Protein AF-0000000083613624 (afdb_homodimer)

Secondary structure (DSSP, 8-state):
----TTTT--------EEEEEEEEEEEES-HHHHHHIIIIIS--EEEEE-TTS-EEEESSSSS-SEEEEE-SS-EEEEEEEEEESS--HHHHHHHHHHTT--EEEEEEEETTEEEEEEEE-TTS-EEEEES----------SSS---SEEEEEEEEES-HHHHHHHHHHTT-PEEEEEETTTEEEEESSSBS-SEEEEE-SS-EEEEEEEE-S-HHHHHHHHHHHHHTT--EEEEEEEBSTT--EEEEEE-TT--EEEEEE-PPBEETTTTEEPP-TT-SSSS----EES-SBSS-----S-TTHHHH-------/----------------EEEEEEEEEEEES-HHHHHHIIIIIS--EEEEE-TTS-EEEESSSSS-SEEEEE-SS-EEEEEEEEEESS--HHHHHHHHHHTT--EEEEEEEETTEEEEEEEE-TTS-EEEEES----------SSS---SEEEEEEEEES-HHHHHHHHHHTT-PEEEEEETTTEEEEESSSBS-SEEEEE-SS-EEEEEEEE-S-HHHHHHHHHHHHHTT--EEEEEEEBSTT--EEEEEE-TT--EEEEEE-PPBEETTTTEEPP-TT-SSSS----EES-SBSS-----S-TTHHHH-------

pLDDT: mean 90.74, std 16.62, range [24.62, 98.88]

Sequence (630 aa):
MNENQESVKEGSLNKMKVFKLGYAEFCTKDVKALTNYYTSTMGFTLTEEGENGKSYISSGVDHHNIVVAPSNVSHLNKVGWQVGGEMTLQEIGKQLKERGISSELKTDAEPGISELLELQDPGGTIVNLYKEIAMPTPGYREAGIVPNKLGHIAIGVKNAKETVDFYKQVLGFWETDKIGDLATFLTCNSDHHTLNILQSKRPVMHHIAFELRSFEHHKDSSDKLSKYGVPILWGPSRHTAGHNIASYHRDPDQHYIELFSDLDIYIPELDYMDPRPWHENLPQRPKVWESLSYWGTDFKHDLVEIVMQEEEVKIMNENQESVKEGSLNKMKVFKLGYAEFCTKDVKALTNYYTSTMGFTLTEEGENGKSYISSGVDHHNIVVAPSNVSHLNKVGWQVGGEMTLQEIGKQLKERGISSELKTDAEPGISELLELQDPGGTIVNLYKEIAMPTPGYREAGIVPNKLGHIAIGVKNAKETVDFYKQVLGFWETDKIGDLATFLTCNSDHHTLNILQSKRPVMHHIAFELRSFEHHKDSSDKLSKYGVPILWGPSRHTAGHNIASYHRDPDQHYIELFSDLDIYIPELDYMDPRPWHENLPQRPKVWESLSYWGTDFKHDLVEIVMQEEEVKI

Radius of gyration: 25.95 Å; Cα contacts (8 Å, |Δi|>4): 1520; chains: 2; bounding box: 78×74×71 Å

Nearest PDB structures (foldseek):
  5znh-assembly1_A  TM=8.556E-01  e=6.562E-24  Diaphorobacter sp. DS2
  3hpv-assembly1_D  TM=8.689E-01  e=2.063E-23  Pseudomonas alkylphenolica
  5zsz-assembly1_A  TM=8.622E-01  e=2.184E-23  Diaphorobacter sp. DS2
  3b59-assembly1_F  TM=8.682E-01  e=5.782E-23  Novosphingobium aromaticivorans DSM 12444
  6l3w-assembly1_A  TM=8.363E-01  e=3.613E-22  metagenome

InterPro domains:
  IPR004360 Glyoxalase/fosfomycin resistance/dioxygenase domain [PF00903] (149-259)
  IPR029068 Glyoxalase/Bleomycin resistance protein/Dihydroxybiphenyl dioxygenase [G3DSA:3.10.180.10] (16-137)
  IPR029068 Glyoxalase/Bleomycin resistance protein/Dihydroxybiphenyl dioxygenase [G3DSA:3.10.180.10] (144-296)
  IPR029068 Glyoxalase/Bleomycin resistance protein/Dihydroxybiphenyl dioxygenase [SSF54593] (14-259)
  IPR037523 Vicinal oxygen chelate (VOC), core domain [PS51819] (20-132)
  IPR037523 Vicinal oxygen chelate (VOC), core domain [PS51819] (149-262)
  IPR051332 Fosfomycin Resistance Enzymes [PTHR36113] (149-259)

Foldseek 3Di:
DPDDPPPPPPPVPFAKFWADFQAWEKEDQCQPQQVCCCCAAANWDFQDQDPQRKTATGLFWFRHHYIYHYDPDIATAATETEIDTDDDPVRLQVVCVVVVFDWDWDAPPDAQFGIWIWGAAPQGHIYTYGHGGHTPGPGTGDHHLSFPDFAAWEKEGQDQVRRVCCCCVSRNWDWFAAAPQAKTAIHRHFFSHRYIYGHFNHIHGLETETEHDDPVSVVVSQVSCVVVVWDKQDDQAFWDRQRWGWTWTAGPSGHIYIYTYDGWTADPVVQFTDDDPLDPDVRHHYYYHHDTGPVPGDRPDPSPVVRYDDPPPPD/DPDDPVDDPPPVPFAKFWADFQAWEKEDQCQPQQVCCCCAAANWAFQDQDPQRKTATGLFWFSHHYIYHYDPDIATAATETEIDTDDDPVRLQVVCVVVVFDWDWDAPPDAQFGIWIWGAAPQGHIYTYGHGGHTPGPGTGDHHLSFPDFAAWEKEGQDQVRRVCCCCVRRNWDWFAAAPQAKTAIHRHFFSHRYIYGYFNHIHGLETETEHDDPVSVVVSQVSCVVVVWDKQDDQAFWDRQRWRWTWTAGPSGHIYIYTYPGWTADPVVQFTDDDPLDPDVRHHYYYHHDTGPVPGDRPDPSPVVRYDDPPPPD

Solvent-accessible surface area (backbone atoms only — not comparable to full-atom values): 33138 Å² total; per-residue (Å²): 139,88,70,82,80,74,67,74,76,68,63,91,61,89,63,65,36,38,53,41,74,47,30,42,30,34,28,21,72,50,42,65,61,48,49,45,43,45,32,52,54,41,9,31,42,77,67,45,74,44,95,80,60,27,39,26,26,13,56,24,35,48,40,44,35,39,34,36,28,67,34,93,54,73,45,72,54,35,40,31,34,31,39,40,77,86,69,48,70,66,57,49,48,51,54,34,47,75,71,70,40,74,66,45,81,40,68,62,78,42,91,51,22,65,48,35,37,36,34,62,49,82,50,65,48,32,35,34,39,28,71,59,64,36,63,78,33,84,43,63,56,93,51,52,55,45,45,56,37,75,49,30,42,28,36,24,12,61,52,36,68,62,32,51,48,44,41,36,76,65,41,50,30,45,79,40,35,27,40,63,86,43,32,40,31,23,16,42,55,48,48,32,46,40,37,33,42,22,47,14,78,47,68,39,70,53,35,43,29,32,28,43,89,38,74,67,47,49,54,54,36,52,55,48,32,51,75,72,69,43,65,74,64,40,66,78,43,36,27,42,79,46,44,20,36,34,27,32,32,59,49,90,85,63,40,37,33,33,45,31,26,71,60,33,39,40,36,78,88,74,58,28,34,62,65,52,83,84,50,88,47,69,69,36,50,60,48,73,34,91,56,66,42,60,77,67,64,79,74,80,57,56,80,61,46,66,40,67,50,68,80,75,72,80,120,138,85,73,84,80,77,67,77,78,72,63,90,62,88,63,65,36,39,53,42,71,47,29,40,30,35,28,21,73,50,43,67,61,46,50,45,42,44,33,53,53,41,9,30,41,78,67,45,74,44,97,80,60,28,39,28,26,11,56,24,35,49,41,43,36,39,33,36,29,68,34,95,52,73,45,71,53,37,39,30,34,30,39,42,77,85,69,47,69,66,56,50,48,51,54,34,45,76,72,70,41,73,66,45,82,40,65,62,78,44,91,52,23,63,48,35,37,37,34,61,49,85,50,66,47,33,36,35,40,27,71,60,64,35,63,77,32,84,43,63,55,94,51,52,56,44,47,56,39,74,48,31,41,30,38,24,11,60,53,34,69,60,32,51,49,44,41,34,74,65,41,50,32,44,77,42,34,27,42,62,86,42,33,41,30,24,15,44,55,48,49,35,48,39,37,34,42,22,48,14,77,47,68,38,68,53,34,43,29,31,27,43,88,38,74,66,46,52,56,54,36,51,54,50,32,51,74,72,70,42,65,76,64,40,68,78,42,36,26,42,78,46,44,21,36,33,27,31,33,60,49,89,85,64,42,38,35,34,44,31,26,70,59,32,39,39,36,77,88,73,57,27,35,63,64,53,82,85,48,88,48,69,71,35,51,61,48,74,34,91,54,66,41,61,78,66,64,80,74,80,58,58,80,61,46,66,39,66,50,68,80,75,73,79,120

Organism: NCBI:txid2304605

Structure (mmCIF, N/CA/C/O backbone):
data_AF-0000000083613624-model_v1
#
loop_
_entity.id
_entity.type
_entity.pdbx_description
1 polymer 'VOC domain-containing protein'
#
loop_
_atom_site.group_PDB
_atom_site.id
_atom_site.type_symbol
_atom_site.label_atom_id
_atom_site.label_alt_id
_atom_site.label_comp_id
_atom_site.label_asym_id
_atom_site.label_entity_id
_atom_site.label_seq_id
_atom_site.pdbx_PDB_ins_code
_atom_site.Cartn_x
_atom_site.Cartn_y
_atom_site.Cartn_z
_atom_site.occupancy
_atom_site.B_iso_or_equiv
_atom_site.auth_seq_id
_atom_site.auth_comp_id
_atom_site.auth_asym_id
_atom_site.auth_atom_id
_atom_site.pdbx_PDB_model_num
ATOM 1 N N . MET A 1 1 ? -33.438 -13.906 39.438 1 25.06 1 MET A N 1
ATOM 2 C CA . MET A 1 1 ? -33.594 -12.719 38.625 1 25.06 1 MET A CA 1
ATOM 3 C C . MET A 1 1 ? -32.594 -12.68 37.469 1 25.06 1 MET A C 1
ATOM 5 O O . MET A 1 1 ? -31.391 -12.672 37.719 1 25.06 1 MET A O 1
ATOM 9 N N . ASN A 1 2 ? -32.875 -13.242 36.219 1 29.88 2 ASN A N 1
ATOM 10 C CA . ASN A 1 2 ? -32.438 -13.68 34.906 1 29.88 2 ASN A CA 1
ATOM 11 C C . ASN A 1 2 ? -31.969 -12.5 34.031 1 29.88 2 ASN A C 1
ATOM 13 O O . ASN A 1 2 ? -32.094 -12.547 32.812 1 29.88 2 ASN A O 1
ATOM 17 N N . GLU A 1 3 ? -31.844 -11.289 34.625 1 27.03 3 GLU A N 1
ATOM 18 C CA . GLU A 1 3 ? -31.922 -10.086 33.812 1 27.03 3 GLU A CA 1
ATOM 19 C C . GLU A 1 3 ? -30.828 -10.078 32.75 1 27.03 3 GLU A C 1
ATOM 21 O O . GLU A 1 3 ? -31.094 -9.805 31.578 1 27.03 3 GLU A O 1
ATOM 26 N N . ASN A 1 4 ? -29.547 -9.672 33.062 1 27.69 4 ASN A N 1
ATOM 27 C CA . ASN A 1 4 ? -28.75 -8.609 32.438 1 27.69 4 ASN A CA 1
ATOM 28 C C . ASN A 1 4 ? -27.891 -9.148 31.297 1 27.69 4 ASN A C 1
ATOM 30 O O . ASN A 1 4 ? -26.781 -8.648 31.062 1 27.69 4 ASN A O 1
ATOM 34 N N . GLN A 1 5 ? -28 -10.414 30.859 1 25.42 5 GLN A N 1
ATOM 35 C CA . GLN A 1 5 ? -27.016 -10.906 29.906 1 25.42 5 GLN A CA 1
ATOM 36 C C . GLN A 1 5 ? -27.203 -10.25 28.547 1 25.42 5 GLN A C 1
ATOM 38 O O . GLN A 1 5 ? -26.75 -10.781 27.516 1 25.42 5 GLN A O 1
ATOM 43 N N . GLU A 1 6 ? -28.203 -9.32 28.375 1 30.77 6 GLU A N 1
ATOM 44 C CA . GLU A 1 6 ? -28.516 -8.844 27.031 1 30.77 6 GLU A CA 1
ATOM 45 C C . GLU A 1 6 ? -27.344 -8.078 26.438 1 30.77 6 GLU A C 1
ATOM 47 O O . GLU A 1 6 ? -27.469 -7.488 25.359 1 30.77 6 GLU A O 1
ATOM 52 N N . SER A 1 7 ? -26.266 -7.754 27.078 1 26.61 7 SER A N 1
ATOM 53 C CA . SER A 1 7 ? -25.469 -6.621 26.625 1 26.61 7 SER A CA 1
ATOM 54 C C . SER A 1 7 ? -24.875 -6.883 25.234 1 26.61 7 SER A C 1
ATOM 56 O O . SER A 1 7 ? -24.828 -5.98 24.406 1 26.61 7 SER A O 1
ATOM 58 N N . VAL A 1 8 ? -23.953 -7.895 25.047 1 27.59 8 VAL A N 1
ATOM 59 C CA . VAL A 1 8 ? -22.797 -7.711 24.172 1 27.59 8 VAL A CA 1
ATOM 60 C C . VAL A 1 8 ? -23.203 -7.973 22.719 1 27.59 8 VAL A C 1
ATOM 62 O O . VAL A 1 8 ? -22.359 -8.328 21.891 1 27.59 8 VAL A O 1
ATOM 65 N N . LYS A 1 9 ? -24.344 -8.406 22.469 1 29.88 9 LYS A N 1
ATOM 66 C CA . LYS A 1 9 ? -24.344 -8.648 21.031 1 29.88 9 LYS A CA 1
ATOM 67 C C . LYS A 1 9 ? -24.109 -7.355 20.25 1 29.88 9 LYS A C 1
ATOM 69 O O . LYS A 1 9 ? -25.062 -6.66 19.906 1 29.88 9 LYS A O 1
ATOM 74 N N . GLU A 1 10 ? -23.234 -6.402 20.641 1 32.56 10 GLU A N 1
ATOM 75 C CA . GLU A 1 10 ? -23.047 -5.195 19.844 1 32.56 10 GLU A CA 1
ATOM 76 C C . GLU A 1 10 ? -22.984 -5.52 18.359 1 32.56 10 GLU A C 1
ATOM 78 O O . GLU A 1 10 ? -22.188 -6.352 17.922 1 32.56 10 GLU A O 1
ATOM 83 N N . GLY A 1 11 ? -23.969 -5.469 17.625 1 34.94 11 GLY A N 1
ATOM 84 C CA . GLY A 1 11 ? -24.141 -5.562 16.188 1 34.94 11 GLY A CA 1
ATOM 85 C C . GLY A 1 11 ? -22.938 -5.062 15.406 1 34.94 11 GLY A C 1
ATOM 86 O O . GLY A 1 11 ? -22.125 -4.309 15.93 1 34.94 11 GLY A O 1
ATOM 87 N N . SER A 1 12 ? -22.328 -5.789 14.547 1 40.59 12 SER A N 1
ATOM 88 C CA . SER A 1 12 ? -21.375 -5.289 13.57 1 40.59 12 SER A CA 1
ATOM 89 C C . SER A 1 12 ? -21.672 -3.842 13.188 1 40.59 12 SER A C 1
ATOM 91 O O . SER A 1 12 ? -22.531 -3.584 12.344 1 40.59 12 SER A O 1
ATOM 93 N N . LEU A 1 13 ? -22.031 -2.922 14.094 1 45.53 13 LEU A N 1
ATOM 94 C CA . LEU A 1 13 ? -22.281 -1.5 13.883 1 45.53 13 LEU A CA 1
ATOM 95 C C . LEU A 1 13 ? -21.328 -0.928 12.836 1 45.53 13 LEU A C 1
ATOM 97 O O . LEU A 1 13 ? -20.125 -1.154 12.898 1 45.53 13 LEU A O 1
ATOM 101 N N . ASN A 1 14 ? -21.875 -0.6 11.758 1 62.5 14 ASN A N 1
ATOM 102 C CA . ASN A 1 14 ? -21.219 0.198 10.727 1 62.5 14 ASN A CA 1
ATOM 103 C C . ASN A 1 14 ? -20.297 1.254 11.344 1 62.5 14 ASN A C 1
ATOM 105 O O . ASN A 1 14 ? -20.766 2.137 12.062 1 62.5 14 ASN A O 1
ATOM 109 N N . LYS A 1 15 ? -19.141 0.966 11.68 1 72.62 15 LYS A N 1
ATOM 110 C CA . LYS A 1 15 ? -18.172 1.866 12.289 1 72.62 15 LYS A CA 1
ATOM 111 C C . LYS A 1 15 ? -17.531 2.775 11.242 1 72.62 15 LYS A C 1
ATOM 113 O O . LYS A 1 15 ? -17.281 2.354 10.117 1 72.62 15 LYS A O 1
ATOM 118 N N . MET A 1 16 ? -17.562 4.078 11.641 1 79.88 16 MET A N 1
ATOM 119 C CA . MET A 1 16 ? -16.812 5.035 10.82 1 79.88 16 MET A CA 1
ATOM 120 C C . MET A 1 16 ? -15.344 4.656 10.727 1 79.88 16 MET A C 1
ATOM 122 O O . MET A 1 16 ? -14.758 4.195 11.711 1 79.88 16 MET A O 1
ATOM 126 N N . LYS A 1 17 ? -14.789 4.738 9.516 1 87.88 17 LYS A N 1
ATOM 127 C CA . LYS A 1 17 ? -13.359 4.496 9.367 1 87.88 17 LYS A CA 1
ATOM 128 C C . LYS A 1 17 ? -12.703 5.57 8.508 1 87.88 17 LYS A C 1
ATOM 130 O O . LYS A 1 17 ? -13.094 5.773 7.352 1 87.88 17 LYS A O 1
ATOM 135 N N . VAL A 1 18 ? -11.805 6.32 9.125 1 96.75 18 VAL A N 1
ATOM 136 C CA . VAL A 1 18 ? -10.945 7.262 8.406 1 96.75 18 VAL A CA 1
ATOM 137 C C . VAL A 1 18 ? -9.914 6.496 7.582 1 96.75 18 VAL A C 1
ATOM 139 O O . VAL A 1 18 ? -9.383 5.477 8.031 1 96.75 18 VAL A O 1
ATOM 142 N N . PHE A 1 19 ? -9.672 7.039 6.32 1 97.12 19 PHE A N 1
ATOM 143 C CA . PHE A 1 19 ? -8.75 6.242 5.523 1 97.12 19 PHE A CA 1
ATOM 144 C C . PHE A 1 19 ? -7.727 7.129 4.824 1 97.12 19 PHE A C 1
ATOM 146 O O . PHE A 1 19 ? -6.848 6.637 4.113 1 97.12 19 PHE A O 1
ATOM 153 N N . LYS A 1 20 ? -7.801 8.477 5.039 1 98.12 20 LYS A N 1
ATOM 154 C CA . LYS A 1 20 ? -6.879 9.344 4.301 1 98.12 20 LYS A CA 1
ATOM 155 C C . LYS A 1 20 ? -6.695 10.68 5.008 1 98.12 20 LYS A C 1
ATOM 157 O O . LYS A 1 20 ? -7.672 11.312 5.418 1 98.12 20 LYS A O 1
ATOM 162 N N . LEU A 1 21 ? -5.453 11.055 5.215 1 98.62 21 LEU A N 1
ATOM 163 C CA . LEU A 1 21 ? -5.148 12.445 5.547 1 98.62 21 LEU A CA 1
ATOM 164 C C . LEU A 1 21 ? -5.379 13.352 4.344 1 98.62 21 LEU A C 1
ATOM 166 O O . LEU A 1 21 ? -4.621 13.312 3.371 1 98.62 21 LEU A O 1
ATOM 170 N N . GLY A 1 22 ? -6.359 14.188 4.418 1 98.56 22 GLY A N 1
ATOM 171 C CA . GLY A 1 22 ? -6.758 14.977 3.262 1 98.56 22 GLY A CA 1
ATOM 172 C C . GLY A 1 22 ? -6.027 16.312 3.166 1 98.56 22 GLY A C 1
ATOM 173 O O . GLY A 1 22 ? -5.527 16.672 2.098 1 98.56 22 GLY A O 1
ATOM 174 N N . TYR A 1 23 ? -6.043 17.016 4.305 1 98.75 23 TYR A N 1
ATOM 175 C CA . TYR A 1 23 ? -5.402 18.312 4.25 1 98.75 23 TYR A CA 1
ATOM 176 C C . TYR A 1 23 ? -5.023 18.797 5.645 1 98.75 23 TYR A C 1
ATOM 178 O O . TYR A 1 23 ? -5.477 18.234 6.645 1 98.75 23 TYR A O 1
ATOM 186 N N . ALA A 1 24 ? -4.156 19.781 5.672 1 98.69 24 ALA A N 1
ATOM 187 C CA . ALA A 1 24 ? -3.773 20.516 6.875 1 98.69 24 ALA A CA 1
ATOM 188 C C . ALA A 1 24 ? -3.826 22.016 6.637 1 98.69 24 ALA A C 1
ATOM 190 O O . ALA A 1 24 ? -3.434 22.5 5.574 1 98.69 24 ALA A O 1
ATOM 191 N N . GLU A 1 25 ? -4.293 22.703 7.629 1 98.06 25 GLU A N 1
ATOM 192 C CA . GLU A 1 25 ? -4.32 24.156 7.562 1 98.06 25 GLU A CA 1
ATOM 193 C C . GLU A 1 25 ? -3.305 24.781 8.516 1 98.06 25 GLU A C 1
ATOM 195 O O . GLU A 1 25 ? -3.348 24.531 9.727 1 98.06 25 GLU A O 1
ATOM 200 N N . PHE A 1 26 ? -2.51 25.594 7.934 1 97.62 26 PHE A N 1
ATOM 201 C CA . PHE A 1 26 ? -1.521 26.344 8.703 1 97.62 26 PHE A CA 1
ATOM 202 C C . PHE A 1 26 ? -1.869 27.828 8.742 1 97.62 26 PHE A C 1
ATOM 204 O O . PHE A 1 26 ? -2.168 28.422 7.711 1 97.62 26 PHE A O 1
ATOM 211 N N . CYS A 1 27 ? -1.758 28.344 9.93 1 96.5 27 CYS A N 1
ATOM 212 C CA . CYS A 1 27 ? -1.869 29.781 10.125 1 96.5 27 CYS A CA 1
ATOM 213 C C . CYS A 1 27 ? -0.493 30.438 10.148 1 96.5 27 CYS A C 1
ATOM 215 O O . CYS A 1 27 ? 0.456 29.875 10.703 1 96.5 27 CYS A O 1
ATOM 217 N N . THR A 1 28 ? -0.429 31.609 9.602 1 97.44 28 THR A N 1
ATOM 218 C CA . THR A 1 28 ? 0.863 32.281 9.484 1 97.44 28 THR A CA 1
ATOM 219 C C . THR A 1 28 ? 0.686 33.781 9.414 1 97.44 28 THR A C 1
ATOM 221 O O . THR A 1 28 ? -0.376 34.281 9.016 1 97.44 28 THR A O 1
ATOM 224 N N . LYS A 1 29 ? 1.741 34.469 9.781 1 96.5 29 LYS A N 1
ATOM 225 C CA . LYS A 1 29 ? 1.763 35.938 9.648 1 96.5 29 LYS A CA 1
ATOM 226 C C . LYS A 1 29 ? 2.055 36.344 8.211 1 96.5 29 LYS A C 1
ATOM 228 O O . LYS A 1 29 ? 1.761 37.469 7.816 1 96.5 29 LYS A O 1
ATOM 233 N N . ASP A 1 30 ? 2.668 35.5 7.477 1 97.5 30 ASP A N 1
ATOM 234 C CA . ASP A 1 30 ? 3.074 35.812 6.113 1 97.5 30 ASP A CA 1
ATOM 235 C C . ASP A 1 30 ? 2.547 34.75 5.129 1 97.5 30 ASP A C 1
ATOM 237 O O . ASP A 1 30 ? 3.295 33.906 4.676 1 97.5 30 ASP A O 1
ATOM 241 N N . VAL A 1 31 ? 1.326 34.938 4.715 1 98.12 31 VAL A N 1
ATOM 242 C CA . VAL A 1 31 ? 0.631 34 3.842 1 98.12 31 VAL A CA 1
ATOM 243 C C . VAL A 1 31 ? 1.379 33.875 2.516 1 98.12 31 VAL A C 1
ATOM 245 O O . VAL A 1 31 ? 1.524 32.781 1.978 1 98.12 31 VAL A O 1
ATOM 248 N N . LYS A 1 32 ? 1.842 34.938 1.993 1 97.62 32 LYS A N 1
ATOM 249 C CA . LYS A 1 32 ? 2.523 34.938 0.703 1 97.62 32 LYS A CA 1
ATOM 250 C C . LYS A 1 32 ? 3.787 34.094 0.739 1 97.62 32 LYS A C 1
ATOM 252 O O . LYS A 1 32 ? 4.023 33.281 -0.161 1 97.62 32 LYS A O 1
ATOM 257 N N . ALA A 1 33 ? 4.602 34.281 1.773 1 97.75 33 ALA A N 1
ATOM 258 C CA . ALA A 1 33 ? 5.863 33.531 1.884 1 97.75 33 ALA A CA 1
ATOM 259 C C . ALA A 1 33 ? 5.617 32.031 2 1 97.75 33 ALA A C 1
ATOM 261 O O . ALA A 1 33 ? 6.285 31.234 1.338 1 97.75 33 ALA A O 1
ATOM 262 N N . LEU A 1 34 ? 4.707 31.656 2.807 1 98.38 34 LEU A N 1
ATOM 263 C CA . LEU A 1 34 ? 4.434 30.234 3.01 1 98.38 34 LEU A CA 1
ATOM 264 C C . LEU A 1 34 ? 3.789 29.625 1.771 1 98.38 34 LEU A C 1
ATOM 266 O O . LEU A 1 34 ? 4.109 28.5 1.391 1 98.38 34 LEU A O 1
ATOM 270 N N . THR A 1 35 ? 2.943 30.391 1.129 1 98.56 35 THR A N 1
ATOM 271 C CA . THR A 1 35 ? 2.352 29.922 -0.123 1 98.56 35 THR A CA 1
ATOM 272 C C . THR A 1 35 ? 3.428 29.719 -1.184 1 98.56 35 THR A C 1
ATOM 274 O O . THR A 1 35 ? 3.422 28.703 -1.888 1 98.56 35 THR A O 1
ATOM 277 N N . ASN A 1 36 ? 4.309 30.641 -1.264 1 98 36 ASN A N 1
ATOM 278 C CA . ASN A 1 36 ? 5.402 30.531 -2.225 1 98 36 ASN A CA 1
ATOM 279 C C . ASN A 1 36 ? 6.258 29.297 -1.957 1 98 36 ASN A C 1
ATOM 281 O O . ASN A 1 36 ? 6.68 28.625 -2.893 1 98 36 ASN A O 1
ATOM 285 N N . TYR A 1 37 ? 6.535 29.062 -0.743 1 98.25 37 TYR A N 1
ATOM 286 C CA . TYR A 1 37 ? 7.305 27.875 -0.387 1 98.25 37 TYR A CA 1
ATOM 287 C C . TYR A 1 37 ? 6.629 26.609 -0.894 1 98.25 37 TYR A C 1
ATOM 289 O O . TYR A 1 37 ? 7.262 25.781 -1.547 1 98.25 37 TYR A O 1
ATOM 297 N N . TYR A 1 38 ? 5.336 26.453 -0.677 1 98.62 38 TYR A N 1
ATOM 298 C CA . TYR A 1 38 ? 4.633 25.234 -1.049 1 98.62 38 TYR A CA 1
ATOM 299 C C . TYR A 1 38 ? 4.453 25.141 -2.561 1 98.62 38 TYR A C 1
ATOM 301 O O . TYR A 1 38 ? 4.422 24.047 -3.125 1 98.62 38 TYR A O 1
ATOM 309 N N . THR A 1 39 ? 4.398 26.266 -3.234 1 98.06 39 THR A N 1
ATOM 310 C CA . THR A 1 39 ? 4.176 26.234 -4.676 1 98.06 39 THR A CA 1
ATOM 311 C C . THR A 1 39 ? 5.504 26.141 -5.422 1 98.06 39 THR A C 1
ATOM 313 O O . THR A 1 39 ? 5.652 25.328 -6.344 1 98.06 39 THR A O 1
ATOM 316 N N . SER A 1 40 ? 6.523 26.859 -4.992 1 97.12 40 SER A N 1
ATOM 317 C CA . SER A 1 40 ? 7.77 26.938 -5.742 1 97.12 40 SER A CA 1
ATOM 318 C C . SER A 1 40 ? 8.766 25.875 -5.277 1 97.12 40 SER A C 1
ATOM 320 O O . SER A 1 40 ? 9.328 25.141 -6.094 1 97.12 40 SER A O 1
ATOM 322 N N . THR A 1 41 ? 8.961 25.844 -3.994 1 97.88 41 THR A N 1
ATOM 323 C CA . THR A 1 41 ? 9.938 24.891 -3.479 1 97.88 41 THR A CA 1
ATOM 324 C C . THR A 1 41 ? 9.375 23.469 -3.504 1 97.88 41 THR A C 1
ATOM 326 O O . THR A 1 41 ? 9.977 22.562 -4.09 1 97.88 41 THR A O 1
ATOM 329 N N . MET A 1 42 ? 8.195 23.312 -2.963 1 98.38 42 MET A N 1
ATOM 330 C CA . MET A 1 42 ? 7.617 21.969 -2.869 1 98.38 42 MET A CA 1
ATOM 331 C C . MET A 1 42 ? 6.988 21.547 -4.195 1 98.38 42 MET A C 1
ATOM 333 O O . MET A 1 42 ? 6.852 20.359 -4.477 1 98.38 42 MET A O 1
ATOM 337 N N . GLY A 1 43 ? 6.578 22.531 -4.957 1 98.19 43 GLY A N 1
ATOM 338 C CA . GLY A 1 43 ? 6.086 22.25 -6.297 1 98.19 43 GLY A CA 1
ATOM 339 C C . GLY A 1 43 ? 4.617 21.875 -6.324 1 98.19 43 GLY A C 1
ATOM 340 O O . GLY A 1 43 ? 4.191 21.078 -7.172 1 98.19 43 GLY A O 1
ATOM 341 N N . PHE A 1 44 ? 3.777 22.359 -5.414 1 98.44 44 PHE A N 1
ATOM 342 C CA . PHE A 1 44 ? 2.332 22.172 -5.434 1 98.44 44 PHE A CA 1
ATOM 343 C C . PHE A 1 44 ? 1.648 23.281 -6.23 1 98.44 44 PHE A C 1
ATOM 345 O O . PHE A 1 44 ? 2.305 24.219 -6.688 1 98.44 44 PHE A O 1
ATOM 352 N N . THR A 1 45 ? 0.349 23.141 -6.461 1 98.44 45 THR A N 1
ATOM 353 C CA . THR A 1 45 ? -0.397 24.094 -7.277 1 98.44 45 THR A CA 1
ATOM 354 C C . THR A 1 45 ? -1.356 24.906 -6.414 1 98.44 45 THR A C 1
ATOM 356 O O . THR A 1 45 ? -2.143 24.344 -5.648 1 98.44 45 THR A O 1
ATOM 359 N N . LEU A 1 46 ? -1.277 26.188 -6.496 1 98.19 46 LEU A N 1
ATOM 360 C CA . LEU A 1 46 ? -2.293 27.062 -5.914 1 98.19 46 LEU A CA 1
ATOM 361 C C . LEU A 1 46 ? -3.611 26.938 -6.668 1 98.19 46 LEU A C 1
ATOM 363 O O . LEU A 1 46 ? -3.719 27.391 -7.812 1 98.19 46 LEU A O 1
ATOM 367 N N . THR A 1 47 ? -4.609 26.391 -6.051 1 97.75 47 THR A N 1
ATOM 368 C CA . THR A 1 47 ? -5.871 26.125 -6.734 1 97.75 47 THR A CA 1
ATOM 369 C C . THR A 1 47 ? -6.848 27.281 -6.543 1 97.75 47 THR A C 1
ATOM 371 O O . THR A 1 47 ? -7.699 27.531 -7.398 1 97.75 47 THR A O 1
ATOM 374 N N . GLU A 1 48 ? -6.695 27.938 -5.391 1 96.5 48 GLU A N 1
ATOM 375 C CA . GLU A 1 48 ? -7.656 28.984 -5.062 1 96.5 48 GLU A CA 1
ATOM 376 C C . GLU A 1 48 ? -7.09 29.953 -4.031 1 96.5 48 GLU A C 1
ATOM 378 O O . GLU A 1 48 ? -6.414 29.547 -3.088 1 96.5 48 GLU A O 1
ATOM 383 N N . GLU A 1 49 ? -7.324 31.219 -4.242 1 95.12 49 GLU A N 1
ATOM 384 C CA . GLU A 1 49 ? -7.133 32.25 -3.225 1 95.12 49 GLU A CA 1
ATOM 385 C C . GLU A 1 49 ? -8.469 32.719 -2.654 1 95.12 49 GLU A C 1
ATOM 387 O O . GLU A 1 49 ? -9.281 33.281 -3.373 1 95.12 49 GLU A O 1
ATOM 392 N N . GLY A 1 50 ? -8.57 32.438 -1.438 1 89.5 50 GLY A N 1
ATOM 393 C CA . GLY A 1 50 ? -9.852 32.75 -0.834 1 89.5 50 GLY A CA 1
ATOM 394 C C . GLY A 1 50 ? -10 34.219 -0.491 1 89.5 50 GLY A C 1
ATOM 395 O O . GLY A 1 50 ? -9 34.906 -0.319 1 89.5 50 GLY A O 1
ATOM 396 N N . GLU A 1 51 ? -11.258 34.625 -0.385 1 84.06 51 GLU A N 1
ATOM 397 C CA . GLU A 1 51 ? -11.57 36 -0.005 1 84.06 51 GLU A CA 1
ATOM 398 C C . GLU A 1 51 ? -11.141 36.281 1.431 1 84.06 51 GLU A C 1
ATOM 400 O O . GLU A 1 51 ? -10.914 37.438 1.8 1 84.06 51 GLU A O 1
ATOM 405 N N . ASN A 1 52 ? -10.867 35.312 2.166 1 85 52 ASN A N 1
ATOM 406 C CA . ASN A 1 52 ? -10.477 35.406 3.568 1 85 52 ASN A CA 1
ATOM 407 C C . ASN A 1 52 ? -8.961 35.5 3.723 1 85 52 ASN A C 1
ATOM 409 O O . ASN A 1 52 ? -8.445 35.469 4.84 1 85 52 ASN A O 1
ATOM 413 N N . GLY A 1 53 ? -8.305 35.594 2.6 1 93.56 53 GLY A N 1
ATOM 414 C CA . GLY A 1 53 ? -6.852 35.688 2.598 1 93.56 53 GLY A CA 1
ATOM 415 C C . GLY A 1 53 ? -6.168 34.344 2.641 1 93.56 53 GLY A C 1
ATOM 416 O O . GLY A 1 53 ? -4.941 34.25 2.742 1 93.56 53 GLY A O 1
ATOM 417 N N . LYS A 1 54 ? -6.945 33.281 2.559 1 97.38 54 LYS A N 1
ATOM 418 C CA . LYS A 1 54 ? -6.371 31.938 2.609 1 97.38 54 LYS A CA 1
ATOM 419 C C . LYS A 1 54 ? -5.883 31.5 1.232 1 97.38 54 LYS A C 1
ATOM 421 O O . LYS A 1 54 ? -6.426 31.922 0.21 1 97.38 54 LYS A O 1
ATOM 426 N N . SER A 1 55 ? -4.859 30.734 1.201 1 98.44 55 SER A N 1
ATOM 427 C CA . SER A 1 55 ? -4.398 30.016 0.015 1 98.44 55 SER A CA 1
ATOM 428 C C . SER A 1 55 ? -4.715 28.531 0.109 1 98.44 55 SER A C 1
ATOM 430 O O . SER A 1 55 ? -4.465 27.906 1.139 1 98.44 55 SER A O 1
ATOM 432 N N . TYR A 1 56 ? -5.324 28 -0.917 1 98.56 56 TYR A N 1
ATOM 433 C CA . TYR A 1 56 ? -5.602 26.578 -1.032 1 98.56 56 TYR A CA 1
ATOM 434 C C . TYR A 1 56 ? -4.688 25.922 -2.062 1 98.56 56 TYR A C 1
ATOM 436 O O . TYR A 1 56 ? -4.695 26.297 -3.236 1 98.56 56 TYR A O 1
ATOM 444 N N . ILE A 1 57 ? -3.926 24.938 -1.596 1 98.75 57 ILE A N 1
ATOM 445 C CA . ILE A 1 57 ? -2.824 24.406 -2.389 1 98.75 57 ILE A CA 1
ATOM 446 C C . ILE A 1 57 ? -2.996 22.906 -2.568 1 98.75 57 ILE A C 1
ATOM 448 O O . ILE A 1 57 ? -3.242 22.172 -1.601 1 98.75 57 ILE A O 1
ATOM 452 N N . SER A 1 58 ? -2.84 22.406 -3.82 1 98.62 58 SER A N 1
ATOM 453 C CA . SER A 1 58 ? -3.076 21 -4.176 1 98.62 58 SER A CA 1
ATOM 454 C C . SER A 1 58 ? -1.781 20.312 -4.586 1 98.62 58 SER A C 1
ATOM 456 O O . SER A 1 58 ? -0.956 20.891 -5.289 1 98.62 58 SER A O 1
ATOM 458 N N . SER A 1 59 ? -1.699 19.078 -4.141 1 96.62 59 SER A N 1
ATOM 459 C CA . SER A 1 59 ? -0.565 18.281 -4.586 1 96.62 59 SER A CA 1
ATOM 460 C C . SER A 1 59 ? -0.793 17.734 -5.988 1 96.62 59 SER A C 1
ATOM 462 O O . SER A 1 59 ? 0.142 17.25 -6.637 1 96.62 59 SER A O 1
ATOM 464 N N . GLY A 1 60 ? -2.068 17.766 -6.516 1 96.19 60 GLY A N 1
ATOM 465 C CA . GLY A 1 60 ? -2.209 17.297 -7.883 1 96.19 60 GLY A CA 1
ATOM 466 C C . GLY A 1 60 ? -3.639 16.953 -8.25 1 96.19 60 GLY A C 1
ATOM 467 O O . GLY A 1 60 ? -4.043 17.109 -9.406 1 96.19 60 GLY A O 1
ATOM 468 N N . VAL A 1 61 ? -4.496 16.438 -7.301 1 97.62 61 VAL A N 1
ATOM 469 C CA . VAL A 1 61 ? -5.812 15.922 -7.656 1 97.62 61 VAL A CA 1
ATOM 470 C C . VAL A 1 61 ? -6.887 16.656 -6.863 1 97.62 61 VAL A C 1
ATOM 472 O O . VAL A 1 61 ? -7.789 17.266 -7.445 1 97.62 61 VAL A O 1
ATOM 475 N N . ASP A 1 62 ? -6.832 16.641 -5.555 1 98.19 62 ASP A N 1
ATOM 476 C CA . ASP A 1 62 ? -7.816 17.234 -4.66 1 98.19 62 ASP A CA 1
ATOM 477 C C . ASP A 1 62 ? -7.82 18.766 -4.785 1 98.19 62 ASP A C 1
ATOM 479 O O . ASP A 1 62 ? -6.816 19.359 -5.176 1 98.19 62 ASP A O 1
ATOM 483 N N . HIS A 1 63 ? -8.906 19.344 -4.398 1 98.5 63 HIS A N 1
ATOM 484 C CA . HIS A 1 63 ? -8.953 20.797 -4.363 1 98.5 63 HIS A CA 1
ATOM 485 C C . HIS A 1 63 ? -7.812 21.359 -3.525 1 98.5 63 HIS A C 1
ATOM 487 O O . HIS A 1 63 ? -7.16 22.328 -3.926 1 98.5 63 HIS A O 1
ATOM 493 N N . HIS A 1 64 ? -7.578 20.781 -2.398 1 98.69 64 HIS A N 1
ATOM 494 C CA . HIS A 1 64 ? -6.43 21.234 -1.612 1 98.69 64 HIS A CA 1
ATOM 495 C C . HIS A 1 64 ? -5.945 20.125 -0.677 1 98.69 64 HIS A C 1
ATOM 497 O O . HIS A 1 64 ? -6.723 19.25 -0.293 1 98.69 64 HIS A O 1
ATOM 503 N N . ASN A 1 65 ? -4.684 20.219 -0.36 1 98.81 65 ASN A N 1
ATOM 504 C CA . ASN A 1 65 ? -4.039 19.375 0.64 1 98.81 65 ASN A CA 1
ATOM 505 C C . ASN A 1 65 ? -3.336 20.203 1.709 1 98.81 65 ASN A C 1
ATOM 507 O O . ASN A 1 65 ? -3.018 19.688 2.785 1 98.81 65 ASN A O 1
ATOM 511 N N . ILE A 1 66 ? -3.037 21.453 1.33 1 98.81 66 ILE A N 1
ATOM 512 C CA . ILE A 1 66 ? -2.51 22.453 2.258 1 98.81 66 ILE A CA 1
ATOM 513 C C . ILE A 1 66 ? -3.35 23.719 2.182 1 98.81 66 ILE A C 1
ATOM 515 O O . ILE A 1 66 ? -3.68 24.188 1.09 1 98.81 66 ILE A O 1
ATOM 519 N N . VAL A 1 67 ? -3.691 24.203 3.318 1 98.62 67 VAL A N 1
ATOM 520 C CA . VAL A 1 67 ? -4.332 25.516 3.416 1 98.62 67 VAL A CA 1
ATOM 521 C C . VAL A 1 67 ? -3.455 26.469 4.234 1 98.62 67 VAL A C 1
ATOM 523 O O . VAL A 1 67 ? -2.959 26.094 5.301 1 98.62 67 VAL A O 1
ATOM 526 N N . VAL A 1 68 ? -3.234 27.625 3.703 1 98.56 68 VAL A N 1
ATOM 527 C CA . VAL A 1 68 ? -2.49 28.656 4.406 1 98.56 68 VAL A CA 1
ATOM 528 C C . VAL A 1 68 ? -3.424 29.812 4.77 1 98.56 68 VAL A C 1
ATOM 530 O O . VAL A 1 68 ? -4.039 30.422 3.893 1 98.56 68 VAL A O 1
ATOM 533 N N . ALA A 1 69 ? -3.516 30.094 6.027 1 97.88 69 ALA A N 1
ATOM 534 C CA . ALA A 1 69 ? -4.453 31.094 6.52 1 97.88 69 ALA A CA 1
ATOM 535 C C . ALA A 1 69 ? -3.725 32.188 7.289 1 97.88 69 ALA A C 1
ATOM 537 O O . ALA A 1 69 ? -2.762 31.922 8.016 1 97.88 69 ALA A O 1
ATOM 538 N N . PRO A 1 70 ? -4.266 33.406 7.203 1 97.56 70 PRO A N 1
ATOM 539 C CA . PRO A 1 70 ? -3.631 34.5 7.934 1 97.56 70 PRO A CA 1
ATOM 540 C C . PRO A 1 70 ? -3.906 34.469 9.438 1 97.56 70 PRO A C 1
ATOM 542 O O . PRO A 1 70 ? -5.027 34.156 9.852 1 97.56 70 PRO A O 1
ATOM 545 N N . SER A 1 71 ? -2.824 34.688 10.156 1 96 71 SER A N 1
ATOM 546 C CA . SER A 1 71 ? -2.885 34.812 11.609 1 96 71 SER A CA 1
ATOM 547 C C . SER A 1 71 ? -1.672 35.562 12.148 1 96 71 SER A C 1
ATOM 549 O O . SER A 1 71 ? -0.66 35.688 11.461 1 96 71 SER A O 1
ATOM 551 N N . ASN A 1 72 ? -1.809 36.031 13.406 1 94.69 72 ASN A N 1
ATOM 552 C CA . ASN A 1 72 ? -0.68 36.688 14.047 1 94.69 72 ASN A CA 1
ATOM 553 C C . ASN A 1 72 ? 0.302 35.688 14.641 1 94.69 72 ASN A C 1
ATOM 555 O O . ASN A 1 72 ? 1.417 36.031 15.016 1 94.69 72 ASN A O 1
ATOM 559 N N . VAL A 1 73 ? -0.114 34.438 14.664 1 92.19 73 VAL A N 1
ATOM 560 C CA . VAL A 1 73 ? 0.737 33.406 15.234 1 92.19 73 VAL A CA 1
ATOM 561 C C . VAL A 1 73 ? 0.813 32.219 14.266 1 92.19 73 VAL A C 1
ATOM 563 O O . VAL A 1 73 ? -0.196 31.828 13.68 1 92.19 73 VAL A O 1
ATOM 566 N N . SER A 1 74 ? 2.037 31.719 14.117 1 92.62 74 SER A N 1
ATOM 567 C CA . SER A 1 74 ? 2.223 30.531 13.297 1 92.62 74 SER A CA 1
ATOM 568 C C . SER A 1 74 ? 1.846 29.266 14.055 1 92.62 74 SER A C 1
ATOM 570 O O . SER A 1 74 ? 2.404 28.984 15.117 1 92.62 74 SER A O 1
ATOM 572 N N . HIS A 1 75 ? 0.888 28.5 13.5 1 93.06 75 HIS A N 1
ATOM 573 C CA . HIS A 1 75 ? 0.518 27.234 14.125 1 93.06 75 HIS A CA 1
ATOM 574 C C . HIS A 1 75 ? -0.314 26.375 13.18 1 93.06 75 HIS A C 1
ATOM 576 O O . HIS A 1 75 ? -0.759 26.844 12.133 1 93.06 75 HIS A O 1
ATOM 582 N N . LEU A 1 76 ? -0.466 25.125 13.5 1 95.88 76 LEU A N 1
ATOM 583 C CA . LEU A 1 76 ? -1.418 24.234 12.852 1 95.88 76 LEU A CA 1
ATOM 584 C C . LEU A 1 76 ? -2.834 24.484 13.359 1 95.88 76 LEU A C 1
ATOM 586 O O . LEU A 1 76 ? -3.088 24.391 14.562 1 95.88 76 LEU A O 1
ATOM 590 N N . ASN A 1 77 ? -3.719 24.75 12.5 1 95.06 77 ASN A N 1
ATOM 591 C CA . ASN A 1 77 ? -5.082 25.078 12.906 1 95.06 77 ASN A CA 1
ATOM 592 C C . ASN A 1 77 ? -5.98 23.844 12.875 1 95.06 77 ASN A C 1
ATOM 594 O O . ASN A 1 77 ? -6.633 23.516 13.875 1 95.06 77 ASN A O 1
ATOM 598 N N . LYS A 1 78 ? -5.992 23.172 11.773 1 97.5 78 LYS A N 1
ATOM 599 C CA . LYS A 1 78 ? -6.887 22.016 11.664 1 97.5 78 LYS A CA 1
ATOM 600 C C . LYS A 1 78 ? -6.336 20.984 10.688 1 97.5 78 LYS A C 1
ATOM 602 O O . LYS A 1 78 ? -5.457 21.281 9.883 1 97.5 78 LYS A O 1
ATOM 607 N N . VAL A 1 79 ? -6.82 19.781 10.828 1 98.56 79 VAL A N 1
ATOM 608 C CA . VAL A 1 79 ? -6.492 18.656 9.961 1 98.56 79 VAL A CA 1
ATOM 609 C C . VAL A 1 79 ? -7.777 18.047 9.398 1 98.56 79 VAL A C 1
ATOM 611 O O . VAL A 1 79 ? -8.766 17.906 10.117 1 98.56 79 VAL A O 1
ATOM 614 N N . GLY A 1 80 ? -7.762 17.781 8.141 1 98.75 80 GLY A N 1
ATOM 615 C CA . GLY A 1 80 ? -8.875 17.109 7.496 1 98.75 80 GLY A CA 1
ATOM 616 C C . GLY A 1 80 ? -8.609 15.633 7.238 1 98.75 80 GLY A C 1
ATOM 617 O O . GLY A 1 80 ? -7.59 15.273 6.645 1 98.75 80 GLY A O 1
ATOM 618 N N . TRP A 1 81 ? -9.555 14.812 7.703 1 98.69 81 TRP A N 1
ATOM 619 C CA . TRP A 1 81 ? -9.516 13.367 7.469 1 98.69 81 TRP A CA 1
ATOM 620 C C . TRP A 1 81 ? -10.695 12.93 6.613 1 98.69 81 TRP A C 1
ATOM 622 O O . TRP A 1 81 ? -11.836 13.305 6.879 1 98.69 81 TRP A O 1
ATOM 632 N N . GLN A 1 82 ? -10.375 12.148 5.617 1 98.44 82 GLN A N 1
ATOM 633 C CA . GLN A 1 82 ? -11.453 11.609 4.785 1 98.44 82 GLN A CA 1
ATOM 634 C C . GLN A 1 82 ? -12 10.312 5.367 1 98.44 82 GLN A C 1
ATOM 636 O O . GLN A 1 82 ? -11.234 9.461 5.824 1 98.44 82 GLN A O 1
ATOM 641 N N . VAL A 1 83 ? -13.32 10.211 5.359 1 97 83 VAL A N 1
ATOM 642 C CA . VAL A 1 83 ? -13.969 9.055 5.961 1 97 83 VAL A CA 1
ATOM 643 C C . VAL A 1 83 ? -14.656 8.227 4.875 1 97 83 VAL A C 1
ATOM 645 O O . VAL A 1 83 ? -15.211 8.781 3.92 1 97 83 VAL A O 1
ATOM 648 N N . GLY A 1 84 ? -14.508 6.926 5.07 1 91.88 84 GLY A N 1
ATOM 649 C CA . GLY A 1 84 ? -15.18 5.992 4.184 1 91.88 84 GLY A CA 1
ATOM 650 C C . GLY A 1 84 ? -16.375 5.309 4.832 1 91.88 84 GLY A C 1
ATOM 651 O O . GLY A 1 84 ? -16.766 5.656 5.945 1 91.88 84 GLY A O 1
ATOM 652 N N . GLY A 1 85 ? -16.906 4.363 4.023 1 86.25 85 GLY A N 1
ATOM 653 C CA . GLY A 1 85 ? -18 3.57 4.559 1 86.25 85 GLY A CA 1
ATOM 654 C C . GLY A 1 85 ? -19.375 4.102 4.172 1 86.25 85 GLY A C 1
ATOM 655 O O . GLY A 1 85 ? -19.469 5.035 3.371 1 86.25 85 GLY A O 1
ATOM 656 N N . GLU A 1 86 ? -20.344 3.512 4.805 1 88.38 86 GLU A N 1
ATOM 657 C CA . GLU A 1 86 ? -21.703 3.77 4.367 1 88.38 86 GLU A CA 1
ATOM 658 C C . GLU A 1 86 ? -22.391 4.801 5.266 1 88.38 86 GLU A C 1
ATOM 660 O O . GLU A 1 86 ? -23.406 5.379 4.891 1 88.38 86 GLU A O 1
ATOM 665 N N . MET A 1 87 ? -21.812 5.129 6.34 1 92.5 87 MET A N 1
ATOM 666 C CA . MET A 1 87 ? -22.422 6.066 7.266 1 92.5 87 MET A CA 1
ATOM 667 C C . MET A 1 87 ? -22.359 7.492 6.727 1 92.5 87 MET A C 1
ATOM 669 O O . MET A 1 87 ? -21.344 7.898 6.156 1 92.5 87 MET A O 1
ATOM 673 N N . THR A 1 88 ? -23.438 8.148 6.984 1 94.94 88 THR A N 1
ATOM 674 C CA . THR A 1 88 ? -23.438 9.578 6.691 1 94.94 88 THR A CA 1
ATOM 675 C C . THR A 1 88 ? -22.719 10.352 7.789 1 94.94 88 THR A C 1
ATOM 677 O O . THR A 1 88 ? -22.5 9.828 8.891 1 94.94 88 THR A O 1
ATOM 680 N N . LEU A 1 89 ? -22.391 11.555 7.453 1 97.25 89 LEU A N 1
ATOM 681 C CA . LEU A 1 89 ? -21.75 12.391 8.469 1 97.25 89 LEU A CA 1
ATOM 682 C C . LEU A 1 89 ? -22.703 12.664 9.625 1 97.25 89 LEU A C 1
ATOM 684 O O . LEU A 1 89 ? -22.266 12.773 10.781 1 97.25 89 LEU A O 1
ATOM 688 N N . GLN A 1 90 ? -23.922 12.711 9.352 1 96.81 90 GLN A N 1
ATOM 689 C CA . GLN A 1 90 ? -24.922 12.875 10.398 1 96.81 90 GLN A CA 1
ATOM 690 C C . GLN A 1 90 ? -24.922 11.688 11.359 1 96.81 90 GLN A C 1
ATOM 692 O O . GLN A 1 90 ? -25 11.867 12.578 1 96.81 90 GLN A O 1
ATOM 697 N N . GLU A 1 91 ? -24.891 10.539 10.766 1 96.19 91 GLU A N 1
ATOM 698 C CA . GLU A 1 91 ? -24.844 9.328 11.578 1 96.19 91 GLU A CA 1
ATOM 699 C C . GLU A 1 91 ? -23.578 9.273 12.422 1 96.19 91 GLU A C 1
ATOM 701 O O . GLU A 1 91 ? -23.609 8.859 13.578 1 96.19 91 GLU A O 1
ATOM 706 N N . ILE A 1 92 ? -22.516 9.68 11.812 1 96.44 92 ILE A N 1
ATOM 707 C CA . ILE A 1 92 ? -21.25 9.734 12.539 1 96.44 92 ILE A CA 1
ATOM 708 C C . ILE A 1 92 ? -21.359 10.719 13.695 1 96.44 92 ILE A C 1
ATOM 710 O O . ILE A 1 92 ? -20.922 10.43 14.812 1 96.44 92 ILE A O 1
ATOM 714 N N . GLY A 1 93 ? -21.922 11.859 13.461 1 97.12 93 GLY A N 1
ATOM 715 C CA . GLY A 1 93 ? -22.141 12.836 14.516 1 97.12 93 GLY A CA 1
ATOM 716 C C . GLY A 1 93 ? -22.953 12.289 15.68 1 97.12 93 GLY A C 1
ATOM 717 O O . GLY A 1 93 ? -22.641 12.57 16.844 1 97.12 93 GLY A O 1
ATOM 718 N N . LYS A 1 94 ? -23.953 11.516 15.352 1 96.31 94 LYS A N 1
ATOM 719 C CA . LYS A 1 94 ? -24.781 10.906 16.391 1 96.31 94 LYS A CA 1
ATOM 720 C C . LYS A 1 94 ? -23.969 9.93 17.234 1 96.31 94 LYS A C 1
ATOM 722 O O . LYS A 1 94 ? -24.094 9.898 18.469 1 96.31 94 LYS A O 1
ATOM 727 N N . GLN A 1 95 ? -23.172 9.188 16.562 1 94.38 95 GLN A N 1
ATOM 728 C CA . GLN A 1 95 ? -22.328 8.242 17.281 1 94.38 95 GLN A CA 1
ATOM 729 C C . GLN A 1 95 ? -21.344 8.969 18.188 1 94.38 95 GLN A C 1
ATOM 731 O O . GLN A 1 95 ? -21.094 8.523 19.312 1 94.38 95 GLN A O 1
ATOM 736 N N . LEU A 1 96 ? -20.797 10.023 17.719 1 96.31 96 LEU A N 1
ATOM 737 C CA . LEU A 1 96 ? -19.875 10.82 18.531 1 96.31 96 LEU A CA 1
ATOM 738 C C . LEU A 1 96 ? -20.578 11.383 19.75 1 96.31 96 LEU A C 1
ATOM 740 O O . LEU A 1 96 ? -20.047 11.344 20.859 1 96.31 96 LEU A O 1
ATOM 744 N N . LYS A 1 97 ? -21.75 11.844 19.562 1 96.62 97 LYS A N 1
ATOM 745 C CA . LYS A 1 97 ? -22.531 12.391 20.672 1 96.62 97 LYS A CA 1
ATOM 746 C C . LYS A 1 97 ? -22.797 11.328 21.734 1 96.62 97 LYS A C 1
ATOM 748 O O . LYS A 1 97 ? -22.734 11.617 22.922 1 96.62 97 LYS A O 1
ATOM 753 N N . GLU A 1 98 ? -23.094 10.148 21.297 1 95.19 98 GLU A N 1
ATOM 754 C CA . GLU A 1 98 ? -23.344 9.039 22.219 1 95.19 98 GLU A CA 1
ATOM 755 C C . GLU A 1 98 ? -22.094 8.719 23.047 1 95.19 98 GLU A C 1
ATOM 757 O O . GLU A 1 98 ? -22.219 8.211 24.172 1 95.19 98 GLU A O 1
ATOM 762 N N . ARG A 1 99 ? -21 9.039 22.484 1 93.75 99 ARG A N 1
ATOM 763 C CA . ARG A 1 99 ? -19.75 8.797 23.188 1 93.75 99 ARG A CA 1
ATOM 764 C C . ARG A 1 99 ? -19.328 10.023 24 1 93.75 99 ARG A C 1
ATOM 766 O O . ARG A 1 99 ? -18.234 10.047 24.562 1 93.75 99 ARG A O 1
ATOM 773 N N . GLY A 1 100 ? -20.125 11.086 23.906 1 95.75 100 GLY A N 1
ATOM 774 C CA . GLY A 1 100 ? -19.844 12.289 24.672 1 95.75 100 GLY A CA 1
ATOM 775 C C . GLY A 1 100 ? -18.891 13.234 23.953 1 95.75 100 GLY A C 1
ATOM 776 O O . GLY A 1 100 ? -18.281 14.102 24.578 1 95.75 100 GLY A O 1
ATOM 777 N N . ILE A 1 101 ? -18.688 13.023 22.688 1 96.56 101 ILE A N 1
ATOM 778 C CA . ILE A 1 101 ? -17.797 13.867 21.922 1 96.56 101 ILE A CA 1
ATOM 779 C C . ILE A 1 101 ? -18.594 14.891 21.125 1 96.56 101 ILE A C 1
ATOM 781 O O . ILE A 1 101 ? -19.453 14.523 20.312 1 96.56 101 ILE A O 1
ATOM 785 N N . SER A 1 102 ? -18.344 16.172 21.406 1 97.56 102 SER A N 1
ATOM 786 C CA . SER A 1 102 ? -19.031 17.25 20.703 1 97.56 102 SER A CA 1
ATOM 787 C C . SER A 1 102 ? -18.516 17.391 19.266 1 97.56 102 SER A C 1
ATOM 789 O O . SER A 1 102 ? -17.312 17.297 19.016 1 97.56 102 SER A O 1
ATOM 791 N N . SER A 1 103 ? -19.422 17.578 18.297 1 98.19 103 SER A N 1
ATOM 792 C CA . SER A 1 103 ? -19.125 17.828 16.891 1 98.19 103 SER A CA 1
ATOM 793 C C . SER A 1 103 ? -20.188 18.703 16.25 1 98.19 103 SER A C 1
ATOM 795 O O . SER A 1 103 ? -21.297 18.828 16.781 1 98.19 103 SER A O 1
ATOM 797 N N . GLU A 1 104 ? -19.828 19.344 15.164 1 98.44 104 GLU A N 1
ATOM 798 C CA . GLU A 1 104 ? -20.75 20.219 14.43 1 98.44 104 GLU A CA 1
ATOM 799 C C . GLU A 1 104 ? -20.719 19.906 12.938 1 98.44 104 GLU A C 1
ATOM 801 O O . GLU A 1 104 ? -19.656 19.922 12.312 1 98.44 104 GLU A O 1
ATOM 806 N N . LEU A 1 105 ? -21.891 19.656 12.445 1 98.31 105 LEU A N 1
ATOM 807 C CA . LEU A 1 105 ? -22.016 19.5 11 1 98.31 105 LEU A CA 1
ATOM 808 C C . LEU A 1 105 ? -22.016 20.859 10.297 1 98.31 105 LEU A C 1
ATOM 810 O O . LEU A 1 105 ? -22.812 21.734 10.648 1 98.31 105 LEU A O 1
ATOM 814 N N . LYS A 1 106 ? -21.141 21.047 9.367 1 98.19 106 LYS A N 1
ATOM 815 C CA . LYS A 1 106 ? -21.031 22.312 8.641 1 98.19 106 LYS A CA 1
ATOM 816 C C . LYS A 1 106 ? -21.203 22.094 7.141 1 98.19 106 LYS A C 1
ATOM 818 O O . LYS A 1 106 ? -20.75 21.078 6.598 1 98.19 106 LYS A O 1
ATOM 823 N N . THR A 1 107 ? -21.828 23.078 6.52 1 97.44 107 THR A N 1
ATOM 824 C CA . THR A 1 107 ? -22.031 23.031 5.078 1 97.44 107 THR A CA 1
ATOM 825 C C . THR A 1 107 ? -21.25 24.156 4.395 1 97.44 107 THR A C 1
ATOM 827 O O . THR A 1 107 ? -21.266 25.297 4.852 1 97.44 107 THR A O 1
ATOM 830 N N . ASP A 1 108 ? -20.5 23.828 3.402 1 95.25 108 ASP A N 1
ATOM 831 C CA . ASP A 1 108 ? -19.734 24.734 2.549 1 95.25 108 ASP A CA 1
ATOM 832 C C . ASP A 1 108 ? -18.781 25.594 3.375 1 95.25 108 ASP A C 1
ATOM 834 O O . ASP A 1 108 ? -18.641 26.781 3.117 1 95.25 108 ASP A O 1
ATOM 838 N N . ALA A 1 109 ? -18.266 24.953 4.426 1 93.44 109 ALA A N 1
ATOM 839 C CA . ALA A 1 109 ? -17.344 25.656 5.309 1 93.44 109 ALA A CA 1
ATOM 840 C C . ALA A 1 109 ? -15.914 25.641 4.754 1 93.44 109 ALA A C 1
ATOM 842 O O . ALA A 1 109 ? -15.062 26.422 5.184 1 93.44 109 ALA A O 1
ATOM 843 N N . GLU A 1 110 ? -15.641 24.719 3.887 1 93.88 110 GLU A N 1
ATOM 844 C CA . GLU A 1 110 ? -14.367 24.594 3.184 1 93.88 110 GLU A CA 1
ATOM 845 C C . GLU A 1 110 ? -14.578 24.484 1.676 1 93.88 110 GLU A C 1
ATOM 847 O O . GLU A 1 110 ? -15.414 23.703 1.212 1 93.88 110 GLU A O 1
ATOM 852 N N . PRO A 1 111 ? -13.805 25.328 0.939 1 95.88 111 PRO A N 1
ATOM 853 C CA . PRO A 1 111 ? -13.945 25.188 -0.512 1 95.88 111 PRO A CA 1
ATOM 854 C C . PRO A 1 111 ? -13.742 23.75 -0.984 1 95.88 111 PRO A C 1
ATOM 856 O O . PRO A 1 111 ? -12.812 23.078 -0.534 1 95.88 111 PRO A O 1
ATOM 859 N N . GLY A 1 112 ? -14.656 23.297 -1.851 1 97.25 112 GLY A N 1
ATOM 860 C CA . GLY A 1 112 ? -14.531 21.969 -2.428 1 97.25 112 GLY A CA 1
ATOM 861 C C . GLY A 1 112 ? -15.086 20.875 -1.531 1 97.25 112 GLY A C 1
ATOM 862 O O . GLY A 1 112 ? -15.117 19.703 -1.919 1 97.25 112 GLY A O 1
ATOM 863 N N . ILE A 1 113 ? -15.484 21.234 -0.331 1 97.88 113 ILE A N 1
ATOM 864 C CA . ILE A 1 113 ? -16.094 20.281 0.593 1 97.88 113 ILE A CA 1
ATOM 865 C C . ILE A 1 113 ? -17.484 20.75 0.977 1 97.88 113 ILE A C 1
ATOM 867 O O . ILE A 1 113 ? -17.641 21.703 1.744 1 97.88 113 ILE A O 1
ATOM 871 N N . SER A 1 114 ? -18.484 20.062 0.471 1 97.81 114 SER A N 1
ATOM 872 C CA . SER A 1 114 ? -19.859 20.516 0.613 1 97.81 114 SER A CA 1
ATOM 873 C C . SER A 1 114 ? -20.359 20.359 2.045 1 97.81 114 SER A C 1
ATOM 875 O O . SER A 1 114 ? -21.203 21.125 2.516 1 97.81 114 SER A O 1
ATOM 877 N N . GLU A 1 115 ? -19.891 19.281 2.65 1 98.06 115 GLU A N 1
ATOM 878 C CA . GLU A 1 115 ? -20.266 18.984 4.027 1 98.06 115 GLU A CA 1
ATOM 879 C C . GLU A 1 115 ? -19.094 18.391 4.805 1 98.06 115 GLU A C 1
ATOM 881 O O . GLU A 1 115 ? -18.359 17.562 4.273 1 98.06 115 GLU A O 1
ATOM 886 N N . LEU A 1 116 ? -18.922 18.812 6.055 1 98.56 116 LEU A N 1
ATOM 887 C CA . LEU A 1 116 ? -17.922 18.219 6.926 1 98.56 116 LEU A CA 1
ATOM 888 C C . LEU A 1 116 ? -18.375 18.234 8.383 1 98.56 116 LEU A C 1
ATOM 890 O O . LEU A 1 116 ? -19.281 19 8.742 1 98.56 116 LEU A O 1
ATOM 894 N N . LEU A 1 117 ? -17.969 17.328 9.117 1 98.56 117 LEU A N 1
ATOM 895 C CA . LEU A 1 117 ? -18.156 17.266 10.562 1 98.56 117 LEU A CA 1
ATOM 896 C C . LEU A 1 117 ? -16.922 17.766 11.305 1 98.56 117 LEU A C 1
ATOM 898 O O . LEU A 1 117 ? -15.844 17.188 11.164 1 98.56 117 LEU A O 1
ATOM 902 N N . GLU A 1 118 ? -17.078 18.828 12.031 1 98.75 118 GLU A N 1
ATOM 903 C CA . GLU A 1 118 ? -15.945 19.406 12.758 1 98.75 118 GLU A CA 1
ATOM 904 C C . GLU A 1 118 ? -15.984 19.016 14.227 1 98.75 118 GLU A C 1
ATOM 906 O O . GLU A 1 118 ? -17.047 19.062 14.859 1 98.75 118 GLU A O 1
ATOM 911 N N . LEU A 1 119 ? -14.906 18.625 14.758 1 98.38 119 LEU A N 1
ATOM 912 C CA . LEU A 1 119 ? -14.727 18.344 16.172 1 98.38 119 LEU A CA 1
ATOM 913 C C . LEU A 1 119 ? -13.32 18.703 16.625 1 98.38 119 LEU A C 1
ATOM 915 O O . LEU A 1 119 ? -12.539 19.266 15.859 1 98.38 119 LEU A O 1
ATOM 919 N N . GLN A 1 120 ? -13.07 18.5 17.859 1 97.62 120 GLN A N 1
ATOM 920 C CA . GLN A 1 120 ? -11.734 18.719 18.422 1 97.62 120 GLN A CA 1
ATOM 921 C C . GLN A 1 120 ? -11.219 17.453 19.094 1 97.62 120 GLN A C 1
ATOM 923 O O . GLN A 1 120 ? -11.945 16.797 19.859 1 97.62 120 GLN A O 1
ATOM 928 N N . ASP A 1 121 ? -10.023 17.062 18.766 1 96.75 121 ASP A N 1
ATOM 929 C CA . ASP A 1 121 ? -9.461 15.906 19.453 1 96.75 121 ASP A CA 1
ATOM 930 C C . ASP A 1 121 ? -8.992 16.281 20.859 1 96.75 121 ASP A C 1
ATOM 932 O O . ASP A 1 121 ? -8.953 17.453 21.219 1 96.75 121 ASP A O 1
ATOM 936 N N . PRO A 1 122 ? -8.664 15.344 21.719 1 96.19 122 PRO A N 1
ATOM 937 C CA . PRO A 1 122 ? -8.289 15.633 23.094 1 96.19 122 PRO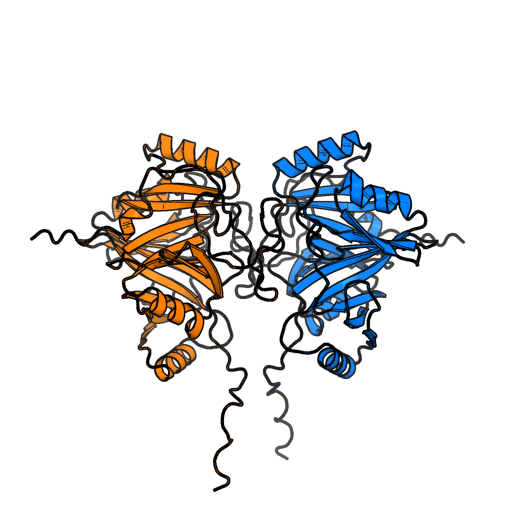 A CA 1
ATOM 938 C C . PRO A 1 122 ? -7.035 16.5 23.203 1 96.19 122 PRO A C 1
ATOM 940 O O . PRO A 1 122 ? -6.828 17.172 24.219 1 96.19 122 PRO A O 1
ATOM 943 N N . GLY A 1 123 ? -6.246 16.469 22.172 1 94.31 123 GLY A N 1
ATOM 944 C CA . GLY A 1 123 ? -5.031 17.266 22.172 1 94.31 123 GLY A CA 1
ATOM 945 C C . GLY A 1 123 ? -5.273 18.719 21.781 1 94.31 123 GLY A C 1
ATOM 946 O O . GLY A 1 123 ? -4.367 19.547 21.875 1 94.31 123 GLY A O 1
ATOM 947 N N . GLY A 1 124 ? -6.441 19.047 21.25 1 94.19 124 GLY A N 1
ATOM 948 C CA . GLY A 1 124 ? -6.789 20.422 20.953 1 94.19 124 GLY A CA 1
ATOM 949 C C . GLY A 1 124 ? -6.816 20.719 19.469 1 94.19 124 GLY A C 1
ATOM 950 O O . GLY A 1 124 ? -7.188 21.812 19.047 1 94.19 124 GLY A O 1
ATOM 951 N N . THR A 1 125 ? -6.441 19.828 18.656 1 95.38 125 THR A N 1
ATOM 952 C CA . THR A 1 125 ? -6.453 20.031 17.219 1 95.38 125 THR A CA 1
ATOM 953 C C . THR A 1 125 ? -7.875 19.969 16.672 1 95.38 125 THR A C 1
ATOM 955 O O . THR A 1 125 ? -8.656 19.094 17.047 1 95.38 125 THR A O 1
ATOM 958 N N . ILE A 1 126 ? -8.211 20.938 15.836 1 97.81 126 ILE A N 1
ATOM 959 C CA . ILE A 1 126 ? -9.492 20.875 15.133 1 97.81 126 ILE A CA 1
ATOM 960 C C . ILE A 1 126 ? -9.43 19.797 14.055 1 97.81 126 ILE A C 1
ATOM 962 O O . ILE A 1 126 ? -8.477 19.75 13.273 1 97.81 126 ILE A O 1
ATOM 966 N N . VAL A 1 127 ? -10.438 18.969 14.039 1 98.44 127 VAL A N 1
ATOM 967 C CA . VAL A 1 127 ? -10.516 17.844 13.117 1 98.44 127 VAL A CA 1
ATOM 968 C C . VAL A 1 127 ? -11.734 18 12.211 1 98.44 127 VAL A C 1
ATOM 970 O O . VAL A 1 127 ? -12.852 18.188 12.688 1 98.44 127 VAL A O 1
ATOM 973 N N . ASN A 1 128 ? -11.523 18.016 10.938 1 98.75 128 ASN A N 1
ATOM 974 C CA . ASN A 1 128 ? -12.586 17.922 9.945 1 98.75 128 ASN A CA 1
ATOM 975 C C . ASN A 1 128 ? -12.727 16.516 9.383 1 98.75 128 ASN A C 1
ATOM 977 O O . ASN A 1 128 ? -11.773 15.977 8.812 1 98.75 128 ASN A O 1
ATOM 981 N N . LEU A 1 129 ? -13.852 15.93 9.57 1 98.56 129 LEU A N 1
ATOM 982 C CA . LEU A 1 129 ? -14.195 14.688 8.891 1 98.56 129 LEU A CA 1
ATOM 983 C C . LEU A 1 129 ? -15.047 14.961 7.656 1 98.56 129 LEU A C 1
ATOM 985 O O . LEU A 1 129 ? -16.047 15.68 7.734 1 98.56 129 LEU A O 1
ATOM 989 N N . TYR A 1 130 ? -14.641 14.422 6.516 1 98.44 130 TYR A N 1
ATOM 990 C CA . TYR A 1 130 ? -15.391 14.664 5.289 1 98.44 130 TYR A CA 1
ATOM 991 C C . TYR A 1 130 ? -15.414 13.422 4.41 1 98.44 130 TYR A C 1
ATOM 993 O O . TYR A 1 130 ? -14.57 12.531 4.562 1 98.44 130 TYR A O 1
ATOM 1001 N N . LYS A 1 131 ? -16.344 13.352 3.5 1 97.06 131 LYS A N 1
ATOM 1002 C CA . LYS A 1 131 ? -16.484 12.18 2.639 1 97.06 131 LYS A CA 1
ATOM 1003 C C . LYS A 1 131 ? -15.875 12.438 1.262 1 97.06 131 LYS A C 1
ATOM 1005 O O . LYS A 1 131 ? -15.289 11.539 0.659 1 97.06 131 LYS A O 1
ATOM 1010 N N . GLU A 1 132 ? -16.094 13.672 0.812 1 96.69 132 GLU A N 1
ATOM 1011 C CA . GLU A 1 132 ? -15.648 14.008 -0.536 1 96.69 132 GLU A CA 1
ATOM 1012 C C . GLU A 1 132 ? -15.047 15.406 -0.586 1 96.69 132 GLU A C 1
ATOM 1014 O O . GLU A 1 132 ? -15.469 16.297 0.155 1 96.69 132 GLU A O 1
ATOM 1019 N N . ILE A 1 133 ? -14.141 15.562 -1.426 1 98.06 133 ILE A N 1
ATOM 1020 C CA . ILE A 1 133 ? -13.562 16.859 -1.767 1 98.06 133 ILE A CA 1
ATOM 1021 C C . ILE A 1 133 ? -13.531 17.016 -3.283 1 98.06 133 ILE A C 1
ATOM 1023 O O . ILE A 1 133 ? -13.297 16.062 -4.016 1 98.06 133 ILE A O 1
ATOM 1027 N N . ALA A 1 134 ? -13.797 18.266 -3.727 1 98.06 134 ALA A N 1
ATOM 1028 C CA . ALA A 1 134 ? -13.727 18.531 -5.16 1 98.06 134 ALA A CA 1
ATOM 1029 C C . ALA A 1 134 ? -12.352 18.188 -5.719 1 98.06 134 ALA A C 1
ATOM 1031 O O . ALA A 1 134 ? -11.336 18.391 -5.055 1 98.06 134 ALA A O 1
ATOM 1032 N N . MET A 1 135 ? -12.359 17.688 -6.965 1 97.75 135 MET A N 1
ATOM 1033 C CA . MET A 1 135 ? -11.125 17.297 -7.625 1 97.75 135 MET A CA 1
ATOM 1034 C C . MET A 1 135 ? -10.922 18.062 -8.93 1 97.75 135 MET A C 1
ATOM 1036 O O . MET A 1 135 ? -11.109 17.5 -10.016 1 97.75 135 MET A O 1
ATOM 1040 N N . PRO A 1 136 ? -10.422 19.297 -8.812 1 96.5 136 PRO A N 1
ATOM 1041 C CA . PRO A 1 136 ? -10.148 20.062 -10.039 1 96.5 136 PRO A CA 1
ATOM 1042 C C . PRO A 1 136 ? -8.977 19.484 -10.836 1 96.5 136 PRO A C 1
ATOM 1044 O O . PRO A 1 136 ? -8.781 19.844 -12 1 96.5 136 PRO A O 1
ATOM 1047 N N . THR A 1 137 ? -8.172 18.688 -10.242 1 95.19 137 THR A N 1
ATOM 1048 C CA . THR A 1 137 ? -7.098 17.938 -10.883 1 95.19 137 THR A CA 1
ATOM 1049 C C . THR A 1 137 ? -6.141 18.875 -11.617 1 95.19 137 THR A C 1
ATOM 1051 O O . THR A 1 137 ? -5.887 18.703 -12.805 1 95.19 137 THR A O 1
ATOM 1054 N N . PRO A 1 138 ? -5.508 19.734 -10.93 1 94.94 138 PRO A N 1
ATOM 1055 C CA . PRO A 1 138 ? -4.547 20.641 -11.578 1 94.94 138 PRO A CA 1
ATOM 1056 C C . PRO A 1 138 ? -3.342 19.891 -12.156 1 94.94 138 PRO A C 1
ATOM 1058 O O . PRO A 1 138 ? -2.596 20.453 -12.961 1 94.94 138 PRO A O 1
ATOM 1061 N N . GLY A 1 139 ? -3.148 18.656 -11.672 1 95.62 139 GLY A N 1
ATOM 1062 C CA . GLY A 1 139 ? -2.012 17.859 -12.133 1 95.62 139 GLY A CA 1
ATOM 1063 C C . GLY A 1 139 ? -0.748 18.125 -11.328 1 95.62 139 GLY A C 1
ATOM 1064 O O . GLY A 1 139 ? -0.719 19.016 -10.477 1 95.62 139 GLY A O 1
ATOM 1065 N N . TYR A 1 140 ? 0.272 17.344 -11.578 1 96.31 140 TYR A N 1
ATOM 1066 C CA . TYR A 1 140 ? 1.58 17.531 -10.961 1 96.31 140 TYR A CA 1
ATOM 1067 C C . TYR A 1 140 ? 2.385 18.578 -11.719 1 96.31 140 TYR A C 1
ATOM 1069 O O . TYR A 1 140 ? 2.365 18.625 -12.953 1 96.31 140 TYR A O 1
ATOM 1077 N N . ARG A 1 141 ? 3.062 19.375 -11.008 1 94.75 141 ARG A N 1
ATOM 1078 C CA . ARG A 1 141 ? 3.906 20.391 -11.625 1 94.75 141 ARG A CA 1
ATOM 1079 C C . ARG A 1 141 ? 5.219 19.797 -12.109 1 94.75 141 ARG A C 1
ATOM 1081 O O . ARG A 1 141 ? 5.531 18.641 -11.805 1 94.75 141 ARG A O 1
ATOM 1088 N N . GLU A 1 142 ? 5.969 20.609 -12.867 1 92.44 142 GLU A N 1
ATOM 1089 C CA . GLU A 1 142 ? 7.219 20.141 -13.453 1 92.44 142 GLU A CA 1
ATOM 1090 C C . GLU A 1 142 ? 8.422 20.766 -12.758 1 92.44 142 GLU A C 1
ATOM 1092 O O . GLU A 1 142 ? 9.57 20.422 -13.07 1 92.44 142 GLU A O 1
ATOM 1097 N N . ALA A 1 143 ? 8.141 21.656 -11.906 1 92.69 143 ALA A N 1
ATOM 1098 C CA . ALA A 1 143 ? 9.219 22.312 -11.164 1 92.69 143 ALA A CA 1
ATOM 1099 C C . ALA A 1 143 ? 8.984 22.219 -9.664 1 92.69 143 ALA A C 1
ATOM 1101 O O . ALA A 1 143 ? 7.844 22.156 -9.203 1 92.69 143 ALA A O 1
ATOM 1102 N N . GLY A 1 144 ? 10.125 22.25 -8.875 1 96.56 144 GLY A N 1
ATOM 1103 C CA . GLY A 1 144 ? 10.086 22.016 -7.445 1 96.56 144 GLY A CA 1
ATOM 1104 C C . GLY A 1 144 ? 10.367 20.562 -7.078 1 96.56 144 GLY A C 1
ATOM 1105 O O . GLY A 1 144 ? 10.797 19.781 -7.922 1 96.56 144 GLY A O 1
ATOM 1106 N N . ILE A 1 145 ? 10.148 20.266 -5.828 1 98 145 ILE A N 1
ATOM 1107 C CA . ILE A 1 145 ? 10.391 18.906 -5.344 1 98 145 ILE A CA 1
ATOM 1108 C C . ILE A 1 145 ? 9.328 17.969 -5.91 1 98 145 ILE A C 1
ATOM 1110 O O . ILE A 1 145 ? 9.633 16.844 -6.305 1 98 145 ILE A O 1
ATOM 1114 N N . VAL A 1 146 ? 8.031 18.406 -5.91 1 98.12 146 VAL A N 1
ATOM 1115 C CA . VAL A 1 146 ? 6.875 17.719 -6.484 1 98.12 146 VAL A CA 1
ATOM 1116 C C . VAL A 1 146 ? 6.73 16.328 -5.844 1 98.12 146 VAL A C 1
ATOM 1118 O O . VAL A 1 146 ? 6.84 15.312 -6.527 1 98.12 146 VAL A O 1
ATOM 1121 N N . PRO A 1 147 ? 6.449 16.297 -4.547 1 98.31 147 PRO A N 1
ATOM 1122 C CA . PRO A 1 147 ? 6.199 15.016 -3.889 1 98.31 147 PRO A CA 1
ATOM 1123 C C . PRO A 1 147 ? 4.941 14.328 -4.406 1 98.31 147 PRO A C 1
ATOM 1125 O O . PRO A 1 147 ? 4.125 14.945 -5.094 1 98.31 147 PRO A O 1
ATOM 1128 N N . ASN A 1 148 ? 4.793 13.047 -4.117 1 97.5 148 ASN A N 1
ATOM 1129 C CA . ASN A 1 148 ? 3.613 12.289 -4.512 1 97.5 148 ASN A CA 1
ATOM 1130 C C . ASN A 1 148 ? 2.361 12.773 -3.785 1 97.5 148 ASN A C 1
ATOM 1132 O O . ASN A 1 148 ? 1.293 12.883 -4.387 1 97.5 148 ASN A O 1
ATOM 1136 N N . LYS A 1 149 ? 2.5 12.969 -2.48 1 97.56 149 LYS A N 1
ATOM 1137 C CA . LYS A 1 149 ? 1.321 13.25 -1.667 1 97.56 149 LYS A CA 1
ATOM 1138 C C . LYS A 1 149 ? 1.715 13.727 -0.271 1 97.56 149 LYS A C 1
ATOM 1140 O O . LYS A 1 149 ? 2.871 13.586 0.134 1 97.56 149 LYS A O 1
ATOM 1145 N N . LEU A 1 150 ? 0.727 14.328 0.374 1 98.5 150 LEU A N 1
ATOM 1146 C CA . LEU A 1 150 ? 0.773 14.5 1.822 1 98.5 150 LEU A CA 1
ATOM 1147 C C . LEU A 1 150 ? 0.69 13.148 2.529 1 98.5 150 LEU A C 1
ATOM 1149 O O . LEU A 1 150 ? -0.306 12.438 2.398 1 98.5 150 LEU A O 1
ATOM 1153 N N . GLY A 1 151 ? 1.713 12.82 3.316 1 98.56 151 GLY A N 1
ATOM 1154 C CA . GLY A 1 151 ? 1.819 11.477 3.871 1 98.56 151 GLY A CA 1
ATOM 1155 C C . GLY A 1 151 ? 1.329 11.383 5.305 1 98.56 151 GLY A C 1
ATOM 1156 O O . GLY A 1 151 ? 0.507 10.523 5.629 1 98.56 151 GLY A O 1
ATOM 1157 N N . HIS A 1 152 ? 1.965 12.195 6.137 1 98.81 152 HIS A N 1
ATOM 1158 C CA . HIS A 1 152 ? 1.553 12.125 7.535 1 98.81 152 HIS A CA 1
ATOM 1159 C C . HIS A 1 152 ? 1.855 13.422 8.266 1 98.81 152 HIS A C 1
ATOM 1161 O O . HIS A 1 152 ? 2.527 14.305 7.723 1 98.81 152 HIS A O 1
ATOM 1167 N N . ILE A 1 153 ? 1.287 13.5 9.453 1 98.5 153 ILE A N 1
ATOM 1168 C CA . ILE A 1 153 ? 1.504 14.648 10.328 1 98.5 153 ILE A CA 1
ATOM 1169 C C . ILE A 1 153 ? 1.823 14.172 11.742 1 98.5 153 ILE A C 1
ATOM 1171 O O . ILE A 1 153 ? 1.337 13.125 12.172 1 98.5 153 ILE A O 1
ATOM 1175 N N . ALA A 1 154 ? 2.674 14.898 12.406 1 97.44 154 ALA A N 1
ATOM 1176 C CA . ALA A 1 154 ? 3.061 14.609 13.781 1 97.44 154 ALA A CA 1
ATOM 1177 C C . ALA A 1 154 ? 2.715 15.781 14.703 1 97.44 154 ALA A C 1
ATOM 1179 O O . ALA A 1 154 ? 3.111 16.922 14.445 1 97.44 154 ALA A O 1
ATOM 1180 N N . ILE A 1 155 ? 2.049 15.445 15.758 1 96.62 155 ILE A N 1
ATOM 1181 C CA . ILE A 1 155 ? 1.55 16.5 16.641 1 96.62 155 ILE A CA 1
ATOM 1182 C C . ILE A 1 155 ? 1.943 16.172 18.078 1 96.62 155 ILE A C 1
ATOM 1184 O O . ILE A 1 155 ? 1.787 15.047 18.547 1 96.62 155 ILE A O 1
ATOM 1188 N N . GLY A 1 156 ? 2.422 17.203 18.766 1 95 156 GLY A N 1
ATOM 1189 C CA . GLY A 1 156 ? 2.662 17.109 20.188 1 95 156 GLY A CA 1
ATOM 1190 C C . GLY A 1 156 ? 1.473 17.547 21.031 1 95 156 GLY A C 1
ATOM 1191 O O . GLY A 1 156 ? 0.845 18.578 20.734 1 95 156 GLY A O 1
ATOM 1192 N N . VAL A 1 157 ? 1.199 16.797 22.031 1 96.06 157 VAL A N 1
ATOM 1193 C CA . VAL A 1 157 ? 0.051 17.109 22.875 1 96.06 157 VAL A CA 1
ATOM 1194 C C . VAL A 1 157 ? 0.411 16.859 24.344 1 96.06 157 VAL A C 1
ATOM 1196 O O . VAL A 1 157 ? 1.346 16.109 24.641 1 96.06 157 VAL A O 1
ATOM 1199 N N . LYS A 1 158 ? -0.323 17.422 25.219 1 94.5 158 LYS A N 1
ATOM 1200 C CA . LYS A 1 158 ? -0.056 17.297 26.641 1 94.5 158 LYS A CA 1
ATOM 1201 C C . LYS A 1 158 ? -0.39 15.906 27.156 1 94.5 158 LYS A C 1
ATOM 1203 O O . LYS A 1 158 ? 0.347 15.344 27.969 1 94.5 158 LYS A O 1
ATOM 1208 N N . ASN A 1 159 ? -1.479 15.344 26.75 1 96.06 159 ASN A N 1
ATOM 1209 C CA . ASN A 1 159 ? -1.892 14 27.125 1 96.06 159 ASN A CA 1
ATOM 1210 C C . ASN A 1 159 ? -1.92 13.062 25.922 1 96.06 159 ASN A C 1
ATOM 1212 O O . ASN A 1 159 ? -2.975 12.844 25.328 1 9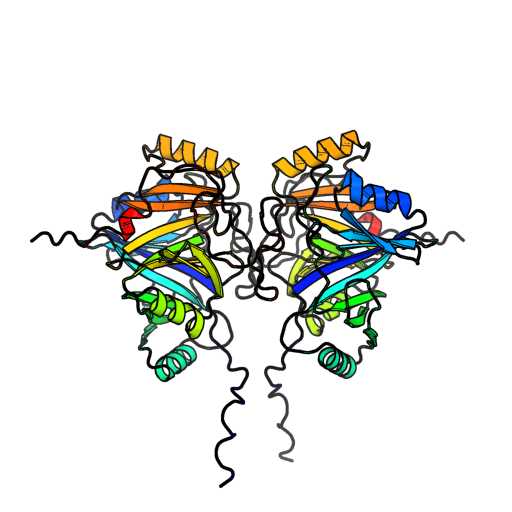6.06 159 ASN A O 1
ATOM 1216 N N . ALA A 1 160 ? -0.813 12.445 25.656 1 97.19 160 ALA A N 1
ATOM 1217 C CA . ALA A 1 160 ? -0.658 11.609 24.469 1 97.19 160 ALA A CA 1
ATOM 1218 C C . ALA A 1 160 ? -1.54 10.367 24.547 1 97.19 160 ALA A C 1
ATOM 1220 O O . ALA A 1 160 ? -2.172 9.977 23.562 1 97.19 160 ALA A O 1
ATOM 1221 N N . LYS A 1 161 ? -1.599 9.758 25.703 1 97.5 161 LYS A N 1
ATOM 1222 C CA . LYS A 1 161 ? -2.369 8.531 25.859 1 97.5 161 LYS A CA 1
ATOM 1223 C C . LYS A 1 161 ? -3.836 8.75 25.5 1 97.5 161 LYS A C 1
ATOM 1225 O O . LYS A 1 161 ? -4.418 7.973 24.734 1 97.5 161 LYS A O 1
ATOM 1230 N N . GLU A 1 162 ? -4.398 9.797 26.016 1 97.69 162 GLU A N 1
ATOM 1231 C CA . GLU A 1 162 ? -5.801 10.109 25.75 1 97.69 162 GLU A CA 1
ATOM 1232 C C . GLU A 1 162 ? -6.035 10.375 24.266 1 97.69 162 GLU A C 1
ATOM 1234 O O . GLU A 1 162 ? -7.043 9.938 23.703 1 97.69 162 GLU A O 1
ATOM 1239 N N . THR A 1 163 ? -5.168 11.086 23.672 1 98.12 163 THR A N 1
ATOM 1240 C CA . THR A 1 163 ? -5.301 11.422 22.266 1 98.12 163 THR A CA 1
ATOM 1241 C C . THR A 1 163 ? -5.168 10.172 21.391 1 98.12 163 THR A C 1
ATOM 1243 O O . THR A 1 163 ? -5.949 9.977 20.469 1 98.12 163 THR A O 1
ATOM 1246 N N . VAL A 1 164 ? -4.215 9.336 21.719 1 98.5 164 VAL A N 1
ATOM 1247 C CA . VAL A 1 164 ? -4.027 8.086 21 1 98.5 164 VAL A CA 1
ATOM 1248 C C . VAL A 1 164 ? -5.285 7.227 21.109 1 98.5 164 VAL A C 1
ATOM 1250 O O . VAL A 1 164 ? -5.766 6.684 20.109 1 98.5 164 VAL A O 1
ATOM 1253 N N . ASP A 1 165 ? -5.824 7.133 22.281 1 98.12 165 ASP A N 1
ATOM 1254 C CA . ASP A 1 165 ? -7.035 6.352 22.5 1 98.12 165 ASP A CA 1
ATOM 1255 C C . ASP A 1 165 ? -8.195 6.891 21.672 1 98.12 165 ASP A C 1
ATOM 1257 O O . ASP A 1 165 ? -8.992 6.121 21.141 1 98.12 165 ASP A O 1
ATOM 1261 N N . PHE A 1 166 ? -8.289 8.188 21.594 1 97.75 166 PHE A N 1
ATOM 1262 C CA . PHE A 1 166 ? -9.32 8.82 20.781 1 97.75 166 PHE A CA 1
ATOM 1263 C C . PHE A 1 166 ? -9.219 8.375 19.328 1 97.75 166 PHE A C 1
ATOM 1265 O O . PHE A 1 166 ? -10.211 7.93 18.734 1 97.75 166 PHE A O 1
ATOM 1272 N N . TYR A 1 167 ? -8.078 8.445 18.719 1 98.12 167 TYR A N 1
ATOM 1273 C CA . TYR A 1 167 ? -7.914 8.109 17.312 1 98.12 167 TYR A CA 1
ATOM 1274 C C . TYR A 1 167 ? -8.125 6.621 17.078 1 98.12 167 TYR A C 1
ATOM 1276 O O . TYR A 1 167 ? -8.664 6.219 16.047 1 98.12 167 TYR A O 1
ATOM 1284 N N . LYS A 1 168 ? -7.73 5.773 18 1 97.44 168 LYS A N 1
ATOM 1285 C CA . LYS A 1 168 ? -7.914 4.332 17.844 1 97.44 168 LYS A CA 1
ATOM 1286 C C . LYS A 1 168 ? -9.383 3.947 18.016 1 97.44 168 LYS A C 1
ATOM 1288 O O . LYS A 1 168 ? -9.969 3.312 17.141 1 97.44 168 LYS A O 1
ATOM 1293 N N . GLN A 1 169 ? -10.016 4.434 19.062 1 95.81 169 GLN A N 1
ATOM 1294 C CA . GLN A 1 169 ? -11.336 3.945 19.453 1 95.81 169 GLN A CA 1
ATOM 1295 C C . GLN A 1 169 ? -12.445 4.684 18.719 1 95.81 169 GLN A C 1
ATOM 1297 O O . GLN A 1 169 ? -13.508 4.117 18.469 1 95.81 169 GLN A O 1
ATOM 1302 N N . VAL A 1 170 ? -12.148 5.926 18.391 1 95.19 170 VAL A N 1
ATOM 1303 C CA . VAL A 1 170 ? -13.211 6.738 17.812 1 95.19 170 VAL A CA 1
ATOM 1304 C C . VAL A 1 170 ? -13.07 6.793 16.297 1 95.19 170 VAL A C 1
ATOM 1306 O O . VAL A 1 170 ? -14.047 6.641 15.562 1 95.19 170 VAL A O 1
ATOM 1309 N N . LEU A 1 171 ? -11.82 6.977 15.844 1 96.06 171 LEU A N 1
ATOM 1310 C CA . LEU A 1 171 ? -11.648 7.211 14.414 1 96.06 171 LEU A CA 1
ATOM 1311 C C . LEU A 1 171 ? -11.133 5.953 13.719 1 96.06 171 LEU A C 1
ATOM 1313 O O . LEU A 1 171 ? -11.008 5.93 12.492 1 96.06 171 LEU A O 1
ATOM 1317 N N . GLY A 1 172 ? -10.766 4.902 14.445 1 95.44 172 GLY A N 1
ATOM 1318 C CA . GLY A 1 172 ? -10.508 3.592 13.875 1 95.44 172 GLY A CA 1
ATOM 1319 C C . GLY A 1 172 ? -9.062 3.406 13.445 1 95.44 172 GLY A C 1
ATOM 1320 O O . GLY A 1 172 ? -8.766 2.551 12.609 1 95.44 172 GLY A O 1
ATOM 1321 N N . PHE A 1 173 ? -8.172 4.164 14.016 1 97.94 173 PHE A N 1
ATOM 1322 C CA . PHE A 1 173 ? -6.758 4.035 13.672 1 97.94 173 PHE A CA 1
ATOM 1323 C C . PHE A 1 173 ? -6.156 2.789 14.305 1 97.94 173 PHE A C 1
ATOM 1325 O O . PHE A 1 173 ? -6.594 2.354 15.367 1 97.94 173 PHE A O 1
ATOM 1332 N N . TRP A 1 174 ? -5.133 2.229 13.609 1 97.88 174 TRP A N 1
ATOM 1333 C CA . TRP A 1 174 ? -4.277 1.2 14.18 1 97.88 174 TRP A CA 1
ATOM 1334 C C . TRP A 1 174 ? -3 1.812 14.75 1 97.88 174 TRP A C 1
ATOM 1336 O O . TRP A 1 174 ? -2.469 2.779 14.203 1 97.88 174 TRP A O 1
ATOM 1346 N N . GLU A 1 175 ? -2.57 1.287 15.844 1 98.38 175 GLU A N 1
ATOM 1347 C CA . GLU A 1 175 ? -1.245 1.609 16.359 1 98.38 175 GLU A CA 1
ATOM 1348 C C . GLU A 1 175 ? -0.18 0.694 15.773 1 98.38 175 GLU A C 1
ATOM 1350 O O . GLU A 1 175 ? -0.297 -0.531 15.836 1 98.38 175 GLU A O 1
ATOM 1355 N N . THR A 1 176 ? 0.883 1.271 15.211 1 98.5 176 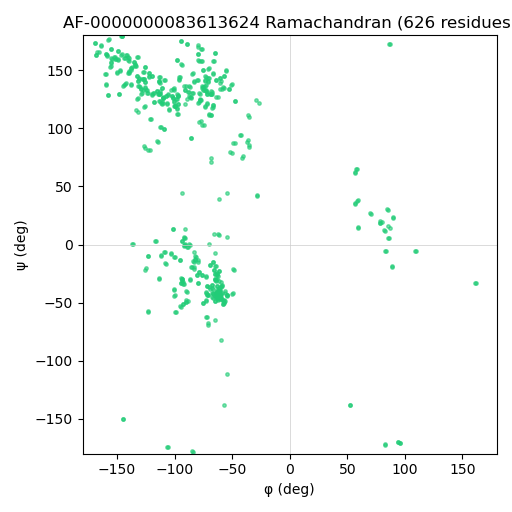THR A N 1
ATOM 1356 C CA . THR A 1 176 ? 1.824 0.455 14.453 1 98.5 176 THR A CA 1
ATOM 1357 C C . THR A 1 176 ? 3.178 0.398 15.156 1 98.5 176 THR A C 1
ATOM 1359 O O . THR A 1 176 ? 3.934 -0.562 14.984 1 98.5 176 THR A O 1
ATOM 1362 N N . ASP A 1 177 ? 3.555 1.493 15.938 1 98.5 177 ASP A N 1
ATOM 1363 C CA . ASP A 1 177 ? 4.816 1.517 16.672 1 98.5 177 ASP A CA 1
ATOM 1364 C C . ASP A 1 177 ? 4.812 2.609 17.734 1 98.5 177 ASP A C 1
ATOM 1366 O O . ASP A 1 177 ? 3.902 3.441 17.781 1 98.5 177 ASP A O 1
ATOM 1370 N N . LYS A 1 178 ? 5.828 2.52 18.516 1 97.56 178 LYS A N 1
ATOM 1371 C CA . LYS A 1 178 ? 6.18 3.596 19.438 1 97.56 178 LYS A CA 1
ATOM 1372 C C . LYS A 1 178 ? 7.684 3.848 19.438 1 97.56 178 LYS A C 1
ATOM 1374 O O . LYS A 1 178 ? 8.469 2.965 19.078 1 97.56 178 LYS A O 1
ATOM 1379 N N . ILE A 1 179 ? 7.992 5.031 19.75 1 95.31 179 ILE A N 1
ATOM 1380 C CA . ILE A 1 179 ? 9.359 5.348 20.125 1 95.31 179 ILE A CA 1
ATOM 1381 C C . ILE A 1 179 ? 9.406 5.742 21.609 1 95.31 179 ILE A C 1
ATOM 1383 O O . ILE A 1 179 ? 9.023 6.855 21.969 1 95.31 179 ILE A O 1
ATOM 1387 N N . GLY A 1 180 ? 9.836 4.758 22.422 1 93.38 180 GLY A N 1
ATOM 1388 C CA . GLY A 1 180 ? 9.766 4.988 23.859 1 93.38 180 GLY A CA 1
ATOM 1389 C C . GLY A 1 180 ? 8.383 5.422 24.328 1 93.38 180 GLY A C 1
ATOM 1390 O O . GLY A 1 180 ? 7.379 4.84 23.922 1 93.38 180 GLY A O 1
ATOM 1391 N N . ASP A 1 181 ? 8.414 6.344 25.188 1 89.62 181 ASP A N 1
ATOM 1392 C CA . ASP A 1 181 ? 7.172 6.969 25.625 1 89.62 181 ASP A CA 1
ATOM 1393 C C . ASP A 1 181 ? 6.957 8.32 24.953 1 89.62 181 ASP A C 1
ATOM 1395 O O . ASP A 1 181 ? 6.074 9.086 25.359 1 89.62 181 ASP A O 1
ATOM 1399 N N . LEU A 1 182 ? 7.723 8.531 23.953 1 89.44 182 LEU A N 1
ATOM 1400 C CA . LEU A 1 182 ? 7.766 9.844 23.312 1 89.44 182 LEU A CA 1
ATOM 1401 C C . LEU A 1 182 ? 6.715 9.953 22.219 1 89.44 182 LEU A C 1
ATOM 1403 O O . LEU A 1 182 ? 5.973 10.938 22.156 1 89.44 182 LEU A O 1
ATOM 1407 N N . ALA A 1 183 ? 6.676 8.961 21.375 1 95.81 183 ALA A N 1
ATOM 1408 C CA . ALA A 1 183 ? 5.84 9.086 20.172 1 95.81 183 ALA A CA 1
ATOM 1409 C C . ALA A 1 183 ? 5.094 7.781 19.906 1 95.81 183 ALA A C 1
ATOM 1411 O O . ALA A 1 183 ? 5.648 6.691 20.062 1 95.81 183 ALA A O 1
ATOM 1412 N N . THR A 1 184 ? 3.877 7.91 19.547 1 98.38 184 THR A N 1
ATOM 1413 C CA . THR A 1 184 ? 3.061 6.793 19.094 1 98.38 184 THR A CA 1
ATOM 1414 C C . THR A 1 184 ? 2.697 6.957 17.609 1 98.38 184 THR A C 1
ATOM 1416 O O . THR A 1 184 ? 2.25 8.023 17.203 1 98.38 184 THR A O 1
ATOM 1419 N N . PHE A 1 185 ? 2.918 5.941 16.844 1 98.75 185 PHE A N 1
ATOM 1420 C CA . PHE A 1 185 ? 2.627 5.93 15.414 1 98.75 185 PHE A CA 1
ATOM 1421 C C . PHE A 1 185 ? 1.276 5.281 15.141 1 98.75 185 PHE A C 1
ATOM 1423 O O . PHE A 1 185 ? 1.023 4.156 15.578 1 98.75 185 PHE A O 1
ATOM 1430 N N . LEU A 1 186 ? 0.432 5.992 14.391 1 98.75 186 LEU A N 1
ATOM 1431 C CA . LEU A 1 186 ? -0.92 5.547 14.07 1 98.75 186 LEU A CA 1
ATOM 1432 C C . LEU A 1 186 ? -1.16 5.582 12.562 1 98.75 186 LEU A C 1
ATOM 1434 O O . LEU A 1 186 ? -0.6 6.422 11.859 1 98.75 186 LEU A O 1
ATOM 1438 N N . THR A 1 187 ? -2.004 4.645 12.109 1 98.56 187 THR A N 1
ATOM 1439 C CA . THR A 1 187 ? -2.35 4.672 10.695 1 98.56 187 THR A CA 1
ATOM 1440 C C . THR A 1 187 ? -3.838 4.41 10.492 1 98.56 187 THR A C 1
ATOM 1442 O O . THR A 1 187 ? -4.469 3.725 11.305 1 98.56 187 THR A O 1
ATOM 1445 N N . CYS A 1 188 ? -4.355 5 9.398 1 97.75 188 CYS A N 1
ATOM 1446 C CA . CYS A 1 188 ? -5.734 4.762 8.992 1 97.75 188 CYS A CA 1
ATOM 1447 C C . CYS A 1 188 ? -5.797 4.059 7.641 1 97.75 188 CYS A C 1
ATOM 1449 O O . CYS A 1 188 ? -6.871 3.914 7.059 1 97.75 188 CYS A O 1
ATOM 1451 N N . ASN A 1 189 ? -4.676 3.701 7.035 1 96.12 189 ASN A N 1
ATOM 1452 C CA . ASN A 1 189 ? -4.59 2.984 5.766 1 96.12 189 ASN A CA 1
ATOM 1453 C C . ASN A 1 189 ? -3.412 2.014 5.75 1 96.12 189 ASN A C 1
ATOM 1455 O O . ASN A 1 189 ? -3.029 1.479 6.793 1 96.12 189 ASN A O 1
ATOM 1459 N N . SER A 1 190 ? -2.82 1.755 4.57 1 94.69 190 SER A N 1
ATOM 1460 C CA . SER A 1 190 ? -1.799 0.716 4.496 1 94.69 190 SER A CA 1
ATOM 1461 C C . SER A 1 190 ? -0.425 1.265 4.867 1 94.69 190 SER A C 1
ATOM 1463 O O . SER A 1 190 ? 0.502 0.499 5.137 1 94.69 190 SER A O 1
ATOM 1465 N N . ASP A 1 191 ? -0.289 2.633 4.797 1 97.88 191 ASP A N 1
ATOM 1466 C CA . ASP A 1 191 ? 0.981 3.205 5.234 1 97.88 191 ASP A CA 1
ATOM 1467 C C . ASP A 1 191 ? 1.259 2.881 6.699 1 97.88 191 ASP A C 1
ATOM 1469 O O . ASP A 1 191 ? 0.339 2.861 7.52 1 97.88 191 ASP A O 1
ATOM 1473 N N . HIS A 1 192 ? 2.459 2.65 7.008 1 98.62 192 HIS A N 1
ATOM 1474 C CA . HIS A 1 192 ? 2.824 2.391 8.398 1 98.62 192 HIS A CA 1
ATOM 1475 C C . HIS A 1 192 ? 2.246 3.453 9.328 1 98.62 192 HIS A C 1
ATOM 1477 O O . HIS A 1 192 ? 1.759 3.135 10.414 1 98.62 192 HIS A O 1
ATOM 1483 N N . HIS A 1 193 ? 2.312 4.711 8.906 1 98.81 193 HIS A N 1
ATOM 1484 C CA . HIS A 1 193 ? 1.692 5.75 9.719 1 98.81 193 HIS A CA 1
ATOM 1485 C C . HIS A 1 193 ? 1.202 6.91 8.859 1 98.81 193 HIS A C 1
ATOM 1487 O O . HIS A 1 193 ? 1.825 7.242 7.848 1 98.81 193 HIS A O 1
ATOM 1493 N N . THR A 1 194 ? 0.132 7.477 9.344 1 98.75 194 THR A N 1
ATOM 1494 C CA . THR A 1 194 ? -0.422 8.711 8.789 1 98.75 194 THR A CA 1
ATOM 1495 C C . THR A 1 194 ? -0.514 9.789 9.859 1 98.75 194 THR A C 1
ATOM 1497 O O . THR A 1 194 ? -0.752 10.961 9.547 1 98.75 194 THR A O 1
ATOM 1500 N N . LEU A 1 195 ? -0.29 9.391 11.133 1 98.75 195 LEU A N 1
ATOM 1501 C CA . LEU A 1 195 ? -0.344 10.289 12.281 1 98.75 195 LEU A CA 1
ATOM 1502 C C . LEU A 1 195 ? 0.633 9.844 13.367 1 98.75 195 LEU A C 1
ATOM 1504 O O . LEU A 1 195 ? 0.684 8.664 13.719 1 98.75 195 LEU A O 1
ATOM 1508 N N . ASN A 1 196 ? 1.408 10.758 13.797 1 98.38 196 ASN A N 1
ATOM 1509 C CA . ASN A 1 196 ? 2.217 10.555 15 1 98.38 196 ASN A CA 1
ATOM 1510 C C . ASN A 1 196 ? 1.769 11.469 16.141 1 98.38 196 ASN A C 1
ATOM 1512 O O . ASN A 1 196 ? 1.579 12.664 15.938 1 98.38 196 ASN A O 1
ATOM 1516 N N . ILE A 1 197 ? 1.602 10.898 17.297 1 98.12 197 ILE A N 1
ATOM 1517 C CA . ILE A 1 197 ? 1.284 11.672 18.5 1 98.12 197 ILE A CA 1
ATOM 1518 C C . ILE A 1 197 ? 2.473 11.648 19.453 1 98.12 197 ILE A C 1
ATOM 1520 O O . ILE A 1 197 ? 2.914 10.586 19.875 1 98.12 197 ILE A O 1
ATOM 1524 N N . LEU A 1 198 ? 2.934 12.797 19.766 1 96.12 198 LEU A N 1
ATOM 1525 C CA . LEU A 1 198 ? 4.059 12.93 20.672 1 96.12 198 LEU A CA 1
ATOM 1526 C C . LEU A 1 198 ? 3.604 13.5 22.016 1 96.12 198 LEU A C 1
ATOM 1528 O O . LEU A 1 198 ? 2.748 14.391 22.062 1 96.12 198 LEU A O 1
ATOM 1532 N N . GLN A 1 199 ? 4.184 12.984 23.062 1 94.5 199 GLN A N 1
ATOM 1533 C CA . GLN A 1 199 ? 4.012 13.625 24.375 1 94.5 199 GLN A CA 1
ATOM 1534 C C . GLN A 1 199 ? 4.789 14.938 24.453 1 94.5 199 GLN A C 1
ATOM 1536 O O . GLN A 1 199 ? 5.996 14.961 24.203 1 94.5 199 GLN A O 1
ATOM 1541 N N . SER A 1 200 ? 4.051 15.977 24.703 1 92.19 200 SER A N 1
ATOM 1542 C CA . SER A 1 200 ? 4.664 17.297 24.797 1 92.19 200 SER A CA 1
ATOM 1543 C C . SER A 1 200 ? 4.031 18.125 25.906 1 92.19 200 SER A C 1
ATOM 1545 O O . SER A 1 200 ? 2.943 17.812 26.375 1 92.19 200 SER A O 1
ATOM 1547 N N . LYS A 1 201 ? 4.754 19.172 26.281 1 88.62 201 LYS A N 1
ATOM 1548 C CA . LYS A 1 201 ? 4.266 20.047 27.344 1 88.62 201 LYS A CA 1
ATOM 1549 C C . LYS A 1 201 ? 3.168 20.969 26.828 1 88.62 201 LYS A C 1
ATOM 1551 O O . LYS A 1 201 ? 2.312 21.422 27.594 1 88.62 201 LYS A O 1
ATOM 1556 N N . ARG A 1 202 ? 3.18 21.25 25.547 1 85.56 202 ARG A N 1
ATOM 1557 C CA . ARG A 1 202 ? 2.174 22.062 24.891 1 85.56 202 ARG A CA 1
ATOM 1558 C C . ARG A 1 202 ? 1.823 21.5 23.516 1 85.56 202 ARG A C 1
ATOM 1560 O O . ARG A 1 202 ? 2.609 20.766 22.922 1 85.56 202 ARG A O 1
ATOM 1567 N N . PRO A 1 203 ? 0.659 21.906 23.078 1 88.06 203 PRO A N 1
ATOM 1568 C CA . PRO A 1 203 ? 0.344 21.484 21.719 1 88.06 203 PRO A CA 1
ATOM 1569 C C . PRO A 1 203 ? 1.309 22.078 20.688 1 88.06 203 PRO A C 1
ATOM 1571 O O . PRO A 1 203 ? 1.609 23.266 20.719 1 88.06 203 PRO A O 1
ATOM 1574 N N . VAL A 1 204 ? 1.876 21.203 19.891 1 88.25 204 VAL A N 1
ATOM 1575 C CA . VAL A 1 204 ? 2.83 21.672 18.891 1 88.25 204 VAL A CA 1
ATOM 1576 C C . VAL A 1 204 ? 2.691 20.844 17.609 1 88.25 204 VAL A C 1
ATOM 1578 O O . VAL A 1 204 ? 2.467 19.641 17.672 1 88.25 204 VAL A O 1
ATOM 1581 N N . MET A 1 205 ? 2.734 21.516 16.516 1 91.5 205 MET A N 1
ATOM 1582 C CA . MET A 1 205 ? 2.949 20.828 15.234 1 91.5 205 MET A CA 1
ATOM 1583 C C . MET A 1 205 ? 4.414 20.438 15.078 1 91.5 205 MET A C 1
ATOM 1585 O O . MET A 1 205 ? 5.266 21.281 14.789 1 91.5 205 MET A O 1
ATOM 1589 N N . HIS A 1 206 ? 4.68 19.203 15.281 1 91.75 206 HIS A N 1
ATOM 1590 C CA . HIS A 1 206 ? 6.066 18.75 15.211 1 91.75 206 HIS A CA 1
ATOM 1591 C C . HIS A 1 206 ? 6.566 18.734 13.773 1 91.75 206 HIS A C 1
ATOM 1593 O O . HIS A 1 206 ? 7.484 19.469 13.414 1 91.75 206 HIS A O 1
ATOM 1599 N N . HIS A 1 207 ? 5.973 17.953 12.938 1 96.44 207 HIS A N 1
ATOM 1600 C CA . HIS A 1 207 ? 6.336 17.984 11.523 1 96.44 207 HIS A CA 1
ATOM 1601 C C . HIS A 1 207 ? 5.184 17.5 10.648 1 96.44 207 HIS A C 1
ATOM 1603 O O . HIS A 1 207 ? 4.238 16.891 11.148 1 96.44 207 HIS A O 1
ATOM 1609 N N . ILE A 1 208 ? 5.246 17.859 9.375 1 98.25 208 ILE A N 1
ATOM 1610 C CA . ILE A 1 208 ? 4.406 17.344 8.297 1 98.25 208 ILE A CA 1
ATOM 1611 C C . ILE A 1 208 ? 5.281 16.672 7.238 1 98.25 208 ILE A C 1
ATOM 1613 O O . ILE A 1 208 ? 6.406 17.125 6.988 1 98.25 208 ILE A O 1
ATOM 1617 N N . ALA A 1 209 ? 4.738 15.641 6.688 1 98.81 209 ALA A N 1
ATOM 1618 C CA . ALA A 1 209 ? 5.609 14.82 5.848 1 98.81 209 ALA A CA 1
ATOM 1619 C C . ALA A 1 209 ? 5.004 14.625 4.461 1 98.81 209 ALA A C 1
ATOM 1621 O O . ALA A 1 209 ? 3.797 14.414 4.328 1 98.81 209 ALA A O 1
ATOM 1622 N N . PHE A 1 210 ? 5.867 14.625 3.451 1 98.88 210 PHE A N 1
ATOM 1623 C CA . PHE A 1 210 ? 5.469 14.445 2.061 1 98.88 210 PHE A CA 1
ATOM 1624 C C . PHE A 1 210 ? 6.242 13.297 1.423 1 98.88 210 PHE A C 1
ATOM 1626 O O . PHE A 1 210 ? 7.445 13.148 1.657 1 98.88 210 PHE A O 1
ATOM 1633 N N . GLU A 1 211 ? 5.57 12.516 0.622 1 98.75 211 GLU A N 1
ATOM 1634 C CA . GLU A 1 211 ? 6.137 11.289 0.065 1 98.75 211 GLU A CA 1
ATOM 1635 C C . GLU A 1 211 ? 6.922 11.578 -1.212 1 98.75 211 GLU A C 1
ATOM 1637 O O . GLU A 1 211 ? 6.406 12.219 -2.133 1 98.75 211 GLU A O 1
ATOM 1642 N N . LEU A 1 212 ? 8.141 11.125 -1.199 1 98.31 212 LEU A N 1
ATOM 1643 C CA . LEU A 1 212 ? 8.945 11.102 -2.414 1 98.31 212 LEU A CA 1
ATOM 1644 C C . LEU A 1 212 ? 8.852 9.75 -3.111 1 98.31 212 LEU A C 1
ATOM 1646 O O . LEU A 1 212 ? 8.234 8.82 -2.586 1 98.31 212 LEU A O 1
ATOM 1650 N N . ARG A 1 213 ? 9.438 9.625 -4.262 1 95.44 213 ARG A N 1
ATOM 1651 C CA . ARG A 1 213 ? 9.234 8.477 -5.137 1 95.44 213 ARG A CA 1
ATOM 1652 C C . ARG A 1 213 ? 10.305 7.414 -4.906 1 95.44 213 ARG A C 1
ATOM 1654 O O . ARG A 1 213 ? 10.086 6.234 -5.191 1 95.44 213 ARG A O 1
ATOM 1661 N N . SER A 1 214 ? 11.523 7.855 -4.492 1 94.62 214 SER A N 1
ATOM 1662 C CA . SER A 1 214 ? 12.68 6.969 -4.387 1 94.62 214 SER A CA 1
ATOM 1663 C C . SER A 1 214 ? 13.828 7.648 -3.65 1 94.62 214 SER A C 1
ATOM 1665 O O . SER A 1 214 ? 13.742 8.828 -3.303 1 94.62 214 SER A O 1
ATOM 1667 N N . PHE A 1 215 ? 14.836 6.836 -3.422 1 94 215 PHE A N 1
ATOM 1668 C CA . PHE A 1 215 ? 16.031 7.422 -2.838 1 94 215 PHE A CA 1
ATOM 1669 C C . PHE A 1 215 ? 16.641 8.461 -3.777 1 94 215 PHE A C 1
ATOM 1671 O O . PHE A 1 215 ? 17.172 9.477 -3.326 1 94 215 PHE A O 1
ATOM 1678 N N . GLU A 1 216 ? 16.578 8.227 -5.09 1 94.38 216 GLU A N 1
ATOM 1679 C CA . GLU A 1 216 ? 17.078 9.188 -6.066 1 94.38 216 GLU A CA 1
ATOM 1680 C C . GLU A 1 216 ? 16.328 10.516 -5.965 1 94.38 216 GLU A C 1
ATOM 1682 O O . GLU A 1 216 ? 16.906 11.578 -6.164 1 94.38 216 GLU A O 1
ATOM 1687 N N . HIS A 1 217 ? 15.062 10.406 -5.719 1 97 217 HIS A N 1
ATOM 1688 C CA . HIS A 1 217 ? 14.266 11.617 -5.566 1 97 217 HIS A CA 1
ATOM 1689 C C . HIS A 1 217 ? 14.711 12.422 -4.348 1 97 217 HIS A C 1
ATOM 1691 O O . HIS A 1 217 ? 14.625 13.648 -4.348 1 97 217 HIS A O 1
ATOM 1697 N N . HIS A 1 218 ? 15.227 11.781 -3.264 1 97.44 218 HIS A N 1
ATOM 1698 C CA . HIS A 1 218 ? 15.82 12.492 -2.137 1 97.44 218 HIS A CA 1
ATOM 1699 C C . HIS A 1 218 ? 17.031 13.312 -2.578 1 97.44 218 HIS A C 1
ATOM 1701 O O . HIS A 1 218 ? 17.156 14.477 -2.186 1 97.44 218 HIS A O 1
ATOM 1707 N N . LYS A 1 219 ? 17.875 12.664 -3.359 1 96 219 LYS A N 1
ATOM 1708 C CA . LYS A 1 219 ? 19.047 13.367 -3.883 1 96 219 LYS A CA 1
ATOM 1709 C C . LYS A 1 219 ? 18.641 14.602 -4.676 1 96 219 LYS A C 1
ATOM 1711 O O . LYS A 1 219 ? 19.125 15.703 -4.418 1 96 219 LYS A O 1
ATOM 1716 N N . ASP A 1 220 ? 17.703 14.422 -5.59 1 96.88 220 ASP A N 1
ATOM 1717 C CA . ASP A 1 220 ? 17.266 15.531 -6.422 1 96.88 220 ASP A CA 1
ATOM 1718 C C . ASP A 1 220 ? 16.625 16.641 -5.574 1 96.88 220 ASP A C 1
ATOM 1720 O O . ASP A 1 220 ? 16.828 17.828 -5.832 1 96.88 220 ASP A O 1
ATOM 1724 N N . SER A 1 221 ? 15.82 16.234 -4.609 1 97.88 221 SER A N 1
ATOM 1725 C CA . SER A 1 221 ? 15.164 17.188 -3.717 1 97.88 221 SER A CA 1
ATOM 1726 C C . SER A 1 221 ? 16.188 17.969 -2.906 1 97.88 221 SER A C 1
ATOM 1728 O O . SER A 1 221 ? 16.031 19.172 -2.701 1 97.88 221 SER A O 1
ATOM 1730 N N . SER A 1 222 ? 17.203 17.328 -2.42 1 96.19 222 SER A N 1
ATOM 1731 C CA . SER A 1 222 ? 18.266 17.984 -1.661 1 96.19 222 SER A CA 1
ATOM 1732 C C . SER A 1 222 ? 18.984 19.031 -2.512 1 96.19 222 SER A C 1
ATOM 1734 O O . SER A 1 222 ? 19.281 20.125 -2.039 1 96.19 222 SER A O 1
ATOM 1736 N N . ASP A 1 223 ? 19.281 18.688 -3.734 1 95.56 223 ASP A N 1
ATOM 1737 C CA . ASP A 1 223 ? 19.891 19.641 -4.652 1 95.56 223 ASP A CA 1
ATOM 1738 C C . ASP A 1 223 ? 19 20.859 -4.852 1 95.56 223 ASP A C 1
ATOM 1740 O O . ASP A 1 223 ? 19.5 22 -4.855 1 95.56 223 ASP A O 1
ATOM 1744 N N . LYS A 1 224 ? 17.734 20.641 -5 1 95.69 224 LYS A N 1
ATOM 1745 C CA . LYS A 1 224 ? 16.781 21.734 -5.195 1 95.69 224 LYS A CA 1
ATOM 1746 C C . LYS A 1 224 ? 16.719 22.625 -3.961 1 95.69 224 LYS A C 1
ATOM 1748 O O . LYS A 1 224 ? 16.719 23.844 -4.078 1 95.69 224 LYS A O 1
ATOM 1753 N N . LEU A 1 225 ? 16.578 22.016 -2.801 1 97.19 225 LEU A N 1
ATOM 1754 C CA . LEU A 1 225 ? 16.562 22.781 -1.558 1 97.19 225 LEU A CA 1
ATOM 1755 C C . LEU A 1 225 ? 17.797 23.656 -1.436 1 97.19 225 LEU A C 1
ATOM 1757 O O . LEU A 1 225 ? 17.688 24.828 -1.049 1 97.19 225 LEU A O 1
ATOM 1761 N N . SER A 1 226 ? 18.906 23.109 -1.765 1 94.25 226 SER A N 1
ATOM 1762 C CA . SER A 1 226 ? 20.141 23.891 -1.733 1 94.25 226 SER A CA 1
ATOM 1763 C C . SER A 1 226 ? 20.078 25.078 -2.676 1 94.25 226 SER A C 1
ATOM 1765 O O . SER A 1 226 ? 20.484 26.188 -2.314 1 94.25 226 SER A O 1
ATOM 1767 N N . LYS A 1 227 ? 19.609 24.859 -3.789 1 94 227 LYS A N 1
ATOM 1768 C CA . LYS A 1 227 ? 19.469 25.922 -4.785 1 94 227 LYS A CA 1
ATOM 1769 C C . LYS A 1 227 ? 18.578 27.047 -4.27 1 94 227 LYS A C 1
ATOM 1771 O O . LYS A 1 227 ? 18.812 28.219 -4.578 1 94 227 LYS A O 1
ATOM 1776 N N . TYR A 1 228 ? 17.578 26.641 -3.535 1 93.81 228 TYR A N 1
ATOM 1777 C CA . TYR A 1 228 ? 16.625 27.625 -3.014 1 93.81 228 TYR A CA 1
ATOM 1778 C C . TYR A 1 228 ? 17.109 28.188 -1.684 1 93.81 228 TYR A C 1
ATOM 1780 O O . TYR A 1 228 ? 16.422 28.984 -1.054 1 93.81 228 TYR A O 1
ATOM 1788 N N . GLY A 1 229 ? 18.266 27.734 -1.222 1 94.31 229 GLY A N 1
ATOM 1789 C CA . GLY A 1 229 ? 18.844 28.25 0.008 1 94.31 229 GLY A CA 1
ATOM 1790 C C . GLY A 1 229 ? 18.203 27.672 1.258 1 94.31 229 GLY A C 1
ATOM 1791 O O . GLY A 1 229 ? 18.234 28.297 2.318 1 94.31 229 GLY A O 1
ATOM 1792 N N . VAL A 1 230 ? 17.547 26.547 1.158 1 95.44 230 VAL A N 1
ATOM 1793 C CA . VAL A 1 230 ? 16.922 25.875 2.299 1 95.44 230 VAL A CA 1
ATOM 1794 C C . VAL A 1 230 ? 17.844 24.766 2.812 1 95.44 230 VAL A C 1
ATOM 1796 O O . VAL A 1 230 ? 18.031 23.766 2.141 1 95.44 230 VAL A O 1
ATOM 1799 N N . PRO A 1 231 ? 18.375 24.906 3.975 1 93.62 231 PRO A N 1
ATOM 1800 C CA . PRO A 1 231 ? 19.297 23.875 4.488 1 93.62 231 PRO A CA 1
ATOM 1801 C C . PRO A 1 231 ? 18.594 22.594 4.898 1 93.62 231 PRO A C 1
ATOM 1803 O O . PRO A 1 231 ? 17.469 22.641 5.43 1 93.62 231 PRO A O 1
ATOM 1806 N N . ILE A 1 232 ? 19.266 21.484 4.664 1 93.81 232 ILE A N 1
ATOM 1807 C CA . ILE A 1 232 ? 18.828 20.188 5.176 1 93.81 232 ILE A CA 1
ATOM 1808 C C . ILE A 1 232 ? 19.312 20.016 6.609 1 93.81 232 ILE A C 1
ATOM 1810 O O . ILE A 1 232 ? 20.516 20.141 6.883 1 93.81 232 ILE A O 1
ATOM 1814 N N . LEU A 1 233 ? 18.422 19.656 7.426 1 92.56 233 LEU A N 1
ATOM 1815 C CA . LEU A 1 233 ? 18.75 19.578 8.844 1 92.56 233 LEU A CA 1
ATOM 1816 C C . LEU A 1 233 ? 19.188 18.172 9.234 1 92.56 233 LEU A C 1
ATOM 1818 O O . LEU A 1 233 ? 19.969 18 10.172 1 92.56 233 LEU A O 1
ATOM 1822 N N . TRP A 1 234 ? 18.641 17.188 8.547 1 92.5 234 TRP A N 1
ATOM 1823 C CA . TRP A 1 234 ? 18.953 15.797 8.82 1 92.5 234 TRP A CA 1
ATOM 1824 C C . TRP A 1 234 ? 18.594 14.914 7.625 1 92.5 234 TRP A C 1
ATOM 1826 O O . TRP A 1 234 ? 17.594 15.156 6.945 1 92.5 234 TRP A O 1
ATOM 1836 N N . GLY A 1 235 ? 19.438 13.883 7.496 1 91.38 235 GLY A N 1
ATOM 1837 C CA . GLY A 1 235 ? 19.188 12.898 6.461 1 91.38 235 GLY A CA 1
ATOM 1838 C C . GLY A 1 235 ? 19.703 13.312 5.098 1 91.38 235 GLY A C 1
ATOM 1839 O O . GLY A 1 235 ? 20.453 14.281 4.984 1 91.38 235 GLY A O 1
ATOM 1840 N N . PRO A 1 236 ? 19.344 12.547 4.172 1 94.88 236 PRO A N 1
ATOM 1841 C CA . PRO A 1 236 ? 18.484 11.359 4.145 1 94.88 236 PRO A CA 1
ATOM 1842 C C . PRO A 1 236 ? 19.094 10.172 4.887 1 94.88 236 PRO A C 1
ATOM 1844 O O . PRO A 1 236 ? 20.297 9.898 4.75 1 94.88 236 PRO A O 1
ATOM 1847 N N . SER A 1 237 ? 18.344 9.562 5.723 1 94.75 237 SER A N 1
ATOM 1848 C CA . SER A 1 237 ? 18.688 8.367 6.477 1 94.75 237 SER A CA 1
ATOM 1849 C C . SER A 1 237 ? 17.453 7.539 6.805 1 94.75 237 SER A C 1
ATOM 1851 O O . SER A 1 237 ? 16.328 8.008 6.637 1 94.75 237 SER A O 1
ATOM 1853 N N . ARG A 1 238 ? 17.656 6.289 7.141 1 96.06 238 ARG A N 1
ATOM 1854 C CA . ARG A 1 238 ? 16.531 5.395 7.402 1 96.06 238 ARG A CA 1
ATOM 1855 C C . ARG A 1 238 ? 16.109 5.461 8.867 1 96.06 238 ARG A C 1
ATOM 1857 O O . ARG A 1 238 ? 16.938 5.34 9.766 1 96.06 238 ARG A O 1
ATOM 1864 N N . HIS A 1 239 ? 14.82 5.625 9.102 1 95.81 239 HIS A N 1
ATOM 1865 C CA . HIS A 1 239 ? 14.234 5.602 10.43 1 95.81 239 HIS A CA 1
ATOM 1866 C C . HIS A 1 239 ? 14.125 4.176 10.961 1 95.81 239 HIS A C 1
ATOM 1868 O O . HIS A 1 239 ? 14.125 3.219 10.188 1 95.81 239 HIS A O 1
ATOM 1874 N N . THR A 1 240 ? 14.039 4.035 12.32 1 95.12 240 THR A N 1
ATOM 1875 C CA . THR A 1 240 ? 13.672 2.756 12.922 1 95.12 240 THR A CA 1
ATOM 1876 C C . THR A 1 240 ? 12.195 2.447 12.672 1 95.12 240 THR A C 1
ATOM 1878 O O . THR A 1 240 ? 11.859 1.717 11.742 1 95.12 240 THR A O 1
ATOM 1881 N N . ALA A 1 241 ? 11.297 3.287 13.359 1 96.88 241 ALA A N 1
ATOM 1882 C CA . ALA A 1 241 ? 9.867 3.08 13.188 1 96.88 241 ALA A CA 1
ATOM 1883 C C . ALA A 1 241 ? 9.43 3.398 11.766 1 96.88 241 ALA A C 1
ATOM 1885 O O . ALA A 1 241 ? 9.641 4.512 11.281 1 96.88 241 ALA A O 1
ATOM 1886 N N . GLY A 1 242 ? 8.891 2.369 11.055 1 98 242 GLY A N 1
ATOM 1887 C CA . GLY A 1 242 ? 8.375 2.543 9.703 1 98 242 GLY A CA 1
ATOM 1888 C C . GLY A 1 242 ? 9.43 2.344 8.633 1 98 242 GLY A C 1
ATOM 1889 O O . GLY A 1 242 ? 9.109 2.227 7.449 1 98 242 GLY A O 1
ATOM 1890 N N . HIS A 1 243 ? 10.727 2.434 9.031 1 98.06 243 HIS A N 1
ATOM 1891 C CA . HIS A 1 243 ? 11.906 2.176 8.211 1 98.06 243 HIS A CA 1
ATOM 1892 C C . HIS A 1 243 ? 11.953 3.098 6.996 1 98.06 243 HIS A C 1
ATOM 1894 O O . HIS A 1 243 ? 12.586 2.775 5.988 1 98.06 243 HIS A O 1
ATOM 1900 N N . ASN A 1 244 ? 11.195 4.148 6.91 1 98.06 244 ASN A N 1
ATOM 1901 C CA . ASN A 1 244 ? 11.273 5.062 5.781 1 98.06 244 ASN A CA 1
ATOM 1902 C C . ASN A 1 244 ? 12.617 5.797 5.742 1 98.06 244 ASN A C 1
ATOM 1904 O O . ASN A 1 244 ? 13.188 6.098 6.789 1 98.06 244 ASN A O 1
ATOM 1908 N N . ILE A 1 245 ? 13.086 6.098 4.551 1 97.69 245 ILE A N 1
ATOM 1909 C CA . ILE A 1 245 ? 14.125 7.102 4.363 1 97.69 245 ILE A CA 1
ATOM 1910 C C . ILE A 1 245 ? 13.539 8.492 4.559 1 97.69 245 ILE A C 1
ATOM 1912 O O . ILE A 1 245 ? 12.461 8.797 4.051 1 97.69 245 ILE A O 1
ATOM 1916 N N . ALA A 1 246 ? 14.258 9.266 5.336 1 97.31 246 ALA A N 1
ATOM 1917 C CA . ALA A 1 246 ? 13.703 10.578 5.648 1 97.31 246 ALA A CA 1
ATOM 1918 C C . ALA A 1 246 ? 14.789 11.656 5.637 1 97.31 246 ALA A C 1
ATOM 1920 O O . ALA A 1 246 ? 15.953 11.367 5.926 1 97.31 246 ALA A O 1
ATOM 1921 N N . SER A 1 247 ? 14.383 12.828 5.246 1 96.62 247 SER A N 1
ATOM 1922 C CA . SER A 1 247 ? 15.148 14.055 5.438 1 96.62 247 SER A CA 1
ATOM 1923 C C . SER A 1 247 ? 14.266 15.18 5.969 1 96.62 247 SER A C 1
ATOM 1925 O O . SER A 1 247 ? 13.047 15.172 5.762 1 96.62 247 SER A O 1
ATOM 1927 N N . TYR A 1 248 ? 14.883 16.094 6.652 1 96.38 248 TYR A N 1
ATOM 1928 C CA . TYR A 1 248 ? 14.125 17.172 7.277 1 96.38 248 TYR A CA 1
ATOM 1929 C C . TYR A 1 248 ? 14.695 18.531 6.891 1 96.38 248 TYR A C 1
ATOM 1931 O O . TYR A 1 248 ? 15.914 18.703 6.801 1 96.38 248 TYR A O 1
ATOM 1939 N N . HIS A 1 249 ? 13.852 19.469 6.691 1 96.75 249 HIS A N 1
ATOM 1940 C CA . HIS A 1 249 ? 14.164 20.875 6.562 1 96.75 249 HIS A CA 1
ATOM 1941 C C . HIS A 1 249 ? 13.055 21.75 7.16 1 96.75 249 HIS A C 1
ATOM 1943 O O . HIS A 1 249 ? 12.086 21.219 7.719 1 96.75 249 HIS A O 1
ATOM 1949 N N . ARG A 1 250 ? 13.219 23.016 7.113 1 95.38 250 ARG A N 1
ATOM 1950 C CA . ARG A 1 250 ? 12.211 23.906 7.68 1 95.38 250 ARG A CA 1
ATOM 1951 C C . ARG A 1 250 ? 11.516 24.719 6.59 1 95.38 250 ARG A C 1
ATOM 1953 O O . ARG A 1 250 ? 12.148 25.109 5.613 1 95.38 250 ARG A O 1
ATOM 1960 N N . ASP A 1 251 ? 10.234 24.938 6.809 1 96.44 251 ASP A N 1
ATOM 1961 C CA . ASP A 1 251 ? 9.539 25.891 5.961 1 96.44 251 ASP A CA 1
ATOM 1962 C C . ASP A 1 251 ? 9.719 27.312 6.477 1 96.44 251 ASP A C 1
ATOM 1964 O O . ASP A 1 251 ? 10.414 27.547 7.477 1 96.44 251 ASP A O 1
ATOM 1968 N N . PRO A 1 252 ? 9.117 28.344 5.855 1 96.19 252 PRO A N 1
ATOM 1969 C CA . PRO A 1 252 ? 9.336 29.734 6.246 1 96.19 252 PRO A CA 1
ATOM 1970 C C . PRO A 1 252 ? 8.852 30.031 7.664 1 96.19 252 PRO A C 1
ATOM 1972 O O . PRO A 1 252 ? 9.336 30.984 8.305 1 96.19 252 PRO A O 1
ATOM 1975 N N . ASP A 1 253 ? 7.902 29.25 8.148 1 95 253 ASP A N 1
ATOM 1976 C CA . ASP A 1 253 ? 7.379 29.453 9.5 1 95 253 ASP A CA 1
ATOM 1977 C C . ASP A 1 253 ? 8.117 28.578 10.508 1 95 253 ASP A C 1
ATOM 1979 O O . ASP A 1 253 ? 7.672 28.438 11.648 1 95 253 ASP A O 1
ATOM 1983 N N . GLN A 1 254 ? 9.094 27.875 10.047 1 92.25 254 GLN A N 1
ATOM 1984 C CA . GLN A 1 254 ? 10.008 27.094 10.875 1 92.25 254 GLN A CA 1
ATOM 1985 C C . GLN A 1 254 ? 9.375 25.781 11.305 1 92.25 254 GLN A C 1
ATOM 1987 O O . GLN A 1 254 ? 9.82 25.156 12.273 1 92.25 254 GLN A O 1
ATOM 1992 N N . HIS A 1 255 ? 8.352 25.391 10.617 1 92.94 255 HIS A N 1
ATOM 1993 C CA . HIS A 1 255 ? 7.867 24.031 10.82 1 92.94 255 HIS A CA 1
ATOM 1994 C C . HIS A 1 255 ? 8.836 23 10.234 1 92.94 255 HIS A C 1
ATOM 1996 O O . HIS A 1 255 ? 9.406 23.234 9.164 1 92.94 255 HIS A O 1
ATOM 2002 N N . TYR A 1 256 ? 8.969 21.891 10.898 1 95.19 256 TYR A N 1
ATOM 2003 C CA . TYR A 1 256 ? 9.727 20.781 10.32 1 95.19 256 TYR A CA 1
ATOM 2004 C C . TYR A 1 256 ? 8.961 20.125 9.18 1 95.19 256 TYR A C 1
ATOM 2006 O O . TYR A 1 256 ? 7.789 19.781 9.336 1 95.19 256 TYR A O 1
ATOM 2014 N N . ILE A 1 257 ? 9.656 20 8.102 1 98 257 ILE A N 1
ATOM 2015 C CA . ILE A 1 257 ? 9.133 19.312 6.93 1 98 257 ILE A CA 1
ATOM 2016 C C . ILE A 1 257 ? 9.93 18.031 6.695 1 98 257 ILE A C 1
ATOM 2018 O O . ILE A 1 257 ? 11.148 18.062 6.551 1 98 257 ILE A O 1
ATOM 2022 N N . GLU A 1 258 ? 9.234 16.969 6.664 1 98.31 258 GLU A N 1
ATOM 2023 C CA . GLU A 1 258 ? 9.859 15.695 6.344 1 98.31 258 GLU A CA 1
ATOM 2024 C C . GLU A 1 258 ? 9.586 15.289 4.898 1 98.31 258 GLU A C 1
ATOM 2026 O O . GLU A 1 258 ? 8.445 15.336 4.445 1 98.31 258 GLU A O 1
ATOM 2031 N N . LEU A 1 259 ? 10.625 15.008 4.172 1 98.75 259 LEU A N 1
ATOM 2032 C CA . LEU A 1 259 ? 10.523 14.273 2.914 1 98.75 259 LEU A CA 1
ATOM 2033 C C . LEU A 1 259 ? 10.852 12.805 3.119 1 98.75 259 LEU A C 1
ATOM 2035 O O . LEU A 1 259 ? 11.898 12.461 3.674 1 98.75 259 LEU A O 1
ATOM 2039 N N . PHE A 1 260 ? 9.891 11.898 2.693 1 98.69 260 PHE A N 1
ATOM 2040 C CA . PHE A 1 260 ? 10.125 10.5 3.025 1 98.69 260 PHE A CA 1
ATOM 2041 C C . PHE A 1 260 ? 9.844 9.602 1.826 1 98.69 260 PHE A C 1
ATOM 2043 O O . PHE A 1 260 ? 9.133 9.992 0.901 1 98.69 260 PHE A O 1
ATOM 2050 N N . SER A 1 261 ? 10.43 8.406 1.798 1 98.06 261 SER A N 1
ATOM 2051 C CA . SER A 1 261 ? 10.156 7.301 0.883 1 98.06 261 SER A CA 1
ATOM 2052 C C . SER A 1 261 ? 10.328 5.953 1.574 1 98.06 261 SER A C 1
ATOM 2054 O O . SER A 1 261 ? 10.844 5.887 2.693 1 98.06 261 SER A O 1
ATOM 2056 N N . ASP A 1 262 ? 9.852 4.867 1.051 1 96.81 262 ASP A N 1
ATOM 2057 C CA . ASP A 1 262 ? 10.062 3.49 1.481 1 96.81 262 ASP A CA 1
ATOM 2058 C C . ASP A 1 262 ? 9.367 3.217 2.812 1 96.81 262 ASP A C 1
ATOM 2060 O O . ASP A 1 262 ? 9.852 2.43 3.625 1 96.81 262 ASP A O 1
ATOM 2064 N N . LEU A 1 263 ? 8.305 3.951 3.094 1 98.38 263 LEU A N 1
ATOM 2065 C CA . LEU A 1 263 ? 7.562 3.693 4.32 1 98.38 263 LEU A CA 1
ATOM 2066 C C . LEU A 1 263 ? 7.016 2.27 4.336 1 98.38 263 LEU A C 1
ATOM 2068 O O . LEU A 1 263 ? 6.5 1.785 3.326 1 98.38 263 LEU A O 1
ATOM 2072 N N . ASP A 1 264 ? 7.176 1.562 5.461 1 98.38 264 ASP A N 1
ATOM 2073 C CA . ASP A 1 264 ? 6.637 0.212 5.594 1 98.38 264 ASP A CA 1
ATOM 2074 C C . ASP A 1 264 ? 5.137 0.192 5.305 1 98.38 264 ASP A C 1
ATOM 2076 O O . ASP A 1 264 ? 4.445 1.191 5.512 1 98.38 264 ASP A O 1
ATOM 2080 N N . ILE A 1 265 ? 4.707 -0.927 4.801 1 98.06 265 ILE A N 1
ATOM 2081 C CA . ILE A 1 265 ? 3.287 -1.185 4.586 1 98.06 265 ILE A CA 1
ATOM 2082 C C . ILE A 1 265 ? 2.748 -2.066 5.711 1 98.06 265 ILE A C 1
ATOM 2084 O O . ILE A 1 265 ? 3.254 -3.168 5.941 1 98.06 265 ILE A O 1
ATOM 2088 N N . TYR A 1 266 ? 1.705 -1.591 6.418 1 98 266 TYR A N 1
ATOM 2089 C CA . TYR A 1 266 ? 1.085 -2.334 7.512 1 98 266 TYR A CA 1
ATOM 2090 C C . TYR A 1 266 ? -0.063 -3.195 7 1 98 266 TYR A C 1
ATOM 2092 O O . TYR A 1 266 ? -0.871 -2.746 6.184 1 98 266 TYR A O 1
ATOM 2100 N N . ILE A 1 267 ? -0.101 -4.438 7.402 1 95.81 267 ILE A N 1
ATOM 2101 C CA . ILE A 1 267 ? -1.184 -5.359 7.078 1 95.81 267 ILE A CA 1
ATOM 2102 C C . ILE A 1 267 ? -2.014 -5.645 8.328 1 95.81 267 ILE A C 1
ATOM 2104 O O . ILE A 1 267 ? -1.672 -6.523 9.117 1 95.81 267 ILE A O 1
ATOM 2108 N N . PRO A 1 268 ? -3.113 -4.977 8.445 1 93.31 268 PRO A N 1
ATOM 2109 C CA . PRO A 1 268 ? -3.891 -5.086 9.68 1 93.31 268 PRO A CA 1
ATOM 2110 C C . PRO A 1 268 ? -4.336 -6.516 9.977 1 93.31 268 PRO A C 1
ATOM 2112 O O . PRO A 1 268 ? -4.359 -6.934 11.141 1 93.31 268 PRO A O 1
ATOM 2115 N N . GLU A 1 269 ? -4.656 -7.305 8.953 1 92 269 GLU A N 1
ATOM 2116 C CA . GLU A 1 269 ? -5.148 -8.664 9.141 1 92 269 GLU A CA 1
ATOM 2117 C C . GLU A 1 269 ? -4.09 -9.555 9.781 1 92 269 GLU A C 1
ATOM 2119 O O . GLU A 1 269 ? -4.418 -10.523 10.469 1 92 269 GLU A O 1
ATOM 2124 N N . LEU A 1 270 ? -2.848 -9.172 9.578 1 94.56 270 LEU A N 1
ATOM 2125 C CA . LEU A 1 270 ? -1.749 -10.008 10.047 1 94.56 270 LEU A CA 1
ATOM 2126 C C . LEU A 1 270 ? -1.068 -9.375 11.258 1 94.56 270 LEU A C 1
ATOM 2128 O O . LEU A 1 270 ? -0.318 -10.047 11.969 1 94.56 270 LEU A O 1
ATOM 2132 N N . ASP A 1 271 ? -1.313 -8.094 11.469 1 95.75 271 ASP A N 1
ATOM 2133 C CA . ASP A 1 271 ? -0.715 -7.297 12.539 1 95.75 271 ASP A CA 1
ATOM 2134 C C . ASP A 1 271 ? 0.809 -7.293 12.43 1 95.75 271 ASP A C 1
ATOM 2136 O O . ASP A 1 271 ? 1.507 -7.449 13.43 1 95.75 271 ASP A O 1
ATOM 2140 N N . TYR A 1 272 ? 1.32 -7.242 11.172 1 97.12 272 TYR A N 1
ATOM 2141 C CA . TYR A 1 272 ? 2.74 -7.008 10.938 1 97.12 272 TYR A CA 1
ATOM 2142 C C . TYR A 1 272 ? 2.961 -6.273 9.617 1 97.12 272 TYR A C 1
ATOM 2144 O O . TYR A 1 272 ? 2.021 -6.082 8.844 1 97.12 272 TYR A O 1
ATOM 2152 N N . MET A 1 273 ? 4.16 -5.758 9.43 1 98.12 273 MET A N 1
ATOM 2153 C CA . MET A 1 273 ? 4.535 -5.023 8.219 1 98.12 273 MET A CA 1
ATOM 2154 C C . MET A 1 273 ? 4.859 -5.98 7.082 1 98.12 273 MET A C 1
ATOM 2156 O O . MET A 1 273 ? 5.434 -7.047 7.305 1 98.12 273 MET A O 1
ATOM 2160 N N . ASP A 1 274 ? 4.438 -5.598 5.852 1 97.44 274 ASP A N 1
ATOM 2161 C CA . ASP A 1 274 ? 4.898 -6.34 4.684 1 97.44 274 ASP A CA 1
ATOM 2162 C C . ASP A 1 274 ? 6.41 -6.559 4.734 1 97.44 274 ASP A C 1
ATOM 2164 O O . ASP A 1 274 ? 7.18 -5.598 4.82 1 97.44 274 ASP A O 1
ATOM 2168 N N . PRO A 1 275 ? 6.859 -7.758 4.676 1 96.81 275 PRO A N 1
ATOM 2169 C CA . PRO A 1 275 ? 8.266 -8.055 4.965 1 96.81 275 PRO A CA 1
ATOM 2170 C C . PRO A 1 275 ? 9.219 -7.41 3.967 1 96.81 275 PRO A C 1
ATOM 2172 O O . PRO A 1 275 ? 8.93 -7.359 2.77 1 96.81 275 PRO A O 1
ATOM 2175 N N . ARG A 1 276 ? 10.336 -6.941 4.492 1 97.31 276 ARG A N 1
ATOM 2176 C CA . ARG A 1 276 ? 11.43 -6.363 3.727 1 97.31 276 ARG A CA 1
ATOM 2177 C C . ARG A 1 276 ? 12.773 -6.902 4.207 1 97.31 276 ARG A C 1
ATOM 2179 O O . ARG A 1 276 ? 12.922 -7.281 5.371 1 97.31 276 ARG A O 1
ATOM 2186 N N . PRO A 1 277 ? 13.805 -6.879 3.303 1 94.62 277 PRO A N 1
ATOM 2187 C CA . PRO A 1 277 ? 15.109 -7.441 3.676 1 94.62 277 PRO A CA 1
ATOM 2188 C C . PRO A 1 277 ? 15.797 -6.656 4.793 1 94.62 277 PRO A C 1
ATOM 2190 O O . PRO A 1 277 ? 16.656 -7.195 5.496 1 94.62 277 PRO A O 1
ATOM 2193 N N . TRP A 1 278 ? 15.422 -5.418 4.961 1 94.56 278 TRP A N 1
ATOM 2194 C CA . TRP A 1 278 ? 16.109 -4.609 5.961 1 94.56 278 TRP A CA 1
ATOM 2195 C C . TRP A 1 278 ? 15.414 -4.703 7.312 1 94.56 278 TRP A C 1
ATOM 2197 O O . TRP A 1 278 ? 15.859 -4.098 8.289 1 94.56 278 TRP A O 1
ATOM 2207 N N . HIS A 1 279 ? 14.328 -5.461 7.375 1 96.19 279 HIS A N 1
ATOM 2208 C CA . HIS A 1 279 ? 13.711 -5.688 8.672 1 96.19 279 HIS A CA 1
ATOM 2209 C C . HIS A 1 279 ? 14.602 -6.531 9.578 1 96.19 279 HIS A C 1
ATOM 2211 O O . HIS A 1 279 ? 15.055 -7.609 9.18 1 96.19 279 HIS A O 1
ATOM 2217 N N . GLU A 1 280 ? 14.812 -6.066 10.773 1 92.12 280 GLU A N 1
ATOM 2218 C CA . GLU A 1 280 ? 15.578 -6.844 11.742 1 92.12 280 GLU A CA 1
ATOM 2219 C C . GLU A 1 280 ? 14.773 -8.031 12.258 1 92.12 280 GLU A C 1
ATOM 2221 O O . GLU A 1 280 ? 15.32 -9.117 12.469 1 92.12 280 GLU A O 1
ATOM 2226 N N . ASN A 1 281 ? 13.539 -7.785 12.492 1 93.62 281 ASN A N 1
ATOM 2227 C CA . ASN A 1 281 ? 12.609 -8.836 12.906 1 93.62 281 ASN A CA 1
ATOM 2228 C C . ASN A 1 281 ? 11.719 -9.281 11.75 1 93.62 281 ASN A C 1
ATOM 2230 O O . ASN A 1 281 ? 11.164 -8.445 11.031 1 93.62 281 ASN A O 1
ATOM 2234 N N . LEU A 1 282 ? 11.602 -10.586 11.586 1 95.06 282 LEU A N 1
ATOM 2235 C CA . LEU A 1 282 ? 10.734 -11.141 10.562 1 95.06 282 LEU A CA 1
ATOM 2236 C C . LEU A 1 282 ? 9.742 -12.133 11.172 1 95.06 282 LEU A C 1
ATOM 2238 O O . LEU A 1 282 ? 10.148 -13.148 11.742 1 95.06 282 LEU A O 1
ATOM 2242 N N . PRO A 1 283 ? 8.461 -11.961 11.109 1 95.88 283 PRO A N 1
ATOM 2243 C CA . PRO A 1 283 ? 7.898 -10.719 10.586 1 95.88 283 PRO A CA 1
ATOM 2244 C C . PRO A 1 283 ? 8.109 -9.531 11.523 1 95.88 283 PRO A C 1
ATOM 2246 O O . PRO A 1 283 ? 8.297 -9.727 12.734 1 95.88 283 PRO A O 1
ATOM 2249 N N . GLN A 1 284 ? 8.188 -8.367 10.961 1 97.38 284 GLN A N 1
ATOM 2250 C CA . GLN A 1 284 ? 8.25 -7.133 11.742 1 97.38 284 GLN A CA 1
ATOM 2251 C C . GLN A 1 284 ? 6.879 -6.754 12.281 1 97.38 284 GLN A C 1
ATOM 2253 O O . GLN A 1 284 ? 6.012 -6.297 11.539 1 97.38 284 GLN A O 1
ATOM 2258 N N . ARG A 1 285 ? 6.652 -6.934 13.555 1 97.62 285 ARG A N 1
ATOM 2259 C CA . ARG A 1 285 ? 5.414 -6.551 14.227 1 97.62 285 ARG A CA 1
ATOM 2260 C C . ARG A 1 285 ? 5.562 -5.211 14.93 1 97.62 285 ARG A C 1
ATOM 2262 O O . ARG A 1 285 ? 6.684 -4.766 15.203 1 97.62 285 ARG A O 1
ATOM 2269 N N . PRO A 1 286 ? 4.414 -4.559 15.195 1 97.69 286 PRO A N 1
ATOM 2270 C CA . PRO A 1 286 ? 4.484 -3.338 16 1 97.69 286 PRO A CA 1
ATOM 2271 C C . PRO A 1 286 ? 5.281 -3.527 17.297 1 97.69 286 PRO A C 1
ATOM 2273 O O . PRO A 1 286 ? 5.176 -4.57 17.938 1 97.69 286 PRO A O 1
ATOM 2276 N N . LYS A 1 287 ? 6.098 -2.525 17.594 1 97.56 287 LYS A N 1
ATOM 2277 C CA . LYS A 1 287 ? 6.93 -2.627 18.781 1 97.56 287 LYS A CA 1
ATOM 2278 C C . LYS A 1 287 ? 7.367 -1.247 19.266 1 97.56 287 LYS A C 1
ATOM 2280 O O . LYS A 1 287 ? 6.992 -0.23 18.688 1 97.56 287 LYS A O 1
ATOM 2285 N N . VAL A 1 288 ? 8.047 -1.216 20.359 1 97.5 288 VAL A N 1
ATOM 2286 C CA . VAL A 1 288 ? 8.641 0.005 20.891 1 97.5 288 VAL A CA 1
ATOM 2287 C C . VAL A 1 288 ? 10.109 0.093 20.484 1 97.5 288 VAL A C 1
ATOM 2289 O O . VAL A 1 288 ? 10.898 -0.808 20.766 1 97.5 288 VAL A O 1
ATOM 2292 N N . TRP A 1 289 ? 10.391 1.106 19.812 1 96.06 289 TRP A N 1
ATOM 2293 C CA . TRP A 1 289 ? 11.773 1.364 19.422 1 96.06 289 TRP A CA 1
ATOM 2294 C C . TRP A 1 289 ? 12.461 2.275 20.422 1 96.06 289 TRP A C 1
ATOM 2296 O O . TRP A 1 289 ? 11.82 3.158 21.016 1 96.06 289 TRP A O 1
ATOM 2306 N N . GLU A 1 290 ? 13.766 2.143 20.453 1 91.5 290 GLU A N 1
ATOM 2307 C CA . GLU A 1 290 ? 14.523 2.93 21.422 1 91.5 290 GLU A CA 1
ATOM 2308 C C . GLU A 1 290 ? 15.375 3.988 20.719 1 91.5 290 GLU A C 1
ATOM 2310 O O . GLU A 1 290 ? 15.969 4.844 21.375 1 91.5 290 GLU A O 1
ATOM 2315 N N . SER A 1 291 ? 15.469 3.906 19.422 1 88.44 291 SER A N 1
ATOM 2316 C CA . SER A 1 291 ? 16.234 4.871 18.641 1 88.44 291 SER A CA 1
ATOM 2317 C C . SER A 1 291 ? 15.43 5.387 17.453 1 88.44 291 SER A C 1
ATOM 2319 O O . SER A 1 291 ? 14.461 4.754 17.031 1 88.44 291 SER A O 1
ATOM 2321 N N . LEU A 1 292 ? 15.883 6.504 16.938 1 88.12 292 LEU A N 1
ATOM 2322 C CA . LEU A 1 292 ? 15.188 7.133 15.828 1 88.12 292 LEU A CA 1
ATOM 2323 C C . LEU A 1 292 ? 15.797 6.703 14.492 1 88.12 292 LEU A C 1
ATOM 2325 O O . LEU A 1 292 ? 15.102 6.66 13.477 1 88.12 292 LEU A O 1
ATOM 2329 N N . SER A 1 293 ? 17.109 6.48 14.539 1 89.44 293 SER A N 1
ATOM 2330 C CA . SER A 1 293 ? 17.844 6.227 13.297 1 89.44 293 SER A CA 1
ATOM 2331 C C . SER A 1 293 ? 18.25 4.758 13.188 1 89.44 293 SER A C 1
ATOM 2333 O O . SER A 1 293 ? 18.922 4.223 14.07 1 89.44 293 SER A O 1
ATOM 2335 N N . TYR A 1 294 ? 17.922 4.164 12.109 1 90.94 294 TYR A N 1
ATOM 2336 C CA . TYR A 1 294 ? 18.266 2.766 11.867 1 90.94 294 TYR A CA 1
ATOM 2337 C C . TYR A 1 294 ? 19.719 2.621 11.422 1 90.94 294 TYR A C 1
ATOM 2339 O O . TYR A 1 294 ? 20.391 1.65 11.773 1 90.94 294 TYR A O 1
ATOM 2347 N N . TRP A 1 295 ? 20.266 3.623 10.672 1 92.62 295 TRP A N 1
ATOM 2348 C CA . TRP A 1 295 ? 21.625 3.562 10.164 1 92.62 295 TRP A CA 1
ATOM 2349 C C . TRP A 1 295 ? 22.609 4.141 11.172 1 92.62 295 TRP A C 1
ATOM 2351 O O . TRP A 1 295 ? 23.812 4.191 10.914 1 92.62 295 TRP A O 1
ATOM 2361 N N . GLY A 1 296 ? 22.094 4.633 12.281 1 86 296 GLY A N 1
ATOM 2362 C CA . GLY A 1 296 ? 22.969 5.199 13.305 1 86 296 GLY A CA 1
ATOM 2363 C C . GLY A 1 296 ? 23.359 6.637 13.023 1 86 296 GLY A C 1
ATOM 2364 O O . GLY A 1 296 ? 24.266 7.176 13.664 1 86 296 GLY A O 1
ATOM 2365 N N . THR A 1 297 ? 22.703 7.281 12.07 1 82.75 297 THR A N 1
ATOM 2366 C CA . THR A 1 297 ? 22.969 8.688 11.766 1 82.75 297 THR A CA 1
ATOM 2367 C C . THR A 1 297 ? 22.484 9.578 12.906 1 82.75 297 THR A C 1
ATOM 2369 O O . THR A 1 297 ? 21.328 9.516 13.305 1 82.75 297 THR A O 1
ATOM 2372 N N . ASP A 1 298 ? 23.297 10.438 13.383 1 80.31 298 ASP A N 1
ATOM 2373 C CA . ASP A 1 298 ? 22.984 11.273 14.531 1 80.31 298 ASP A CA 1
ATOM 2374 C C . ASP A 1 298 ? 22.031 12.398 14.148 1 80.31 298 ASP A C 1
ATOM 2376 O O . ASP A 1 298 ? 22.172 13.016 13.086 1 80.31 298 ASP A O 1
ATOM 2380 N N . PHE A 1 299 ? 21.047 12.586 15.039 1 77.5 299 PHE A N 1
ATOM 2381 C CA . PHE A 1 299 ? 20.172 13.75 14.898 1 77.5 299 PHE A CA 1
ATOM 2382 C C . PHE A 1 299 ? 20.797 14.969 15.578 1 77.5 299 PHE A C 1
ATOM 2384 O O . PHE A 1 299 ? 20.922 15 16.812 1 77.5 299 PHE A O 1
ATOM 2391 N N . LYS A 1 300 ? 21.484 15.695 14.938 1 63.91 300 LYS A N 1
ATOM 2392 C CA . LYS A 1 300 ? 22.109 16.859 15.547 1 63.91 300 LYS A CA 1
ATOM 2393 C C . LYS A 1 300 ? 21.062 17.891 15.953 1 63.91 300 LYS A C 1
ATOM 2395 O O . LYS A 1 300 ? 21.25 18.641 16.922 1 63.91 300 LYS A O 1
ATOM 2400 N N . HIS A 1 301 ? 20.062 18.062 15.188 1 62.19 301 HIS A N 1
ATOM 2401 C CA . HIS A 1 301 ? 19 19 15.5 1 62.19 301 HIS A CA 1
ATOM 2402 C C . HIS A 1 301 ? 17.875 18.328 16.281 1 62.19 301 HIS A C 1
ATOM 2404 O O . HIS A 1 301 ? 17.609 17.141 16.094 1 62.19 301 HIS A O 1
ATOM 2410 N N . ASP A 1 302 ? 17.625 18.812 17.422 1 61 302 ASP A N 1
ATOM 2411 C CA . ASP A 1 302 ? 16.766 18.109 18.375 1 61 302 ASP A CA 1
ATOM 2412 C C . ASP A 1 302 ? 15.32 18.078 17.891 1 61 302 ASP A C 1
ATOM 2414 O O . ASP A 1 302 ? 14.516 18.938 18.234 1 61 302 ASP A O 1
ATOM 2418 N N . LEU A 1 303 ? 15.062 17.297 16.953 1 61.06 303 LEU A N 1
ATOM 2419 C CA . LEU A 1 303 ? 13.672 17.016 16.609 1 61.06 303 LEU A CA 1
ATOM 2420 C C . LEU A 1 303 ? 12.867 16.656 17.859 1 61.06 303 LEU A C 1
ATOM 2422 O O . LEU A 1 303 ? 11.648 16.875 17.891 1 61.06 303 LEU A O 1
ATOM 2426 N N . VAL A 1 304 ? 13.594 16.266 18.812 1 59.56 304 VAL A N 1
ATOM 2427 C CA . VAL A 1 304 ? 12.969 15.836 20.062 1 59.56 304 VAL A CA 1
ATOM 2428 C C . VAL A 1 304 ? 12.852 17.016 21.016 1 59.56 304 VAL A C 1
ATOM 2430 O O . VAL A 1 304 ? 11.875 17.125 21.766 1 59.56 304 VAL A O 1
ATOM 2433 N N . GLU A 1 305 ? 13.859 17.844 20.891 1 58.94 305 GLU A N 1
ATOM 2434 C CA . GLU A 1 305 ? 13.898 18.953 21.828 1 58.94 305 GLU A CA 1
ATOM 2435 C C . GLU A 1 305 ? 12.688 19.875 21.656 1 58.94 305 GLU A C 1
ATOM 2437 O O . GLU A 1 305 ? 12.227 20.484 22.625 1 58.94 305 GLU A O 1
ATOM 2442 N N . ILE A 1 306 ? 12.227 19.922 20.469 1 55.81 306 ILE A N 1
ATOM 2443 C CA . ILE A 1 306 ? 11.102 20.828 20.234 1 55.81 306 ILE A CA 1
ATOM 2444 C C . ILE A 1 306 ? 9.906 20.406 21.094 1 55.81 306 ILE A C 1
ATOM 2446 O O . ILE A 1 306 ? 9.109 21.234 21.516 1 55.81 306 ILE A O 1
ATOM 2450 N N . VAL A 1 307 ? 9.852 19.141 21.297 1 57.12 307 VAL A N 1
ATOM 2451 C CA . VAL A 1 307 ? 8.703 18.656 22.062 1 57.12 307 VAL A CA 1
ATOM 2452 C C . VAL A 1 307 ? 8.977 18.797 23.562 1 57.12 307 VAL A C 1
ATOM 2454 O O . VAL A 1 307 ? 8.055 18.75 24.375 1 57.12 307 VAL A O 1
ATOM 2457 N N . MET A 1 308 ? 10.219 19 23.891 1 55.94 308 MET A N 1
ATOM 2458 C CA . MET A 1 308 ? 10.586 19.094 25.297 1 55.94 308 MET A CA 1
ATOM 2459 C C . MET A 1 308 ? 10.633 20.547 25.75 1 55.94 308 MET A C 1
ATOM 2461 O O . MET A 1 308 ? 10.773 20.828 26.953 1 55.94 308 MET A O 1
ATOM 2465 N N . GLN A 1 309 ? 10.609 21.469 24.75 1 52.62 309 GLN A N 1
ATOM 2466 C CA . GLN A 1 309 ? 10.766 22.875 25.141 1 52.62 309 GLN A CA 1
ATOM 2467 C C . GLN A 1 309 ? 9.5 23.406 25.812 1 52.62 309 GLN A C 1
ATOM 2469 O O . GLN A 1 309 ? 8.391 23.125 25.359 1 52.62 309 GLN A O 1
ATOM 2474 N N . GLU A 1 310 ? 9.586 23.859 27.109 1 44.81 310 GLU A N 1
ATOM 2475 C CA . GLU A 1 310 ? 8.547 24.531 27.891 1 44.81 310 GLU A CA 1
ATOM 2476 C C . GLU A 1 310 ? 8.109 25.828 27.219 1 44.81 310 GLU A C 1
ATOM 2478 O O . GLU A 1 310 ? 8.852 26.406 26.422 1 44.81 310 GLU A O 1
ATOM 2483 N N . GLU A 1 311 ? 6.812 26.25 27.188 1 43.5 311 GLU A N 1
ATOM 2484 C CA . GLU A 1 311 ? 6.289 27.562 26.797 1 43.5 311 GLU A CA 1
ATOM 2485 C C . GLU A 1 311 ? 7.219 28.688 27.25 1 43.5 311 GLU A C 1
ATOM 2487 O O . GLU A 1 311 ? 7.602 28.734 28.422 1 43.5 311 GLU A O 1
ATOM 2492 N N . GLU A 1 312 ? 8.148 29.062 26.516 1 38.22 312 GLU A N 1
ATOM 2493 C CA . GLU A 1 312 ? 8.688 30.328 27.016 1 38.22 312 GLU A CA 1
ATOM 2494 C C . GLU A 1 312 ? 7.578 31.344 27.266 1 38.22 312 GLU A C 1
ATOM 2496 O O . GLU A 1 312 ? 6.871 31.734 26.328 1 38.22 312 GLU A O 1
ATOM 2501 N N . VAL A 1 313 ? 6.824 31.297 28.328 1 33.75 313 VAL A N 1
ATOM 2502 C CA . VAL A 1 313 ? 6.07 32.438 28.812 1 33.75 313 VAL A CA 1
ATOM 2503 C C . VAL A 1 313 ? 6.926 33.719 28.703 1 33.75 313 VAL A C 1
ATOM 2505 O O . VAL A 1 313 ? 7.93 33.844 29.406 1 33.75 313 VAL A O 1
ATOM 2508 N N . LYS A 1 314 ? 7.102 34.219 27.5 1 33.28 314 LYS A N 1
ATOM 2509 C CA . LYS A 1 314 ? 7.449 35.656 27.609 1 33.28 314 LYS A CA 1
ATOM 2510 C C . LYS A 1 314 ? 6.504 36.375 28.562 1 33.28 314 LYS A C 1
ATOM 2512 O O . LYS A 1 314 ? 5.312 36.5 28.281 1 33.28 314 LYS A O 1
ATOM 2517 N N . ILE A 1 315 ? 6.793 36.375 29.812 1 25.03 315 ILE A N 1
ATOM 2518 C CA . ILE A 1 315 ? 6.352 37.5 30.609 1 25.03 315 ILE A CA 1
ATOM 2519 C C . ILE A 1 315 ? 6.93 38.781 30.031 1 25.03 315 ILE A C 1
ATOM 2521 O O . ILE A 1 315 ? 8.117 38.844 29.688 1 25.03 315 ILE A O 1
ATOM 2525 N N . MET B 1 1 ? -53.875 -10.078 -0.676 1 24.62 1 MET B N 1
ATOM 2526 C CA . MET B 1 1 ? -52.75 -10.539 -1.49 1 24.62 1 MET B CA 1
ATOM 2527 C C . MET B 1 1 ? -51.469 -9.781 -1.141 1 24.62 1 MET B C 1
ATOM 2529 O O . MET B 1 1 ? -50.656 -9.523 -2.012 1 24.62 1 MET B O 1
ATOM 2533 N N . ASN B 1 2 ? -51.281 -9.188 -0.018 1 29.83 2 ASN B N 1
ATOM 2534 C CA . ASN B 1 2 ? -50.469 -8.359 0.873 1 29.83 2 ASN B CA 1
ATOM 2535 C C . ASN B 1 2 ? -49.125 -9.031 1.211 1 29.83 2 ASN B C 1
ATOM 2537 O O . ASN B 1 2 ? -48.594 -8.82 2.291 1 29.83 2 ASN B O 1
ATOM 2541 N N . GLU B 1 3 ? -48.781 -10.242 0.459 1 28.2 3 GLU B N 1
ATOM 2542 C CA . GLU B 1 3 ? -47.812 -11.133 1.061 1 28.2 3 GLU B CA 1
ATOM 2543 C C . GLU B 1 3 ? -46.5 -10.383 1.353 1 28.2 3 GLU B C 1
ATOM 2545 O O . GLU B 1 3 ? -46.344 -9.234 0.954 1 28.2 3 GLU B O 1
ATOM 2550 N N . ASN B 1 4 ? -45.25 -11.086 1.047 1 28.11 4 ASN B N 1
ATOM 2551 C CA . ASN B 1 4 ? -43.969 -11.484 1.629 1 28.11 4 ASN B CA 1
ATOM 2552 C C . ASN B 1 4 ? -42.875 -10.461 1.331 1 28.11 4 ASN B C 1
ATOM 2554 O O . ASN B 1 4 ? -42.156 -10.586 0.34 1 28.11 4 ASN B O 1
ATOM 2558 N N . GLN B 1 5 ? -43.094 -9.172 1.46 1 25.81 5 GLN B N 1
ATOM 2559 C CA . GLN B 1 5 ? -42.031 -8.148 1.359 1 25.81 5 GLN B CA 1
ATOM 2560 C C . GLN B 1 5 ? -40.906 -8.438 2.318 1 25.81 5 GLN B C 1
ATOM 2562 O O . GLN B 1 5 ? -40.219 -7.516 2.768 1 25.81 5 GLN B O 1
ATOM 2567 N N . GLU B 1 6 ? -40.906 -9.609 3.023 1 31.7 6 GLU B N 1
ATOM 2568 C CA . GLU B 1 6 ? -39.875 -9.867 4.008 1 31.7 6 GLU B CA 1
ATOM 2569 C C . GLU B 1 6 ? -38.5 -9.898 3.348 1 31.7 6 GLU B C 1
ATOM 2571 O O . GLU B 1 6 ? -37.594 -10.594 3.822 1 31.7 6 GLU B O 1
ATOM 2576 N N . SER B 1 7 ? -38.281 -9.562 2.105 1 25.98 7 SER B N 1
ATOM 2577 C CA . SER B 1 7 ? -37.031 -9.961 1.502 1 25.98 7 SER B CA 1
ATOM 2578 C C . SER B 1 7 ? -35.844 -9.492 2.334 1 25.98 7 SER B C 1
ATOM 2580 O O . SER B 1 7 ? -34.969 -10.289 2.701 1 25.98 7 SER B O 1
ATOM 2582 N N . VAL B 1 8 ? -35 -8.438 1.742 1 26.83 8 VAL B N 1
ATOM 2583 C CA . VAL B 1 8 ? -33.531 -8.344 1.57 1 26.83 8 VAL B CA 1
ATOM 2584 C C . VAL B 1 8 ? -32.938 -7.652 2.781 1 26.83 8 VAL B C 1
ATOM 2586 O O . VAL B 1 8 ? -32.625 -6.453 2.738 1 26.83 8 VAL B O 1
ATOM 2589 N N . LYS B 1 9 ? -33.531 -7.453 3.822 1 30.66 9 LYS B N 1
ATOM 2590 C CA . LYS B 1 9 ? -32.562 -6.875 4.758 1 30.66 9 LYS B CA 1
ATOM 2591 C C . LYS B 1 9 ? -31.328 -7.766 4.902 1 30.66 9 LYS B C 1
ATOM 2593 O O . LYS B 1 9 ? -31.312 -8.672 5.738 1 30.66 9 LYS B O 1
ATOM 2598 N N . GLU B 1 10 ? -30.703 -8.344 3.828 1 32.59 10 GLU B N 1
ATOM 2599 C CA . GLU B 1 10 ? -29.516 -9.172 3.98 1 32.59 10 GLU B CA 1
ATOM 2600 C C . GLU B 1 10 ? -28.531 -8.547 4.969 1 32.59 10 GLU B C 1
ATOM 2602 O O . GLU B 1 10 ? -28.156 -7.383 4.824 1 32.59 10 GLU B O 1
ATOM 2607 N N . GLY B 1 11 ? -28.5 -8.836 6.156 1 35.03 11 GLY B N 1
ATOM 2608 C CA . GLY B 1 11 ? -27.578 -8.555 7.238 1 35.03 11 GLY B CA 1
ATOM 2609 C C . GLY B 1 11 ? -26.156 -8.32 6.762 1 35.03 11 GLY B C 1
ATOM 2610 O O . GLY B 1 11 ? -25.797 -8.734 5.656 1 35.03 11 GLY B O 1
ATOM 2611 N N . SER B 1 12 ? -25.516 -7.223 7.012 1 40.66 12 SER B N 1
ATOM 2612 C CA . SER B 1 12 ? -24.062 -7.062 6.859 1 40.66 12 SER B CA 1
ATOM 2613 C C . SER B 1 12 ? -23.344 -8.391 7.055 1 40.66 12 SER B C 1
ATOM 2615 O O . SER B 1 12 ? -23.078 -8.797 8.188 1 40.66 12 SER B O 1
ATOM 2617 N N . LEU B 1 13 ? -23.781 -9.523 6.551 1 45.66 13 LEU B N 1
ATOM 2618 C CA . LEU B 1 13 ? -23.156 -10.836 6.598 1 45.66 13 LEU B CA 1
ATOM 2619 C C . LEU B 1 13 ? -21.641 -10.719 6.508 1 45.66 13 LEU B C 1
ATOM 2621 O O . LEU B 1 13 ? -21.109 -10.016 5.637 1 45.66 13 LEU B O 1
ATOM 2625 N N . ASN B 1 14 ? -21.016 -11 7.566 1 62.41 14 ASN B N 1
ATOM 2626 C CA . ASN B 1 14 ? -19.578 -11.195 7.637 1 62.41 14 ASN B CA 1
ATOM 2627 C C . ASN B 1 14 ? -19.031 -11.867 6.371 1 62.41 14 ASN B C 1
ATOM 2629 O O . ASN B 1 14 ? -19.422 -12.992 6.051 1 62.41 14 ASN B O 1
ATOM 2633 N N . LYS B 1 15 ? -18.734 -11.188 5.383 1 72.81 15 LYS B N 1
ATOM 2634 C CA . LYS B 1 15 ? -18.234 -11.688 4.105 1 72.81 15 LYS B CA 1
ATOM 2635 C C . LYS B 1 15 ? -16.766 -12.047 4.199 1 72.81 15 LYS B C 1
ATOM 2637 O O . LYS B 1 15 ? -15.992 -11.367 4.883 1 72.81 15 LYS B O 1
ATOM 2642 N N . MET B 1 16 ? -16.531 -13.305 3.705 1 80.56 16 MET B N 1
ATOM 2643 C CA . MET B 1 16 ? -15.125 -13.703 3.578 1 80.56 16 MET B CA 1
ATOM 2644 C C . MET B 1 16 ? -14.359 -12.727 2.689 1 80.56 16 MET B C 1
ATOM 2646 O O . MET B 1 16 ? -14.891 -12.25 1.685 1 80.56 16 MET B O 1
ATOM 2650 N N . LYS B 1 17 ? -13.164 -12.344 3.143 1 88 17 LYS B N 1
ATOM 2651 C CA . LYS B 1 17 ? -12.32 -11.484 2.312 1 88 17 LYS B CA 1
ATOM 2652 C C . LYS B 1 17 ? -10.898 -12.016 2.236 1 88 17 LYS B C 1
ATOM 2654 O O . LYS B 1 17 ? -10.219 -12.148 3.262 1 88 17 LYS B O 1
ATOM 2659 N N . VAL B 1 18 ? -10.516 -12.43 1.037 1 96.62 18 VAL B N 1
ATOM 2660 C CA . VAL B 1 18 ? -9.133 -12.781 0.741 1 96.62 18 VAL B CA 1
ATOM 2661 C C . VAL B 1 18 ? -8.273 -11.516 0.715 1 96.62 18 VAL B C 1
ATOM 2663 O O . VAL B 1 18 ? -8.711 -10.469 0.221 1 96.62 18 VAL B O 1
ATOM 2666 N N . PHE B 1 19 ? -7.008 -11.656 1.288 1 97.06 19 PHE B N 1
ATOM 2667 C CA . PHE B 1 19 ? -6.254 -10.406 1.327 1 97.06 19 PHE B CA 1
ATOM 2668 C C . PHE B 1 19 ? -4.805 -10.641 0.916 1 97.06 19 PHE B C 1
ATOM 2670 O O . PHE B 1 19 ? -4.008 -9.695 0.869 1 97.06 19 PHE B O 1
ATOM 2677 N N . LYS B 1 20 ? -4.43 -11.914 0.575 1 98.12 20 LYS B N 1
ATOM 2678 C CA . LYS B 1 20 ? -3.025 -12.148 0.269 1 98.12 20 LYS B CA 1
ATOM 2679 C C . LYS B 1 20 ? -2.855 -13.398 -0.592 1 98.12 20 LYS B C 1
ATOM 2681 O O . LYS B 1 20 ? -3.436 -14.445 -0.298 1 98.12 20 LYS B O 1
ATOM 2686 N N . LEU B 1 21 ? -2.135 -13.25 -1.684 1 98.62 21 LEU B N 1
ATOM 2687 C CA . LEU B 1 21 ? -1.617 -14.422 -2.387 1 98.62 21 LEU B CA 1
ATOM 2688 C C . LEU B 1 21 ? -0.522 -15.102 -1.573 1 98.62 21 LEU B C 1
ATOM 2690 O O . LEU B 1 21 ? 0.576 -14.562 -1.427 1 98.62 21 LEU B O 1
ATOM 2694 N N . GLY B 1 22 ? -0.79 -16.281 -1.097 1 98.56 22 GLY B N 1
ATOM 2695 C CA . GLY B 1 22 ? 0.125 -16.938 -0.175 1 98.56 22 GLY B CA 1
ATOM 2696 C C . GLY B 1 22 ? 1.163 -17.797 -0.873 1 98.56 22 GLY B C 1
ATOM 2697 O O . GLY B 1 22 ? 2.352 -17.719 -0.556 1 98.56 22 GLY B O 1
ATOM 2698 N N . TYR B 1 23 ? 0.643 -18.641 -1.773 1 98.75 23 TYR B N 1
ATOM 2699 C CA . TYR B 1 23 ? 1.594 -19.516 -2.434 1 98.75 23 TYR B CA 1
ATOM 2700 C C . TYR B 1 23 ? 1.024 -20.047 -3.744 1 98.75 23 TYR B C 1
ATOM 2702 O O . TYR B 1 23 ? -0.176 -19.938 -4 1 98.75 23 TYR B O 1
ATOM 2710 N N . ALA B 1 24 ? 1.9 -20.562 -4.562 1 98.69 24 ALA B N 1
ATOM 2711 C CA . ALA B 1 24 ? 1.573 -21.281 -5.789 1 98.69 24 ALA B CA 1
ATOM 2712 C C . ALA B 1 24 ? 2.34 -22.594 -5.875 1 98.69 24 ALA B C 1
ATOM 2714 O O . ALA B 1 24 ? 3.52 -22.656 -5.523 1 98.69 24 ALA B O 1
ATOM 2715 N N . GLU B 1 25 ? 1.657 -23.578 -6.359 1 98.06 25 GLU B N 1
ATOM 2716 C CA . GLU B 1 25 ? 2.299 -24.875 -6.57 1 98.06 25 GLU B CA 1
ATOM 2717 C C . GLU B 1 25 ? 2.457 -25.172 -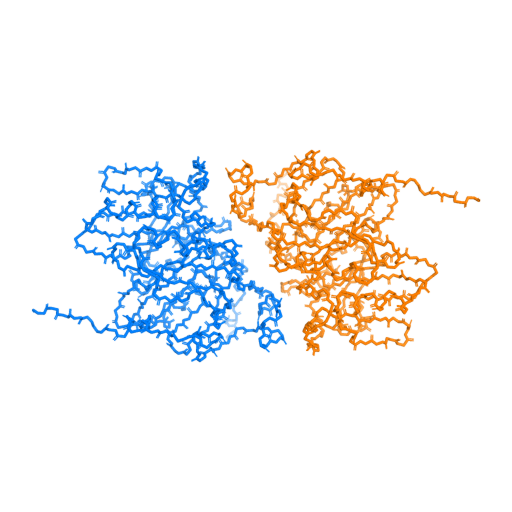8.055 1 98.06 25 GLU B C 1
ATOM 2719 O O . GLU B 1 25 ? 1.474 -25.188 -8.797 1 98.06 25 GLU B O 1
ATOM 2724 N N . PHE B 1 26 ? 3.666 -25.469 -8.375 1 97.62 26 PHE B N 1
ATOM 2725 C CA . PHE B 1 26 ? 3.994 -25.859 -9.742 1 97.62 26 PHE B CA 1
ATOM 2726 C C . PHE B 1 26 ? 4.379 -27.328 -9.805 1 97.62 26 PHE B C 1
ATOM 2728 O O . PHE B 1 26 ? 5.188 -27.797 -9 1 97.62 26 PHE B O 1
ATOM 2735 N N . CYS B 1 27 ? 3.822 -27.953 -10.789 1 96.5 27 CYS B N 1
ATOM 2736 C CA . CYS B 1 27 ? 4.223 -29.328 -11.117 1 96.5 27 CYS B CA 1
ATOM 2737 C C . CYS B 1 27 ? 5.262 -29.328 -12.234 1 96.5 27 CYS B C 1
ATOM 2739 O O . CYS B 1 27 ? 5.18 -28.547 -13.172 1 96.5 27 CYS B O 1
ATOM 2741 N N . THR B 1 28 ? 6.176 -30.25 -12.125 1 97.44 28 THR B N 1
ATOM 2742 C CA . THR B 1 28 ? 7.273 -30.281 -13.086 1 97.44 28 THR B CA 1
ATOM 2743 C C . THR B 1 28 ? 7.855 -31.688 -13.195 1 97.44 28 THR B C 1
ATOM 2745 O O . THR B 1 28 ? 7.738 -32.5 -12.266 1 97.44 28 THR B O 1
ATOM 2748 N N . LYS B 1 29 ? 8.477 -31.922 -14.328 1 96.5 29 LYS B N 1
ATOM 2749 C CA . LYS B 1 29 ? 9.195 -33.188 -14.523 1 96.5 29 LYS B CA 1
ATOM 2750 C C . LYS B 1 29 ? 10.547 -33.156 -13.828 1 96.5 29 LYS B C 1
ATOM 2752 O O . LYS B 1 29 ? 11.133 -34.219 -13.562 1 96.5 29 LYS B O 1
ATOM 2757 N N . ASP B 1 30 ? 11.07 -32.031 -13.602 1 97.5 30 ASP B N 1
ATOM 2758 C CA . ASP B 1 30 ? 12.398 -31.875 -13.016 1 97.5 30 ASP B CA 1
ATOM 2759 C C . ASP B 1 30 ? 12.359 -30.984 -11.781 1 97.5 30 ASP B C 1
ATOM 2761 O O . ASP B 1 30 ? 12.742 -29.812 -11.836 1 97.5 30 ASP B O 1
ATOM 2765 N N . VAL B 1 31 ? 12.023 -31.578 -10.656 1 98.12 31 VAL B N 1
ATOM 2766 C CA . VAL B 1 31 ? 11.852 -30.859 -9.398 1 98.12 31 VAL B CA 1
ATOM 2767 C C . VAL B 1 31 ? 13.164 -30.188 -8.992 1 98.12 31 VAL B C 1
ATOM 2769 O O . VAL B 1 31 ? 13.164 -29.047 -8.523 1 98.12 31 VAL B O 1
ATOM 2772 N N . LYS B 1 32 ? 14.234 -30.828 -9.172 1 97.62 32 LYS B N 1
ATOM 2773 C CA . LYS B 1 32 ? 15.539 -30.328 -8.773 1 97.62 32 LYS B CA 1
ATOM 2774 C C . LYS B 1 32 ? 15.883 -29.047 -9.531 1 97.62 32 LYS B C 1
ATOM 2776 O O . LYS B 1 32 ? 16.312 -28.062 -8.93 1 97.62 32 LYS B O 1
ATOM 2781 N N . ALA B 1 33 ? 15.695 -29.047 -10.844 1 97.81 33 ALA B N 1
ATOM 2782 C CA . ALA B 1 33 ? 16.031 -27.891 -11.672 1 97.81 33 ALA B CA 1
ATOM 2783 C C . ALA B 1 33 ? 15.188 -26.688 -11.297 1 97.81 33 ALA B C 1
ATOM 2785 O O . ALA B 1 33 ? 15.711 -25.578 -11.164 1 97.81 33 ALA B O 1
ATOM 2786 N N . LEU B 1 34 ? 13.938 -26.875 -11.133 1 98.38 34 LEU B N 1
ATOM 2787 C CA . LEU B 1 34 ? 13.047 -25.766 -10.805 1 98.38 34 LEU B CA 1
ATOM 2788 C C . LEU B 1 34 ? 13.305 -25.266 -9.391 1 98.38 34 LEU B C 1
ATOM 2790 O O . LEU B 1 34 ? 13.281 -24.062 -9.141 1 98.38 34 LEU B O 1
ATOM 2794 N N . THR B 1 35 ? 13.578 -26.172 -8.492 1 98.56 35 THR B N 1
ATOM 2795 C CA . THR B 1 35 ? 13.938 -25.781 -7.133 1 98.56 35 THR B CA 1
ATOM 2796 C C . THR B 1 35 ? 15.219 -24.953 -7.129 1 98.56 35 THR B C 1
ATOM 2798 O O . THR B 1 35 ? 15.289 -23.922 -6.453 1 98.56 35 THR B O 1
ATOM 2801 N N . ASN B 1 36 ? 16.172 -25.391 -7.879 1 98 36 ASN B N 1
ATOM 2802 C CA . ASN B 1 36 ? 17.422 -24.656 -7.973 1 98 36 ASN B CA 1
ATOM 2803 C C . ASN B 1 36 ? 17.219 -23.25 -8.523 1 98 36 ASN B C 1
ATOM 2805 O O . ASN B 1 36 ? 17.828 -22.297 -8.055 1 98 36 ASN B O 1
ATOM 2809 N N . TYR B 1 37 ? 16.422 -23.156 -9.508 1 98.25 37 TYR B N 1
ATOM 2810 C CA . TYR B 1 37 ? 16.109 -21.844 -10.07 1 98.25 37 TYR B CA 1
ATOM 2811 C C . TYR B 1 37 ? 15.562 -20.906 -9 1 98.25 37 TYR B C 1
ATOM 2813 O O . TYR B 1 37 ? 16.031 -19.781 -8.844 1 98.25 37 TYR B O 1
ATOM 2821 N N . TYR B 1 38 ? 14.586 -21.344 -8.203 1 98.62 38 TYR B N 1
ATOM 2822 C CA . TYR B 1 38 ? 13.938 -20.484 -7.219 1 98.62 38 TYR B CA 1
ATOM 2823 C C . TYR B 1 38 ? 14.867 -20.203 -6.043 1 98.62 38 TYR B C 1
ATOM 2825 O O . TYR B 1 38 ? 14.797 -19.141 -5.426 1 98.62 38 TYR B O 1
ATOM 2833 N N . THR B 1 39 ? 15.789 -21.094 -5.762 1 98.06 39 THR B N 1
ATOM 2834 C CA . THR B 1 39 ? 16.672 -20.891 -4.613 1 98.06 39 THR B CA 1
ATOM 2835 C C . THR B 1 39 ? 17.922 -20.125 -5.02 1 98.06 39 THR B C 1
ATOM 2837 O O . THR B 1 39 ? 18.312 -19.172 -4.348 1 98.06 39 THR B O 1
ATOM 2840 N N . SER B 1 40 ? 18.5 -20.406 -6.168 1 97.12 40 SER B N 1
ATOM 2841 C CA . SER B 1 40 ? 19.766 -19.812 -6.551 1 97.12 40 SER B CA 1
ATOM 2842 C C . SER B 1 40 ? 19.562 -18.547 -7.371 1 97.12 40 SER B C 1
ATOM 2844 O O . SER B 1 40 ? 20.156 -17.516 -7.066 1 97.12 40 SER B O 1
ATOM 2846 N N . THR B 1 41 ? 18.766 -18.672 -8.375 1 97.81 41 THR B N 1
ATOM 2847 C CA . THR B 1 41 ? 18.562 -17.5 -9.234 1 97.81 41 THR B CA 1
ATOM 2848 C C . THR B 1 41 ? 17.656 -16.484 -8.555 1 97.81 41 THR B C 1
ATOM 2850 O O . THR B 1 41 ? 18.047 -15.312 -8.414 1 97.81 41 THR B O 1
ATOM 2853 N N . MET B 1 42 ? 16.547 -16.922 -8.07 1 98.38 42 MET B N 1
ATOM 2854 C CA . MET B 1 42 ? 15.586 -15.992 -7.469 1 98.38 42 MET B CA 1
ATOM 2855 C C . MET B 1 42 ? 15.992 -15.641 -6.043 1 98.38 42 MET B C 1
ATOM 2857 O O . MET B 1 42 ? 15.617 -14.586 -5.531 1 98.38 42 MET B O 1
ATOM 2861 N N . GLY B 1 43 ? 16.719 -16.547 -5.41 1 98.19 43 GLY B N 1
ATOM 2862 C CA . GLY B 1 43 ? 17.266 -16.25 -4.098 1 98.19 43 GLY B CA 1
ATOM 2863 C C . GLY B 1 43 ? 16.281 -16.516 -2.969 1 98.19 43 GLY B C 1
ATOM 2864 O O . GLY B 1 43 ? 16.297 -15.836 -1.942 1 98.19 43 GLY B O 1
ATOM 2865 N N . PHE B 1 44 ? 15.352 -17.484 -3.088 1 98.5 44 PHE B N 1
ATOM 2866 C CA . PHE B 1 44 ? 14.461 -17.906 -2.016 1 98.5 44 PHE B CA 1
ATOM 2867 C C . PHE B 1 44 ? 15.102 -19.031 -1.2 1 98.5 44 PHE B C 1
ATOM 2869 O O . PHE B 1 44 ? 16.188 -19.5 -1.527 1 98.5 44 PHE B O 1
ATOM 2876 N N . THR B 1 45 ? 14.461 -19.406 -0.102 1 98.44 45 THR B N 1
ATOM 2877 C CA . THR B 1 45 ? 15.008 -20.406 0.801 1 98.44 45 THR B CA 1
ATOM 2878 C C . THR B 1 45 ? 14.195 -21.688 0.736 1 98.44 45 THR B C 1
ATOM 2880 O O . THR B 1 45 ? 12.969 -21.656 0.869 1 98.44 45 THR B O 1
ATOM 2883 N N . LEU B 1 46 ? 14.836 -22.797 0.488 1 98.25 46 LEU B N 1
ATOM 2884 C CA . LEU B 1 46 ? 14.195 -24.109 0.642 1 98.25 46 LEU B CA 1
ATOM 2885 C C . LEU B 1 46 ? 13.93 -24.406 2.111 1 98.25 46 LEU B C 1
ATOM 2887 O O . LEU B 1 46 ? 14.859 -24.641 2.883 1 98.25 46 LEU B O 1
ATOM 2891 N N . THR B 1 47 ? 12.688 -24.438 2.504 1 97.88 47 THR B N 1
ATOM 2892 C CA . THR B 1 47 ? 12.344 -24.594 3.912 1 97.88 47 THR B CA 1
ATOM 2893 C C . THR B 1 47 ? 12.125 -26.062 4.25 1 97.88 47 THR B C 1
ATOM 2895 O O . THR B 1 47 ? 12.344 -26.484 5.387 1 97.88 47 THR B O 1
ATOM 2898 N N . GLU B 1 48 ? 11.672 -26.812 3.236 1 96.56 48 GLU B N 1
ATOM 2899 C CA . GLU B 1 48 ? 11.328 -28.219 3.496 1 96.56 48 GLU B CA 1
ATOM 2900 C C . GLU B 1 48 ? 11.328 -29.031 2.207 1 96.56 48 GLU B C 1
ATOM 2902 O O . GLU B 1 48 ? 10.867 -28.562 1.165 1 96.56 48 GLU B O 1
ATOM 2907 N N . GLU B 1 49 ? 11.867 -30.203 2.275 1 95.12 49 GLU B N 1
ATOM 2908 C CA . GLU B 1 49 ? 11.688 -31.219 1.252 1 95.12 49 GLU B CA 1
ATOM 2909 C C . GLU B 1 49 ? 10.719 -32.312 1.72 1 95.12 49 GLU B C 1
ATOM 2911 O O . GLU B 1 49 ? 11.008 -33.031 2.676 1 95.12 49 GLU B O 1
ATOM 2916 N N . GLY B 1 50 ? 9.68 -32.344 1.012 1 89.44 50 GLY B N 1
ATOM 2917 C CA . GLY B 1 50 ? 8.656 -33.281 1.448 1 89.44 50 GLY B CA 1
ATOM 2918 C C . GLY B 1 50 ? 8.945 -34.688 1.039 1 89.44 50 GLY B C 1
ATOM 2919 O O . GLY B 1 50 ? 9.68 -34.938 0.084 1 89.44 50 GLY B O 1
ATOM 2920 N N . GLU B 1 51 ? 8.305 -35.594 1.784 1 84 51 GLU B N 1
ATOM 2921 C CA . GLU B 1 51 ? 8.43 -37.031 1.479 1 84 51 GLU B CA 1
ATOM 2922 C C . GLU B 1 51 ? 7.773 -37.344 0.143 1 84 51 GLU B C 1
ATOM 2924 O O . GLU B 1 51 ? 8.117 -38.344 -0.487 1 84 51 GLU B O 1
ATOM 2929 N N . ASN B 1 52 ? 7.012 -36.531 -0.378 1 84.94 52 ASN B N 1
ATOM 2930 C CA . ASN B 1 52 ? 6.277 -36.719 -1.626 1 84.94 52 ASN B CA 1
ATOM 2931 C C . ASN B 1 52 ? 7.066 -36.188 -2.818 1 84.94 52 ASN B C 1
ATOM 2933 O O . ASN B 1 52 ? 6.559 -36.125 -3.939 1 84.94 52 ASN B O 1
ATOM 2937 N N . GLY B 1 53 ? 8.281 -35.781 -2.543 1 93.69 53 GLY B N 1
ATOM 2938 C CA . GLY B 1 53 ? 9.156 -35.281 -3.586 1 93.69 53 GLY B CA 1
ATOM 2939 C C . GLY B 1 53 ? 8.953 -33.781 -3.844 1 93.69 53 GLY B C 1
ATOM 2940 O O . GLY B 1 53 ? 9.555 -33.219 -4.766 1 93.69 53 GLY B O 1
ATOM 2941 N N . LYS B 1 54 ? 8.133 -33.156 -3.035 1 97.38 54 LYS B N 1
ATOM 2942 C CA . LYS B 1 54 ? 7.863 -31.734 -3.221 1 97.38 54 LYS B CA 1
ATOM 2943 C C . LYS B 1 54 ? 8.93 -30.875 -2.541 1 97.38 54 LYS B C 1
ATOM 2945 O O . LYS B 1 54 ? 9.523 -31.297 -1.541 1 97.38 54 LYS B O 1
ATOM 2950 N N . SER B 1 55 ? 9.227 -29.766 -3.094 1 98.44 55 SER B N 1
ATOM 2951 C CA . SER B 1 55 ? 10.031 -28.719 -2.475 1 98.44 55 SER B CA 1
ATOM 2952 C C . SER B 1 55 ? 9.164 -27.547 -2.035 1 98.44 55 SER B C 1
ATOM 2954 O O . SER B 1 55 ? 8.32 -27.062 -2.797 1 98.44 55 SER B O 1
ATOM 2956 N N . TYR B 1 56 ? 9.312 -27.141 -0.805 1 98.56 56 TYR B N 1
ATOM 2957 C CA . TYR B 1 56 ? 8.641 -25.969 -0.262 1 98.56 56 TYR B CA 1
ATOM 2958 C C . TYR B 1 56 ? 9.625 -24.812 -0.082 1 98.56 56 TYR B C 1
ATOM 2960 O O . TYR B 1 56 ? 10.609 -24.938 0.651 1 98.56 56 TYR B O 1
ATOM 2968 N N . ILE B 1 57 ? 9.32 -23.703 -0.741 1 98.75 57 ILE B N 1
ATOM 2969 C CA . ILE B 1 57 ? 10.297 -22.625 -0.879 1 98.75 57 ILE B CA 1
ATOM 2970 C C . ILE B 1 57 ? 9.695 -21.312 -0.351 1 98.75 57 ILE B C 1
ATOM 2972 O O . ILE B 1 57 ? 8.57 -20.953 -0.701 1 98.75 57 ILE B O 1
ATOM 2976 N N . SER B 1 58 ? 10.469 -20.578 0.484 1 98.62 58 SER B N 1
ATOM 2977 C CA . SER B 1 58 ? 10.008 -19.375 1.154 1 98.62 58 SER B CA 1
ATOM 2978 C C . SER B 1 58 ? 10.742 -18.141 0.644 1 98.62 58 SER B C 1
ATOM 2980 O O . SER B 1 58 ? 11.953 -18.172 0.43 1 98.62 58 SER B O 1
ATOM 2982 N N . SER B 1 59 ? 9.961 -17.094 0.514 1 96.62 59 SER B N 1
ATOM 2983 C CA . SER B 1 59 ? 10.594 -15.812 0.167 1 96.62 59 SER B CA 1
ATOM 2984 C C . SER B 1 59 ? 11.219 -15.156 1.391 1 96.62 59 SER B C 1
ATOM 2986 O O . SER B 1 59 ? 12 -14.211 1.261 1 96.62 59 SER B O 1
ATOM 2988 N N . GLY B 1 60 ? 10.898 -15.633 2.637 1 96.25 60 GLY B N 1
ATOM 2989 C 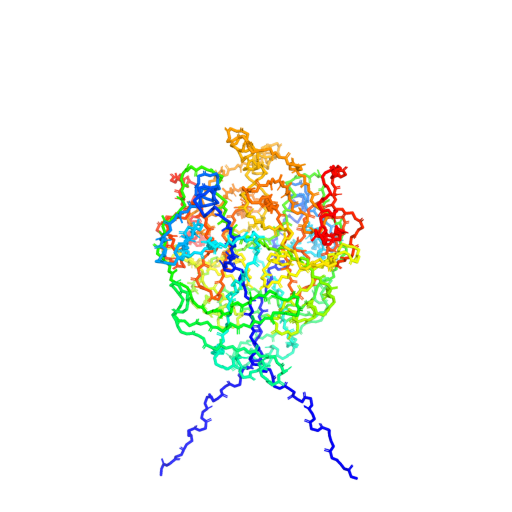CA . GLY B 1 60 ? 11.586 -15.016 3.756 1 96.25 60 GLY B CA 1
ATOM 2990 C C . GLY B 1 60 ? 10.883 -15.234 5.082 1 96.25 60 GLY B C 1
ATOM 2991 O O . GLY B 1 60 ? 11.539 -15.344 6.125 1 96.25 60 GLY B O 1
ATOM 2992 N N . VAL B 1 61 ? 9.5 -15.312 5.141 1 97.69 61 VAL B N 1
ATOM 2993 C CA . VAL B 1 61 ? 8.789 -15.328 6.414 1 97.69 61 VAL B CA 1
ATOM 2994 C C . VAL B 1 61 ? 7.918 -16.578 6.5 1 97.69 61 VAL B C 1
ATOM 2996 O O . VAL B 1 61 ? 8.062 -17.391 7.422 1 97.69 61 VAL B O 1
ATOM 2999 N N . ASP B 1 62 ? 7.016 -16.781 5.574 1 98.25 62 ASP B N 1
ATOM 3000 C CA . ASP B 1 62 ? 6.074 -17.906 5.551 1 98.25 62 ASP B CA 1
ATOM 3001 C C . ASP B 1 62 ? 6.797 -19.234 5.352 1 98.25 62 ASP B C 1
ATOM 3003 O O . ASP B 1 62 ? 7.895 -19.266 4.793 1 98.25 62 ASP B O 1
ATOM 3007 N N . HIS B 1 63 ? 6.137 -20.266 5.754 1 98.5 63 HIS B N 1
ATOM 3008 C CA . HIS B 1 63 ? 6.695 -21.594 5.484 1 98.5 63 HIS B CA 1
ATOM 3009 C C . HIS B 1 63 ? 6.984 -21.781 3.998 1 98.5 63 HIS B C 1
ATOM 3011 O O . HIS B 1 63 ? 8.039 -22.297 3.625 1 98.5 63 HIS B O 1
ATOM 3017 N N . HIS B 1 64 ? 6.086 -21.375 3.168 1 98.69 64 HIS B N 1
ATOM 3018 C CA . HIS B 1 64 ? 6.367 -21.438 1.738 1 98.69 64 HIS B CA 1
ATOM 3019 C C . HIS B 1 64 ? 5.52 -20.438 0.968 1 98.69 64 HIS B C 1
ATOM 3021 O O . HIS B 1 64 ? 4.441 -20.047 1.422 1 98.69 64 HIS B O 1
ATOM 3027 N N . ASN B 1 65 ? 6.055 -20.031 -0.156 1 98.81 65 ASN B N 1
ATOM 3028 C CA . ASN B 1 65 ? 5.359 -19.203 -1.132 1 98.81 65 ASN B CA 1
ATOM 3029 C C . ASN B 1 65 ? 5.352 -19.844 -2.516 1 98.81 65 ASN B C 1
ATOM 3031 O O . ASN B 1 65 ? 4.559 -19.469 -3.379 1 98.81 65 ASN B O 1
ATOM 3035 N N . ILE B 1 66 ? 6.305 -20.781 -2.707 1 98.81 66 ILE B N 1
ATOM 3036 C CA . ILE B 1 66 ? 6.363 -21.609 -3.898 1 98.81 66 ILE B CA 1
ATOM 3037 C C . ILE B 1 66 ? 6.469 -23.078 -3.494 1 98.81 66 ILE B C 1
ATOM 3039 O O . ILE B 1 66 ? 7.246 -23.438 -2.605 1 98.81 66 ILE B O 1
ATOM 3043 N N . VAL B 1 67 ? 5.676 -23.875 -4.125 1 98.62 67 VAL B N 1
ATOM 3044 C CA . VAL B 1 67 ? 5.781 -25.312 -3.986 1 98.62 67 VAL B CA 1
ATOM 3045 C C . VAL B 1 67 ? 6.098 -25.938 -5.344 1 98.62 67 VAL B C 1
ATOM 3047 O O . VAL B 1 67 ? 5.473 -25.609 -6.352 1 98.62 67 VAL B O 1
ATOM 3050 N N . VAL B 1 68 ? 7.086 -26.781 -5.363 1 98.56 68 VAL B N 1
ATOM 3051 C CA . VAL B 1 68 ? 7.449 -27.531 -6.566 1 98.56 68 VAL B CA 1
ATOM 3052 C C . VAL B 1 68 ? 7.137 -29.016 -6.375 1 98.56 68 VAL B C 1
ATOM 3054 O O . VAL B 1 68 ? 7.668 -29.641 -5.465 1 98.56 68 VAL B O 1
ATOM 3057 N N . ALA B 1 69 ? 6.309 -29.531 -7.227 1 97.88 69 ALA B N 1
ATOM 3058 C CA . ALA B 1 69 ? 5.844 -30.906 -7.09 1 97.88 69 ALA B CA 1
ATOM 3059 C C . ALA B 1 69 ? 6.176 -31.719 -8.336 1 97.88 69 ALA B C 1
ATOM 3061 O O . ALA B 1 69 ? 6.098 -31.203 -9.461 1 97.88 69 ALA B O 1
ATOM 3062 N N . PRO B 1 70 ? 6.438 -33 -8.125 1 97.56 70 PRO B N 1
ATOM 3063 C CA . PRO B 1 70 ? 6.742 -33.844 -9.281 1 97.56 70 PRO B CA 1
ATOM 3064 C C . PRO B 1 70 ? 5.5 -34.219 -10.102 1 97.56 70 PRO B C 1
ATOM 3066 O O . PRO B 1 70 ? 4.438 -34.469 -9.539 1 97.56 70 PRO B O 1
ATOM 3069 N N . SER B 1 71 ? 5.684 -34.094 -11.398 1 96.06 71 SER B N 1
ATOM 3070 C CA . SER B 1 71 ? 4.676 -34.5 -12.367 1 96.06 71 SER B CA 1
ATOM 3071 C C . SER B 1 71 ? 5.297 -34.75 -13.734 1 96.06 71 SER B C 1
ATOM 3073 O O . SER B 1 71 ? 6.422 -34.312 -14.008 1 96.06 71 SER B O 1
ATOM 3075 N N . ASN B 1 72 ? 4.535 -35.469 -14.586 1 94.75 72 ASN B N 1
ATOM 3076 C CA . ASN B 1 72 ? 5.008 -35.719 -15.945 1 94.75 72 ASN B CA 1
ATOM 3077 C C . ASN B 1 72 ? 4.73 -34.5 -16.859 1 94.75 72 ASN B C 1
ATOM 3079 O O . ASN B 1 72 ? 5.254 -34.438 -17.969 1 94.75 72 ASN B O 1
ATOM 3083 N N . VAL B 1 73 ? 3.957 -33.594 -16.344 1 92.25 73 VAL B N 1
ATOM 3084 C CA . VAL B 1 73 ? 3.609 -32.406 -17.125 1 92.25 73 VAL B CA 1
ATOM 3085 C C . VAL B 1 73 ? 3.842 -31.141 -16.297 1 92.25 73 VAL B C 1
ATOM 3087 O O . VAL B 1 73 ? 3.516 -31.109 -15.109 1 92.25 73 VAL B O 1
ATOM 3090 N N . SER B 1 74 ? 4.441 -30.156 -16.969 1 92.56 74 SER B N 1
ATOM 3091 C CA . SER B 1 74 ? 4.637 -28.859 -16.312 1 92.56 74 SER B CA 1
ATOM 3092 C C . SER B 1 74 ? 3.354 -28.047 -16.312 1 92.56 74 SER B C 1
ATOM 3094 O O . SER B 1 74 ? 2.797 -27.766 -17.391 1 92.56 74 SER B O 1
ATOM 3096 N N . HIS B 1 75 ? 2.883 -27.641 -15.117 1 93.12 75 HIS B N 1
ATOM 3097 C CA . HIS B 1 75 ? 1.701 -26.797 -15.047 1 93.12 75 HIS B CA 1
ATOM 3098 C C . HIS B 1 75 ? 1.533 -26.203 -13.648 1 93.12 75 HIS B C 1
ATOM 3100 O O . HIS B 1 75 ? 2.217 -26.609 -12.711 1 93.12 75 HIS B O 1
ATOM 3106 N N . LEU B 1 76 ? 0.703 -25.219 -13.523 1 95.94 76 LEU B N 1
ATOM 3107 C CA . LEU B 1 76 ? 0.244 -24.703 -12.234 1 95.94 76 LEU B CA 1
ATOM 3108 C C . LEU B 1 76 ? -0.823 -25.609 -11.633 1 95.94 76 LEU B C 1
ATOM 3110 O O . LEU B 1 76 ? -1.854 -25.875 -12.266 1 95.94 76 LEU B O 1
ATOM 3114 N N . ASN B 1 77 ? -0.608 -26.062 -10.477 1 95.06 77 ASN B N 1
ATOM 3115 C CA . ASN B 1 77 ? -1.539 -27 -9.852 1 95.06 77 ASN B CA 1
ATOM 3116 C C . ASN B 1 77 ? -2.547 -26.266 -8.961 1 95.06 77 ASN B C 1
ATOM 3118 O O . ASN B 1 77 ? -3.756 -26.438 -9.125 1 95.06 77 ASN B O 1
ATOM 3122 N N . LYS B 1 78 ? -2.053 -25.484 -8.07 1 97.56 78 LYS B N 1
ATOM 3123 C CA . LYS B 1 78 ? -2.963 -24.812 -7.141 1 97.56 78 LYS B CA 1
ATOM 3124 C C . LYS B 1 78 ? -2.393 -23.484 -6.676 1 97.56 78 LYS B C 1
ATOM 3126 O O . LYS B 1 78 ? -1.191 -23.234 -6.805 1 97.56 78 LYS B O 1
ATOM 3131 N N . VAL B 1 79 ? -3.258 -22.641 -6.195 1 98.56 79 VAL B N 1
ATOM 3132 C CA . VAL B 1 79 ? -2.922 -21.344 -5.621 1 98.56 79 VAL B CA 1
ATOM 3133 C C . VAL B 1 79 ? -3.516 -21.234 -4.219 1 98.56 79 VAL B C 1
ATOM 3135 O O . VAL B 1 79 ? -4.652 -21.641 -3.984 1 98.56 79 VAL B O 1
ATOM 3138 N N . GLY B 1 80 ? -2.725 -20.75 -3.318 1 98.75 80 GLY B N 1
ATOM 3139 C CA . GLY B 1 80 ? -3.193 -20.484 -1.966 1 98.75 80 GLY B CA 1
ATOM 3140 C C . GLY B 1 80 ? -3.469 -19.016 -1.7 1 98.75 80 GLY B C 1
ATOM 3141 O O . GLY B 1 80 ? -2.615 -18.172 -1.951 1 98.75 80 GLY B O 1
ATOM 3142 N N . TRP B 1 81 ? -4.672 -18.781 -1.196 1 98.69 81 TRP B N 1
ATOM 3143 C CA . TRP B 1 81 ? -5.082 -17.438 -0.789 1 98.69 81 TRP B CA 1
ATOM 3144 C C . TRP B 1 81 ? -5.336 -17.375 0.714 1 98.69 81 TRP B C 1
ATOM 3146 O O . TRP B 1 81 ? -6.023 -18.234 1.269 1 98.69 81 TRP B O 1
ATOM 3156 N N . GLN B 1 82 ? -4.77 -16.359 1.323 1 98.44 82 GLN B N 1
ATOM 3157 C CA . GLN B 1 82 ? -5.02 -16.172 2.75 1 98.44 82 GLN B CA 1
ATOM 3158 C C . GLN B 1 82 ? -6.289 -15.359 2.982 1 98.44 82 GLN B C 1
ATOM 3160 O O . GLN B 1 82 ? -6.531 -14.375 2.291 1 98.44 82 GLN B O 1
ATOM 3165 N N . VAL B 1 83 ? -7.082 -15.828 3.926 1 97 83 VAL B N 1
ATOM 3166 C CA . VAL B 1 83 ? -8.359 -15.18 4.203 1 97 83 VAL B CA 1
ATOM 3167 C C . VAL B 1 83 ? -8.328 -14.531 5.582 1 97 83 VAL B C 1
ATOM 3169 O O . VAL B 1 83 ? -7.738 -15.078 6.52 1 97 83 VAL B O 1
ATOM 3172 N N . GLY B 1 84 ? -8.906 -13.336 5.59 1 91.94 84 GLY B N 1
ATOM 3173 C CA . GLY B 1 84 ? -9.055 -12.617 6.852 1 91.94 84 GLY B CA 1
ATOM 3174 C C . GLY B 1 84 ? -10.484 -12.617 7.371 1 91.94 84 GLY B C 1
ATOM 3175 O O . GLY B 1 84 ? -11.352 -13.305 6.828 1 91.94 84 GLY B O 1
ATOM 3176 N N . GLY B 1 85 ? -10.625 -11.836 8.477 1 86.19 85 GLY B N 1
ATOM 3177 C CA . GLY B 1 85 ? -11.961 -11.688 9.023 1 86.19 85 GLY B CA 1
ATOM 3178 C C . GLY B 1 85 ? -12.25 -12.656 10.156 1 86.19 85 GLY B C 1
ATOM 3179 O O . GLY B 1 85 ? -11.367 -13.383 10.602 1 86.19 85 GLY B O 1
ATOM 3180 N N . GLU B 1 86 ? -13.508 -12.641 10.508 1 88.38 86 GLU B N 1
ATOM 3181 C CA . GLU B 1 86 ? -13.883 -13.359 11.727 1 88.38 86 GLU B CA 1
ATOM 3182 C C . GLU B 1 86 ? -14.477 -14.727 11.398 1 88.38 86 GLU B C 1
ATOM 3184 O O . GLU B 1 86 ? -14.562 -15.594 12.266 1 88.38 86 GLU B O 1
ATOM 3189 N N . MET B 1 87 ? -14.758 -14.977 10.195 1 92.5 87 MET B N 1
ATOM 3190 C CA . MET B 1 87 ? -15.375 -16.25 9.82 1 92.5 87 MET B CA 1
ATOM 3191 C C . MET B 1 87 ? -14.367 -17.391 9.883 1 92.5 87 MET B C 1
ATOM 3193 O O . MET B 1 87 ? -13.211 -17.219 9.477 1 92.5 87 MET B O 1
ATOM 3197 N N . THR B 1 88 ? -14.891 -18.484 10.344 1 94.94 88 THR B N 1
ATOM 3198 C CA . THR B 1 88 ? -14.086 -19.688 10.281 1 94.94 88 THR B CA 1
ATOM 3199 C C . THR B 1 88 ? -14.125 -20.297 8.875 1 94.94 88 THR B C 1
ATOM 3201 O O . THR B 1 88 ? -15 -19.953 8.07 1 94.94 88 THR B O 1
ATOM 3204 N N . LEU B 1 89 ? -13.195 -21.172 8.656 1 97.31 89 LEU B N 1
ATOM 3205 C CA . LEU B 1 89 ? -13.195 -21.844 7.355 1 97.31 89 LEU B CA 1
ATOM 3206 C C . LEU B 1 89 ? -14.445 -22.688 7.188 1 97.31 89 LEU B C 1
ATOM 3208 O O . LEU B 1 89 ? -14.969 -22.828 6.078 1 97.31 89 LEU B O 1
ATOM 3212 N N . GLN B 1 90 ? -14.938 -23.188 8.227 1 96.81 90 GLN B N 1
ATOM 3213 C CA . GLN B 1 90 ? -16.188 -23.953 8.188 1 96.81 90 GLN B CA 1
ATOM 3214 C C . GLN B 1 90 ? -17.359 -23.078 7.758 1 96.81 90 GLN B C 1
ATOM 3216 O O . GLN B 1 90 ? -18.172 -23.5 6.941 1 96.81 90 GLN B O 1
ATOM 3221 N N . GLU B 1 91 ? -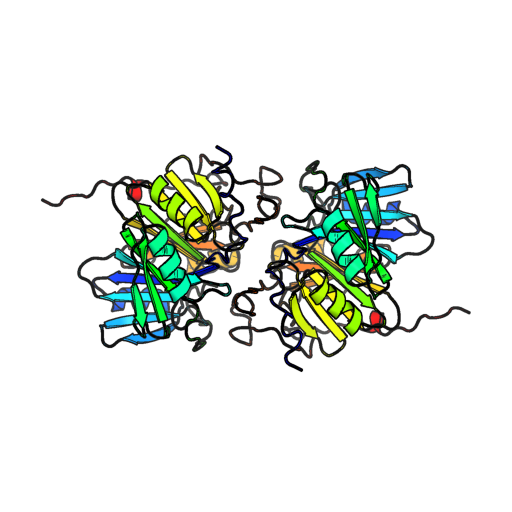17.391 -21.922 8.352 1 96.25 91 GLU B N 1
ATOM 3222 C CA . GLU B 1 91 ? -18.453 -20.984 7.992 1 96.25 91 GLU B CA 1
ATOM 3223 C C . GLU B 1 91 ? -18.344 -20.562 6.531 1 96.25 91 GLU B C 1
ATOM 3225 O O . GLU B 1 91 ? -19.344 -20.438 5.836 1 96.25 91 GLU B O 1
ATOM 3230 N N . ILE B 1 92 ? -17.125 -20.375 6.117 1 96.5 92 ILE B N 1
ATOM 3231 C CA . ILE B 1 92 ? -16.906 -20.031 4.719 1 96.5 92 ILE B CA 1
ATOM 3232 C C . ILE B 1 92 ? -17.359 -21.172 3.818 1 96.5 92 ILE B C 1
ATOM 3234 O O . ILE B 1 92 ? -18.031 -20.953 2.803 1 96.5 92 ILE B O 1
ATOM 3238 N N . GLY B 1 93 ? -17.047 -22.375 4.168 1 97.12 93 GLY B N 1
ATOM 3239 C CA . GLY B 1 93 ? -17.516 -23.531 3.422 1 97.12 93 GLY B CA 1
ATOM 3240 C C . GLY B 1 93 ? -19.016 -23.594 3.299 1 97.12 93 GLY B C 1
ATOM 3241 O O . GLY B 1 93 ? -19.547 -23.938 2.238 1 97.12 93 GLY B O 1
ATOM 3242 N N . LYS B 1 94 ? -19.703 -23.281 4.383 1 96.31 94 LYS B N 1
ATOM 3243 C CA . LYS B 1 94 ? -21.156 -23.281 4.371 1 96.31 94 LYS B CA 1
ATOM 3244 C C . LYS B 1 94 ? -21.688 -22.234 3.4 1 96.31 94 LYS B C 1
ATOM 3246 O O . LYS B 1 94 ? -22.641 -22.484 2.66 1 96.31 94 LYS B O 1
ATOM 3251 N N . GLN B 1 95 ? -21.078 -21.109 3.439 1 94.38 95 GLN B N 1
ATOM 3252 C CA . GLN B 1 95 ? -21.5 -20.047 2.529 1 94.38 95 GLN B CA 1
ATOM 3253 C C . GLN B 1 95 ? -21.281 -20.453 1.074 1 94.38 95 GLN B C 1
ATOM 3255 O O . GLN B 1 95 ? -22.109 -20.172 0.213 1 94.38 95 GLN B O 1
ATOM 3260 N N . LEU B 1 96 ? -20.172 -21.078 0.816 1 96.31 96 LEU B N 1
ATOM 3261 C CA . LEU B 1 96 ? -19.891 -21.547 -0.535 1 96.31 96 LEU B CA 1
ATOM 3262 C C . LEU B 1 96 ? -20.922 -22.578 -0.981 1 96.31 96 LEU B C 1
ATOM 3264 O O . LEU B 1 96 ? -21.406 -22.531 -2.113 1 96.31 96 LEU B O 1
ATOM 3268 N N . LYS B 1 97 ? -21.266 -23.438 -0.12 1 96.69 97 LYS B N 1
ATOM 3269 C CA . LYS B 1 97 ? -22.266 -24.453 -0.422 1 96.69 97 LYS B CA 1
ATOM 3270 C C . LYS B 1 97 ? -23.609 -23.828 -0.765 1 96.69 97 LYS B C 1
ATOM 3272 O O . LYS B 1 97 ? -24.297 -24.281 -1.688 1 96.69 97 LYS B O 1
ATOM 3277 N N . GLU B 1 98 ? -23.969 -22.828 -0.046 1 95.25 98 GLU B N 1
ATOM 3278 C CA . GLU B 1 98 ? -25.234 -22.109 -0.288 1 95.25 98 GLU B CA 1
ATOM 3279 C C . GLU B 1 98 ? -25.234 -21.469 -1.674 1 95.25 98 GLU B C 1
ATOM 3281 O O . GLU B 1 98 ? -26.297 -21.266 -2.264 1 95.25 98 GLU B O 1
ATOM 3286 N N . ARG B 1 99 ? -24.078 -21.188 -2.125 1 93.75 99 ARG B N 1
ATOM 3287 C CA . ARG B 1 99 ? -23.953 -20.578 -3.447 1 93.75 99 ARG B CA 1
ATOM 3288 C C . ARG B 1 99 ? -23.766 -21.641 -4.523 1 93.75 99 ARG B C 1
ATOM 3290 O O . ARG B 1 99 ? -23.531 -21.328 -5.688 1 93.75 99 ARG B O 1
ATOM 3297 N N . GLY B 1 100 ? -23.734 -22.906 -4.098 1 95.75 100 GLY B N 1
ATOM 3298 C CA . GLY B 1 100 ? -23.609 -24.016 -5.035 1 95.75 100 GLY B CA 1
ATOM 3299 C C . GLY B 1 100 ? -22.156 -24.312 -5.395 1 95.75 100 GLY B C 1
ATOM 3300 O O . GLY B 1 100 ? -21.891 -24.953 -6.414 1 95.75 100 GLY B O 1
ATOM 3301 N N . ILE B 1 101 ? -21.234 -23.812 -4.637 1 96.56 101 ILE B N 1
ATOM 3302 C CA . ILE B 1 101 ? -19.828 -24.047 -4.898 1 96.56 101 ILE B CA 1
ATOM 3303 C C . ILE B 1 101 ? -19.297 -25.141 -3.98 1 96.56 101 ILE B C 1
ATOM 3305 O O . ILE B 1 101 ? -19.359 -25.016 -2.756 1 96.56 101 ILE B O 1
ATOM 3309 N N . SER B 1 102 ? -18.812 -26.219 -4.59 1 97.56 102 SER B N 1
ATOM 3310 C CA . SER B 1 102 ? -18.266 -27.328 -3.828 1 97.56 102 SER B CA 1
ATOM 3311 C C . SER B 1 102 ? -16.891 -26.984 -3.24 1 97.56 102 SER B C 1
ATOM 3313 O O . SER B 1 102 ? -16.078 -26.344 -3.902 1 97.56 102 SER B O 1
ATOM 3315 N N . SER B 1 103 ? -16.656 -27.344 -1.976 1 98.25 103 SER B N 1
ATOM 3316 C CA . SER B 1 103 ? -15.391 -27.188 -1.279 1 98.25 103 SER B CA 1
ATOM 3317 C C . SER B 1 103 ? -15.18 -28.281 -0.246 1 98.25 103 SER B C 1
ATOM 3319 O O . SER B 1 103 ? -16.141 -28.969 0.144 1 98.25 103 SER B O 1
ATOM 3321 N N . GLU B 1 104 ? -13.953 -28.484 0.131 1 98.44 104 GLU B N 1
ATOM 3322 C CA . GLU B 1 104 ? -13.594 -29.516 1.107 1 98.44 104 GLU B CA 1
ATOM 3323 C C . GLU B 1 104 ? -12.648 -28.953 2.17 1 98.44 104 GLU B C 1
ATOM 3325 O O . GLU B 1 104 ? -11.594 -28.406 1.846 1 98.44 104 GLU B O 1
ATOM 3330 N N . LEU B 1 105 ? -13.062 -29.109 3.379 1 98.38 105 LEU B N 1
ATOM 3331 C CA . LEU B 1 105 ? -12.188 -28.766 4.484 1 98.38 105 LEU B CA 1
ATOM 3332 C C . LEU B 1 105 ? -11.125 -29.844 4.707 1 98.38 105 LEU B C 1
ATOM 3334 O O . LEU B 1 105 ? -11.461 -31.016 4.855 1 98.38 105 LEU B O 1
ATOM 3338 N N . LYS B 1 106 ? -9.883 -29.484 4.688 1 98.19 106 LYS B N 1
ATOM 3339 C CA . LYS B 1 106 ? -8.773 -30.422 4.863 1 98.19 106 LYS B CA 1
ATOM 3340 C C . LYS B 1 106 ? -7.895 -30.016 6.043 1 98.19 106 LYS B C 1
ATOM 3342 O O . LYS B 1 106 ? -7.676 -28.828 6.285 1 98.19 106 LYS B O 1
ATOM 3347 N N . THR B 1 107 ? -7.414 -31.031 6.73 1 97.44 107 THR B N 1
ATOM 3348 C CA . THR B 1 107 ? -6.52 -30.812 7.863 1 97.44 107 THR B CA 1
ATOM 3349 C C . THR B 1 107 ? -5.125 -31.359 7.559 1 97.44 107 THR B C 1
ATOM 3351 O O . THR B 1 107 ? -4.98 -32.469 7.047 1 97.44 107 THR B O 1
ATOM 3354 N N . ASP B 1 108 ? -4.133 -30.562 7.77 1 95.31 108 ASP B N 1
ATOM 3355 C CA . ASP B 1 108 ? -2.715 -30.891 7.645 1 95.31 108 ASP B CA 1
ATOM 3356 C C . ASP B 1 108 ? -2.396 -31.406 6.242 1 95.31 108 ASP B C 1
ATOM 3358 O O . ASP B 1 108 ? -1.632 -32.375 6.09 1 95.31 108 ASP B O 1
ATOM 3362 N N . ALA B 1 109 ? -3.115 -30.828 5.281 1 93.62 109 ALA B N 1
ATOM 3363 C CA . ALA B 1 109 ? -2.924 -31.234 3.895 1 93.62 109 ALA B CA 1
ATOM 3364 C C . ALA B 1 109 ? -1.73 -30.516 3.27 1 93.62 109 ALA B C 1
ATOM 3366 O O . ALA B 1 109 ? -1.227 -30.938 2.223 1 93.62 109 ALA B O 1
ATOM 3367 N N . GLU B 1 110 ? -1.32 -29.438 3.832 1 93.94 110 GLU B N 1
ATOM 3368 C CA . GLU B 1 110 ? -0.155 -28.641 3.441 1 93.94 110 GLU B CA 1
ATOM 3369 C C . GLU B 1 110 ? 0.748 -28.359 4.641 1 93.94 110 GLU B C 1
ATOM 3371 O O . GLU B 1 110 ? 0.274 -27.938 5.695 1 93.94 110 GLU B O 1
ATOM 3376 N N . PRO B 1 111 ? 2.062 -28.656 4.438 1 95.94 111 PRO B N 1
ATOM 3377 C CA . PRO B 1 111 ? 2.947 -28.312 5.555 1 95.94 111 PRO B CA 1
ATOM 3378 C C . PRO B 1 111 ? 2.795 -26.859 6.008 1 95.94 111 PRO B C 1
ATOM 3380 O O . PRO B 1 111 ? 2.732 -25.953 5.176 1 95.94 111 PRO B O 1
ATOM 3383 N N . GLY B 1 112 ? 2.699 -26.688 7.328 1 97.31 112 GLY B N 1
ATOM 3384 C CA . GLY B 1 112 ? 2.625 -25.359 7.891 1 97.31 112 GLY B CA 1
ATOM 3385 C C . GLY B 1 112 ? 1.221 -24.781 7.871 1 97.31 112 GLY B C 1
ATOM 3386 O O . GLY B 1 112 ? 0.987 -23.688 8.391 1 97.31 112 GLY B O 1
ATOM 3387 N N . ILE B 1 113 ? 0.292 -25.469 7.27 1 97.88 113 ILE B N 1
ATOM 3388 C CA . ILE B 1 113 ? -1.104 -25.047 7.246 1 97.88 113 ILE B CA 1
ATOM 3389 C C . ILE B 1 113 ? -1.979 -26.125 7.887 1 97.88 113 ILE B C 1
ATOM 3391 O O . ILE B 1 113 ? -2.211 -27.188 7.289 1 97.88 113 ILE B O 1
ATOM 3395 N N . SER B 1 114 ? -2.477 -25.844 9.055 1 97.81 114 SER B N 1
ATOM 3396 C CA . SER B 1 114 ? -3.176 -26.844 9.852 1 97.81 114 SER B CA 1
ATOM 3397 C C . SER B 1 114 ? -4.543 -27.172 9.258 1 97.81 114 SER B C 1
ATOM 3399 O O . SER B 1 114 ? -5.027 -28.297 9.375 1 97.81 114 SER B O 1
ATOM 3401 N N . GLU B 1 115 ? -5.145 -26.125 8.719 1 98.12 115 GLU B N 1
ATOM 3402 C CA . GLU B 1 115 ? -6.461 -26.281 8.109 1 98.12 115 GLU B CA 1
ATOM 3403 C C . GLU B 1 115 ? -6.59 -25.406 6.863 1 98.12 115 GLU B C 1
ATOM 3405 O O . GLU B 1 115 ? -6.137 -24.25 6.855 1 98.12 115 GLU B O 1
ATOM 3410 N N . LEU B 1 116 ? -7.191 -25.938 5.801 1 98.56 116 LEU B N 1
ATOM 3411 C CA . LEU B 1 116 ? -7.477 -25.156 4.605 1 98.56 116 LEU B CA 1
ATOM 3412 C C . LEU B 1 116 ? -8.766 -25.641 3.938 1 98.56 116 LEU B C 1
ATOM 3414 O O . LEU B 1 116 ? -9.219 -26.75 4.188 1 98.56 116 LEU B O 1
ATOM 3418 N N . LEU B 1 117 ? -9.445 -24.781 3.322 1 98.56 117 LEU B N 1
ATOM 3419 C CA . LEU B 1 117 ? -10.602 -25.094 2.486 1 98.56 117 LEU B CA 1
ATOM 3420 C C . LEU B 1 117 ? -10.211 -25.156 1.015 1 98.56 117 LEU B C 1
ATOM 3422 O O . LEU B 1 117 ? -9.727 -24.156 0.454 1 98.56 117 LEU B O 1
ATOM 3426 N N . GLU B 1 118 ? -10.367 -26.297 0.414 1 98.75 118 GLU B N 1
ATOM 3427 C CA . GLU B 1 118 ? -9.992 -26.484 -0.985 1 98.75 118 GLU B CA 1
ATOM 3428 C C . GLU B 1 118 ? -11.219 -26.438 -1.895 1 98.75 118 GLU B C 1
ATOM 3430 O O . GLU B 1 118 ? -12.25 -27.031 -1.587 1 98.75 118 GLU B O 1
ATOM 3435 N N . LEU B 1 119 ? -11.141 -25.734 -2.936 1 98.38 119 LEU B N 1
ATOM 3436 C CA . LEU B 1 119 ? -12.156 -25.672 -3.977 1 98.38 119 LEU B CA 1
ATOM 3437 C C . LEU B 1 119 ? -11.523 -25.484 -5.352 1 98.38 119 LEU B C 1
ATOM 3439 O O . LEU B 1 119 ? -10.297 -25.516 -5.477 1 98.38 119 LEU B O 1
ATOM 3443 N N . GLN B 1 120 ? -12.328 -25.422 -6.332 1 97.69 120 GLN B N 1
ATOM 3444 C CA . GLN B 1 120 ? -11.875 -25.172 -7.695 1 97.69 120 GLN B CA 1
ATOM 3445 C C . GLN B 1 120 ? -12.586 -23.953 -8.289 1 97.69 120 GLN B C 1
ATOM 3447 O O . GLN B 1 120 ? -13.805 -23.828 -8.172 1 97.69 120 GLN B O 1
ATOM 3452 N N . ASP B 1 121 ? -11.828 -23.047 -8.844 1 96.81 121 ASP B N 1
ATOM 3453 C CA . ASP B 1 121 ? -12.477 -21.922 -9.484 1 96.81 121 ASP B CA 1
ATOM 3454 C C . ASP B 1 121 ? -13.047 -22.312 -10.844 1 96.81 121 ASP B C 1
ATOM 3456 O O . ASP B 1 121 ? -12.789 -23.406 -11.336 1 96.81 121 ASP B O 1
ATOM 3460 N N . PRO B 1 122 ? -13.867 -21.5 -11.477 1 96.25 122 PRO B N 1
ATOM 3461 C CA . PRO B 1 122 ? -14.508 -21.859 -12.742 1 96.25 122 PRO B CA 1
ATOM 3462 C C . PRO B 1 122 ? -13.5 -22.125 -13.859 1 96.25 122 PRO B C 1
ATOM 3464 O O . PRO B 1 122 ? -13.812 -22.828 -14.828 1 96.25 122 PRO B O 1
ATOM 3467 N N . GLY B 1 123 ? -12.336 -21.578 -13.719 1 94.44 123 GLY B N 1
ATOM 3468 C CA . GLY B 1 123 ? -11.305 -21.766 -14.727 1 94.44 123 GLY B CA 1
ATOM 3469 C C . GLY B 1 123 ? -10.562 -23.094 -14.562 1 94.44 123 GLY B C 1
ATOM 3470 O O . GLY B 1 123 ? -9.766 -23.469 -15.422 1 94.44 123 GLY B O 1
ATOM 3471 N N . GLY B 1 124 ? -10.711 -23.766 -13.445 1 94.38 124 GLY B N 1
ATOM 3472 C CA . GLY B 1 124 ? -10.125 -25.078 -13.258 1 94.38 124 GLY B CA 1
ATOM 3473 C C . GLY B 1 124 ? -8.969 -25.078 -12.273 1 94.38 124 GLY B C 1
ATOM 3474 O O . GLY B 1 124 ? -8.438 -26.141 -11.938 1 94.38 124 GLY B O 1
ATOM 3475 N N . THR B 1 125 ? -8.555 -23.984 -11.812 1 95.5 125 THR B N 1
ATOM 3476 C CA . THR B 1 125 ? -7.457 -23.906 -10.859 1 95.5 125 THR B CA 1
ATOM 3477 C C . THR B 1 125 ? -7.91 -24.344 -9.469 1 95.5 125 THR B C 1
ATOM 3479 O O . THR B 1 125 ? -8.992 -23.969 -9.016 1 95.5 125 THR B O 1
ATOM 3482 N N . ILE B 1 126 ? -7.125 -25.188 -8.844 1 97.81 126 ILE B N 1
ATOM 3483 C CA . ILE B 1 126 ? -7.383 -25.531 -7.449 1 97.81 126 ILE B CA 1
ATOM 3484 C C . ILE B 1 126 ? -7.035 -24.344 -6.551 1 97.81 126 ILE B C 1
ATOM 3486 O O . ILE B 1 126 ? -5.961 -23.75 -6.68 1 97.81 126 ILE B O 1
ATOM 3490 N N . VAL B 1 127 ? -7.945 -24.016 -5.68 1 98.44 127 VAL B N 1
ATOM 3491 C CA . VAL B 1 127 ? -7.801 -22.875 -4.781 1 98.44 127 VAL B CA 1
ATOM 3492 C C . VAL B 1 127 ? -7.789 -23.359 -3.332 1 98.44 127 VAL B C 1
ATOM 3494 O O . VAL B 1 127 ? -8.688 -24.078 -2.906 1 98.44 127 VAL B O 1
ATOM 3497 N N . ASN B 1 128 ? -6.762 -23.047 -2.613 1 98.75 128 ASN B N 1
ATOM 3498 C CA . ASN B 1 128 ? -6.703 -23.234 -1.167 1 98.75 128 ASN B CA 1
ATOM 3499 C C . ASN B 1 128 ? -6.973 -21.922 -0.423 1 98.75 128 ASN B C 1
ATOM 3501 O O . ASN B 1 128 ? -6.254 -20.938 -0.606 1 98.75 128 ASN B O 1
ATOM 3505 N N . LEU B 1 129 ? -7.992 -21.922 0.354 1 98.56 129 LEU B N 1
ATOM 3506 C CA . LEU B 1 129 ? -8.227 -20.828 1.298 1 98.56 129 LEU B CA 1
ATOM 3507 C C . LEU B 1 129 ? -7.723 -21.203 2.689 1 98.56 129 LEU B C 1
ATOM 3509 O O . LEU B 1 129 ? -8.047 -22.281 3.207 1 98.56 129 LEU B O 1
ATOM 3513 N N . TYR B 1 130 ? -6.922 -20.328 3.293 1 98.44 130 TYR B N 1
ATOM 3514 C CA . TYR B 1 130 ? -6.383 -20.625 4.613 1 98.44 130 TYR B CA 1
ATOM 3515 C C . TYR B 1 130 ? -6.285 -19.375 5.465 1 98.44 130 TYR B C 1
ATOM 3517 O O . TYR B 1 130 ? -6.277 -18.25 4.934 1 98.44 130 TYR B O 1
ATOM 3525 N N . LYS B 1 131 ? -6.203 -19.531 6.762 1 97.12 131 LYS B N 1
ATOM 3526 C CA . LYS B 1 131 ? -6.16 -18.391 7.664 1 97.12 131 LYS B CA 1
ATOM 3527 C C . LYS B 1 131 ? -4.73 -18.109 8.117 1 97.12 131 LYS B C 1
ATOM 3529 O O . LYS B 1 131 ? -4.344 -16.938 8.273 1 97.12 131 LYS B O 1
ATOM 3534 N N . GLU B 1 132 ? -4.016 -19.203 8.352 1 96.69 132 GLU B N 1
ATOM 3535 C CA . GLU B 1 132 ? -2.664 -19.062 8.883 1 96.69 132 GLU B CA 1
ATOM 3536 C C . GLU B 1 132 ? -1.703 -20.047 8.227 1 96.69 132 GLU B C 1
ATOM 3538 O O . GLU B 1 132 ? -2.102 -21.156 7.859 1 96.69 132 GLU B O 1
ATOM 3543 N N . ILE B 1 133 ? -0.53 -19.656 8.133 1 98.12 133 ILE B N 1
ATOM 3544 C CA . ILE B 1 133 ? 0.581 -20.516 7.711 1 98.12 133 ILE B CA 1
ATOM 3545 C C . ILE B 1 133 ? 1.741 -20.359 8.695 1 98.12 133 ILE B C 1
ATOM 3547 O O . ILE B 1 133 ? 1.992 -19.266 9.211 1 98.12 133 ILE B O 1
ATOM 3551 N N . ALA B 1 134 ? 2.422 -21.484 8.945 1 98.12 134 ALA B N 1
ATOM 3552 C CA . ALA B 1 134 ? 3.59 -21.438 9.82 1 98.12 134 ALA B CA 1
ATOM 3553 C C . ALA B 1 134 ? 4.625 -20.438 9.297 1 98.12 134 ALA B C 1
ATOM 3555 O O . ALA B 1 134 ? 4.82 -20.328 8.086 1 98.12 134 ALA B O 1
ATOM 3556 N N . MET B 1 135 ? 5.301 -19.781 10.242 1 97.81 135 MET B N 1
ATOM 3557 C CA . MET B 1 135 ? 6.309 -18.781 9.891 1 97.81 135 MET B CA 1
ATOM 3558 C C . MET B 1 135 ? 7.66 -19.141 10.5 1 97.81 135 MET B C 1
ATOM 3560 O O . MET B 1 135 ? 8.094 -18.516 11.477 1 97.81 135 MET B O 1
ATOM 3564 N N . PRO B 1 136 ? 8.383 -20.047 9.836 1 96.75 136 PRO B N 1
ATOM 3565 C CA . PRO B 1 136 ? 9.719 -20.375 10.336 1 96.75 136 PRO B CA 1
ATOM 3566 C C . PRO B 1 136 ? 10.711 -19.219 10.164 1 96.75 136 PRO B C 1
ATOM 3568 O O . PRO B 1 136 ? 11.797 -19.25 10.75 1 96.75 136 PRO B O 1
ATOM 3571 N N . THR B 1 137 ? 10.422 -18.297 9.344 1 95.38 137 THR B N 1
ATOM 3572 C CA . THR B 1 137 ? 11.172 -17.062 9.156 1 95.38 137 THR B CA 1
ATOM 3573 C C . THR B 1 137 ? 12.625 -17.359 8.797 1 95.38 137 THR B C 1
ATOM 3575 O O . THR B 1 137 ? 13.547 -16.875 9.461 1 95.38 137 THR B O 1
ATOM 3578 N N . PRO B 1 138 ? 12.867 -18 7.723 1 95.19 138 PRO B N 1
ATOM 3579 C CA . PRO B 1 138 ? 14.242 -18.266 7.312 1 95.19 138 PRO B CA 1
ATOM 3580 C C . PRO B 1 138 ? 15.031 -17 7 1 95.19 138 PRO B C 1
ATOM 3582 O O . PRO B 1 138 ? 16.266 -17.031 6.914 1 95.19 138 PRO B O 1
ATOM 3585 N N . GLY B 1 139 ? 14.289 -15.898 6.773 1 95.81 139 GLY B N 1
ATOM 3586 C CA . GLY B 1 139 ? 14.93 -14.641 6.43 1 95.81 139 GLY B CA 1
ATOM 3587 C C . GLY B 1 139 ? 15.195 -14.492 4.941 1 95.81 139 GLY B C 1
ATOM 3588 O O . GLY B 1 139 ? 14.977 -15.43 4.172 1 95.81 139 GLY B O 1
ATOM 3589 N N . TYR B 1 140 ? 15.641 -13.32 4.531 1 96.44 140 TYR B N 1
ATOM 3590 C CA . TYR B 1 140 ? 16.047 -13.07 3.152 1 96.44 140 TYR B CA 1
ATOM 3591 C C . TYR B 1 140 ? 17.469 -13.531 2.908 1 96.44 140 TYR B C 1
ATOM 3593 O O . TYR B 1 140 ? 18.344 -13.352 3.762 1 96.44 140 TYR B O 1
ATOM 3601 N N . ARG B 1 141 ? 17.672 -14.078 1.8 1 94.94 141 ARG B N 1
ATOM 3602 C CA . ARG B 1 141 ? 19.016 -14.516 1.437 1 94.94 141 ARG B CA 1
ATOM 3603 C C . ARG B 1 141 ? 19.859 -13.344 0.951 1 94.94 141 ARG B C 1
ATOM 3605 O O . ARG B 1 141 ? 19.344 -12.242 0.745 1 94.94 141 ARG B O 1
ATOM 3612 N N . GLU B 1 142 ? 21.172 -13.641 0.772 1 92.56 142 GLU B N 1
ATOM 3613 C CA . GLU B 1 142 ? 22.109 -12.586 0.375 1 92.56 142 GLU B CA 1
ATOM 3614 C C . GLU B 1 142 ? 22.562 -12.773 -1.066 1 92.56 142 GLU B C 1
ATOM 3616 O O . GLU B 1 142 ? 23.328 -11.953 -1.594 1 92.56 142 GLU B O 1
ATOM 3621 N N . ALA B 1 143 ? 22.172 -13.836 -1.619 1 92.81 143 ALA B N 1
ATOM 3622 C CA . ALA B 1 143 ? 22.531 -14.109 -3.004 1 92.81 143 ALA B CA 1
ATOM 3623 C C . ALA B 1 143 ? 21.297 -14.398 -3.854 1 92.81 143 ALA B C 1
ATOM 3625 O O . ALA B 1 143 ? 20.297 -14.891 -3.348 1 92.81 143 ALA B O 1
ATOM 3626 N N . GLY B 1 144 ? 21.422 -14.094 -5.199 1 96.5 144 GLY B N 1
ATOM 3627 C CA . GLY B 1 144 ? 20.281 -14.156 -6.105 1 96.5 144 GLY B CA 1
ATOM 3628 C C . GLY B 1 144 ? 19.578 -12.82 -6.277 1 96.5 144 GLY B C 1
ATOM 3629 O O . GLY B 1 144 ? 20.109 -11.781 -5.863 1 96.5 144 GLY B O 1
ATOM 3630 N N . ILE B 1 145 ? 18.438 -12.867 -6.918 1 98 145 ILE B N 1
ATOM 3631 C CA . ILE B 1 145 ? 17.672 -11.656 -7.156 1 98 145 ILE B CA 1
ATOM 3632 C C . ILE B 1 145 ? 17.078 -11.148 -5.844 1 98 145 ILE B C 1
ATOM 3634 O O . ILE B 1 145 ? 17.062 -9.945 -5.582 1 98 145 ILE B O 1
ATOM 3638 N N . VAL B 1 146 ? 16.516 -12.078 -5.004 1 98.12 146 VAL B N 1
ATOM 3639 C CA . VAL B 1 146 ? 15.969 -11.836 -3.67 1 98.12 146 VAL B CA 1
ATOM 3640 C C . VAL B 1 146 ? 14.859 -10.797 -3.742 1 98.12 146 VAL B C 1
ATOM 3642 O O . VAL B 1 146 ? 14.977 -9.711 -3.162 1 98.12 146 VAL B O 1
ATOM 3645 N N . PRO B 1 147 ? 13.766 -11.133 -4.43 1 98.38 147 PRO B N 1
ATOM 3646 C CA . PRO B 1 147 ? 12.625 -10.219 -4.461 1 98.38 147 PRO B CA 1
ATOM 3647 C C . PRO B 1 147 ? 11.984 -10.031 -3.086 1 98.38 147 PRO B C 1
ATOM 3649 O O . PRO B 1 147 ? 12.273 -10.789 -2.158 1 98.38 147 PRO B O 1
ATOM 3652 N N . ASN B 1 148 ? 11.156 -9.016 -2.939 1 97.5 148 ASN B N 1
ATOM 3653 C CA . ASN B 1 148 ? 10.453 -8.758 -1.689 1 97.5 148 ASN B CA 1
ATOM 3654 C C . ASN B 1 148 ? 9.422 -9.844 -1.393 1 97.5 148 ASN B C 1
ATOM 3656 O O . ASN B 1 148 ? 9.289 -10.273 -0.247 1 97.5 148 ASN B O 1
ATOM 3660 N N . LYS B 1 149 ? 8.664 -10.203 -2.42 1 97.56 149 LYS B N 1
ATOM 3661 C CA . LYS B 1 149 ? 7.535 -11.102 -2.191 1 97.56 149 LYS B CA 1
ATOM 3662 C C . LYS B 1 149 ? 6.969 -11.617 -3.512 1 97.56 149 LYS B C 1
ATOM 3664 O O . LYS B 1 149 ? 7.281 -11.086 -4.578 1 97.56 149 LYS B O 1
ATOM 3669 N N . LEU B 1 150 ? 6.191 -12.688 -3.369 1 98.56 150 LEU B N 1
ATOM 3670 C CA . LEU B 1 150 ? 5.262 -13.086 -4.418 1 98.56 150 LEU B CA 1
ATOM 3671 C C . LEU B 1 150 ? 4.148 -12.055 -4.582 1 98.56 150 LEU B C 1
ATOM 3673 O O . LEU B 1 150 ? 3.375 -11.82 -3.652 1 98.56 150 LEU B O 1
ATOM 3677 N N . GLY B 1 151 ? 4.031 -11.477 -5.773 1 98.56 151 GLY B N 1
ATOM 3678 C CA . GLY B 1 151 ? 3.143 -10.344 -5.969 1 98.56 151 GLY B CA 1
ATOM 3679 C C . GLY B 1 151 ? 1.811 -10.727 -6.586 1 98.56 151 GLY B C 1
ATOM 3680 O O . GLY B 1 151 ? 0.753 -10.375 -6.062 1 98.56 151 GLY B O 1
ATOM 3681 N N . HIS B 1 152 ? 1.925 -11.336 -7.766 1 98.81 152 HIS B N 1
ATOM 3682 C CA . HIS B 1 152 ? 0.671 -11.703 -8.414 1 98.81 152 HIS B CA 1
ATOM 3683 C C . HIS B 1 152 ? 0.869 -12.875 -9.375 1 98.81 152 HIS B C 1
ATOM 3685 O O . HIS B 1 152 ? 2.004 -13.273 -9.648 1 98.81 152 HIS B O 1
ATOM 3691 N N . ILE B 1 153 ? -0.269 -13.406 -9.797 1 98.5 153 ILE B N 1
ATOM 3692 C CA . ILE B 1 153 ? -0.28 -14.508 -10.758 1 98.5 153 ILE B CA 1
ATOM 3693 C C . ILE B 1 153 ? -1.296 -14.211 -11.859 1 98.5 153 ILE B C 1
ATOM 3695 O O . ILE B 1 153 ? -2.318 -13.562 -11.617 1 98.5 153 ILE B O 1
ATOM 3699 N N . ALA B 1 154 ? -0.973 -14.625 -13.055 1 97.5 154 ALA B N 1
ATOM 3700 C CA . ALA B 1 154 ? -1.842 -14.469 -14.211 1 97.5 154 ALA B CA 1
ATOM 3701 C C . ALA B 1 154 ? -2.201 -15.82 -14.82 1 97.5 154 ALA B C 1
ATOM 3703 O O . ALA B 1 154 ? -1.316 -16.625 -15.141 1 97.5 154 ALA B O 1
ATOM 3704 N N . ILE B 1 155 ? -3.461 -16 -15 1 96.75 155 ILE B N 1
ATOM 3705 C CA . ILE B 1 155 ? -3.938 -17.312 -15.445 1 96.75 155 ILE B CA 1
ATOM 3706 C C . ILE B 1 155 ? -4.863 -17.141 -16.656 1 96.75 155 ILE B C 1
ATOM 3708 O O . ILE B 1 155 ? -5.754 -16.281 -16.641 1 96.75 155 ILE B O 1
ATOM 3712 N N . GLY B 1 156 ? -4.633 -17.969 -17.656 1 95.12 156 GLY B N 1
ATOM 3713 C CA . GLY B 1 156 ? -5.547 -18.062 -18.781 1 95.12 156 GLY B CA 1
ATOM 3714 C C . GLY B 1 156 ? -6.633 -19.094 -18.594 1 95.12 156 GLY B C 1
ATOM 3715 O O . GLY B 1 156 ? -6.355 -20.219 -18.141 1 95.12 156 GLY B O 1
ATOM 3716 N N . VAL B 1 157 ? -7.816 -18.734 -18.938 1 96.12 157 VAL B N 1
ATOM 3717 C CA . VAL B 1 157 ? -8.945 -19.641 -18.766 1 96.12 157 VAL B CA 1
ATOM 3718 C C . VAL B 1 157 ? -9.875 -19.547 -19.969 1 96.12 157 VAL B C 1
ATOM 3720 O O . VAL B 1 157 ? -9.859 -18.547 -20.703 1 96.12 157 VAL B O 1
ATOM 3723 N N . LYS B 1 158 ? -10.672 -20.516 -20.156 1 94.62 158 LYS B N 1
ATOM 3724 C CA . LYS B 1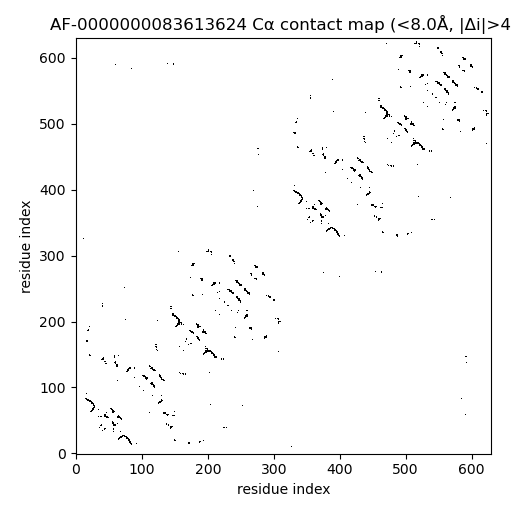 158 ? -11.578 -20.578 -21.297 1 94.62 158 LYS B CA 1
ATOM 3725 C C . LYS B 1 158 ? -12.719 -19.562 -21.156 1 94.62 158 LYS B C 1
ATOM 3727 O O . LYS B 1 158 ? -13.109 -18.922 -22.125 1 94.62 158 LYS B O 1
ATOM 3732 N N . ASN B 1 159 ? -13.289 -19.453 -20 1 96.12 159 ASN B N 1
ATOM 3733 C CA . ASN B 1 159 ? -14.359 -18.5 -19.719 1 96.12 159 ASN B CA 1
ATOM 3734 C C . ASN B 1 159 ? -13.914 -17.453 -18.703 1 96.12 159 ASN B C 1
ATOM 3736 O O . ASN B 1 159 ? -14.195 -17.578 -17.5 1 96.12 159 ASN B O 1
ATOM 3740 N N . ALA B 1 160 ? -13.344 -16.391 -19.172 1 97.19 160 ALA B N 1
ATOM 3741 C CA . ALA B 1 160 ? -12.758 -15.359 -18.312 1 97.19 160 ALA B CA 1
ATOM 3742 C C . ALA B 1 160 ? -13.844 -14.633 -17.516 1 97.19 160 ALA B C 1
ATOM 3744 O O . ALA B 1 160 ? -13.664 -14.375 -16.328 1 97.19 160 ALA B O 1
ATOM 3745 N N . LYS B 1 161 ? -14.938 -14.328 -18.156 1 97.5 161 LYS B N 1
ATOM 3746 C CA . LYS B 1 161 ? -16 -13.586 -17.484 1 97.5 161 LYS B CA 1
ATOM 3747 C C . LYS B 1 161 ? -16.5 -14.328 -16.234 1 97.5 161 LYS B C 1
ATOM 3749 O O . LYS B 1 161 ? -16.625 -13.742 -15.164 1 97.5 161 LYS B O 1
ATOM 3754 N N . GLU B 1 162 ? -16.75 -15.594 -16.406 1 97.75 162 GLU B N 1
ATOM 3755 C CA . GLU B 1 162 ? -17.234 -16.406 -15.297 1 97.75 162 GLU B CA 1
ATOM 3756 C C . GLU B 1 162 ? -16.219 -16.469 -14.164 1 97.75 162 GLU B C 1
ATOM 3758 O O . GLU B 1 162 ? -16.578 -16.391 -12.984 1 97.75 162 GLU B O 1
ATOM 3763 N N . THR B 1 163 ? -15.008 -16.641 -14.5 1 98.19 163 THR B N 1
ATOM 3764 C CA . THR B 1 163 ? -13.945 -16.719 -13.508 1 98.19 163 THR B CA 1
ATOM 3765 C C . THR B 1 163 ? -13.781 -15.398 -12.766 1 98.19 163 THR B C 1
ATOM 3767 O O . THR B 1 163 ? -13.648 -15.375 -11.547 1 98.19 163 THR B O 1
ATOM 3770 N N . VAL B 1 164 ? -13.805 -14.32 -13.5 1 98.5 164 VAL B N 1
ATOM 3771 C CA . VAL B 1 164 ? -13.711 -12.984 -12.906 1 98.5 164 VAL B CA 1
ATOM 3772 C C . VAL B 1 164 ? -14.867 -12.773 -11.938 1 98.5 164 VAL B C 1
ATOM 3774 O O . VAL B 1 164 ? -14.664 -12.305 -10.812 1 98.5 164 VAL B O 1
ATOM 3777 N N . ASP B 1 165 ? -16.047 -13.125 -12.344 1 98.12 165 ASP B N 1
ATOM 3778 C CA . ASP B 1 165 ? -17.219 -12.977 -11.492 1 98.12 165 ASP B CA 1
ATOM 3779 C C . ASP B 1 165 ? -17.078 -13.789 -10.203 1 98.12 165 ASP B C 1
ATOM 3781 O O . ASP B 1 165 ? -17.469 -13.336 -9.133 1 98.12 165 ASP B O 1
ATOM 3785 N N . PHE B 1 166 ? -16.531 -14.953 -10.32 1 97.75 166 PHE B N 1
ATOM 3786 C CA . PHE B 1 166 ? -16.281 -15.797 -9.156 1 97.75 166 PHE B CA 1
ATOM 3787 C C . PHE B 1 166 ? -15.391 -15.086 -8.148 1 97.75 166 PHE B C 1
ATOM 3789 O O . PHE B 1 166 ? -15.727 -14.992 -6.969 1 97.75 166 PHE B O 1
ATOM 3796 N N . TYR B 1 167 ? -14.273 -14.562 -8.562 1 98.12 167 TYR B N 1
ATOM 3797 C CA . TYR B 1 167 ? -13.328 -13.93 -7.652 1 98.12 167 TYR B CA 1
ATOM 3798 C C . TYR B 1 167 ? -13.906 -12.648 -7.062 1 98.12 167 TYR B C 1
ATOM 3800 O O . TYR B 1 167 ? -13.648 -12.32 -5.898 1 98.12 167 TYR B O 1
ATOM 3808 N N . LYS B 1 168 ? -14.68 -11.906 -7.812 1 97.44 168 LYS B N 1
ATOM 3809 C CA . LYS B 1 168 ? -15.281 -10.672 -7.309 1 97.44 168 LYS B CA 1
ATOM 3810 C C . LYS B 1 168 ? -16.406 -10.969 -6.32 1 97.44 168 LYS B C 1
ATOM 3812 O O . LYS B 1 168 ? -16.391 -10.484 -5.188 1 97.44 168 LYS B O 1
ATOM 3817 N N . GLN B 1 169 ? -17.297 -11.867 -6.676 1 95.81 169 GLN B N 1
ATOM 3818 C CA . GLN B 1 169 ? -18.547 -12.062 -5.934 1 95.81 169 GLN B CA 1
ATOM 3819 C C . GLN B 1 169 ? -18.344 -13.039 -4.781 1 95.81 169 GLN B C 1
ATOM 3821 O O . GLN B 1 169 ? -19.016 -12.93 -3.752 1 95.81 169 GLN B O 1
ATOM 3826 N N . VAL B 1 170 ? -17.422 -13.953 -4.988 1 95.19 170 VAL B N 1
ATOM 3827 C CA . VAL B 1 170 ? -17.281 -15.016 -3.998 1 95.19 170 VAL B CA 1
ATOM 3828 C C . VAL B 1 170 ? -16.109 -14.719 -3.072 1 95.19 170 VAL B C 1
ATOM 3830 O O . VAL B 1 170 ? -16.219 -14.844 -1.852 1 95.19 170 VAL B O 1
ATOM 3833 N N . LEU B 1 171 ? -14.992 -14.281 -3.682 1 96 171 LEU B N 1
ATOM 3834 C CA . LEU B 1 171 ? -13.789 -14.148 -2.867 1 96 171 LEU B CA 1
ATOM 3835 C C . LEU B 1 171 ? -13.531 -12.688 -2.514 1 96 171 LEU B C 1
ATOM 3837 O O . LEU B 1 171 ? -12.602 -12.383 -1.764 1 96 171 LEU B O 1
ATOM 3841 N N . GLY B 1 172 ? -14.273 -11.742 -3.08 1 95.44 172 GLY B N 1
ATOM 3842 C CA . GLY B 1 172 ? -14.266 -10.359 -2.631 1 95.44 172 GLY B CA 1
ATOM 3843 C C . GLY B 1 172 ? -13.211 -9.508 -3.322 1 95.44 172 GLY B C 1
ATOM 3844 O O . GLY B 1 172 ? -12.812 -8.469 -2.805 1 95.44 172 GLY B O 1
ATOM 3845 N N . PHE B 1 173 ? -12.797 -9.914 -4.477 1 97.88 173 PHE B N 1
ATOM 3846 C CA . PHE B 1 173 ? -11.797 -9.156 -5.215 1 97.88 173 PHE B CA 1
ATOM 3847 C C . PHE B 1 173 ? -12.414 -7.91 -5.836 1 97.88 173 PHE B C 1
ATOM 3849 O O . PHE B 1 173 ? -13.602 -7.898 -6.168 1 97.88 173 PHE B O 1
ATOM 3856 N N . TRP B 1 174 ? -11.57 -6.852 -5.98 1 97.88 174 TRP B N 1
ATOM 3857 C CA . TRP B 1 174 ? -11.914 -5.688 -6.789 1 97.88 174 TRP B CA 1
ATOM 3858 C C . TRP B 1 174 ? -11.328 -5.805 -8.188 1 97.88 174 TRP B C 1
ATOM 3860 O O . TRP B 1 174 ? -10.227 -6.328 -8.367 1 97.88 174 TRP B O 1
ATOM 3870 N N . GLU B 1 175 ? -12.078 -5.371 -9.141 1 98.38 175 GLU B N 1
ATOM 3871 C CA . GLU B 1 175 ? -11.555 -5.199 -10.492 1 98.38 175 GLU B CA 1
ATOM 3872 C C . GLU B 1 175 ? -10.906 -3.83 -10.664 1 98.38 175 GLU B C 1
ATOM 3874 O O . GLU B 1 175 ? -11.531 -2.803 -10.398 1 98.38 175 GLU B O 1
ATOM 3879 N N . THR B 1 176 ? -9.656 -3.793 -11.133 1 98.5 176 THR B N 1
ATOM 3880 C CA . THR B 1 176 ? -8.922 -2.531 -11.125 1 98.5 176 THR B CA 1
ATOM 3881 C C . THR B 1 176 ? -8.664 -2.047 -12.547 1 98.5 176 THR B C 1
ATOM 3883 O O . THR B 1 176 ? -8.508 -0.846 -12.781 1 98.5 176 THR B O 1
ATOM 3886 N N . ASP B 1 177 ? -8.547 -3.006 -13.562 1 98.5 177 ASP B N 1
ATOM 3887 C CA . ASP B 1 177 ? -8.336 -2.635 -14.953 1 98.5 177 ASP B CA 1
ATOM 3888 C C . ASP B 1 177 ? -8.641 -3.807 -15.891 1 98.5 177 ASP B C 1
ATOM 3890 O O . ASP B 1 177 ? -8.836 -4.938 -15.43 1 98.5 177 ASP B O 1
ATOM 3894 N N . LYS B 1 178 ? -8.633 -3.443 -17.125 1 97.5 178 LYS B N 1
ATOM 3895 C CA . LYS B 1 178 ? -8.633 -4.426 -18.203 1 97.5 178 LYS B CA 1
ATOM 3896 C C . LYS B 1 178 ? -7.668 -4.02 -19.312 1 97.5 178 LYS B C 1
ATOM 3898 O O . LYS B 1 178 ? -7.332 -2.84 -19.453 1 97.5 178 LYS B O 1
ATOM 3903 N N . ILE B 1 179 ? -7.203 -5.004 -19.953 1 95.12 179 ILE B N 1
ATOM 3904 C CA . ILE B 1 179 ? -6.559 -4.781 -21.25 1 95.12 179 ILE B CA 1
ATOM 3905 C C . ILE B 1 179 ? -7.414 -5.387 -22.359 1 95.12 179 ILE B C 1
ATOM 3907 O O . ILE B 1 179 ? -7.422 -6.605 -22.547 1 95.12 179 ILE B O 1
ATOM 3911 N N . GLY B 1 180 ? -8.164 -4.48 -23.047 1 93.25 180 GLY B N 1
ATOM 3912 C CA . GLY B 1 180 ? -9.125 -4.98 -24 1 93.25 180 GLY B CA 1
ATOM 3913 C C . GLY B 1 180 ? -10.062 -6.023 -23.422 1 93.25 180 GLY B C 1
ATOM 3914 O O . GLY B 1 180 ? -10.586 -5.852 -22.328 1 93.25 180 GLY B O 1
ATOM 3915 N N . ASP B 1 181 ? -10.273 -6.992 -24.203 1 89.5 181 ASP B N 1
ATOM 3916 C CA . ASP B 1 181 ? -11.047 -8.148 -23.766 1 89.5 181 ASP B CA 1
ATOM 3917 C C . ASP B 1 181 ? -10.133 -9.32 -23.406 1 89.5 181 ASP B C 1
ATOM 3919 O O . ASP B 1 181 ? -10.609 -10.438 -23.203 1 89.5 181 ASP B O 1
ATOM 3923 N N . LEU B 1 182 ? -8.891 -9 -23.281 1 89.38 182 LEU B N 1
ATOM 3924 C CA . LEU B 1 182 ? -7.875 -10.039 -23.141 1 89.38 182 LEU B CA 1
ATOM 3925 C C . LEU B 1 182 ? -7.648 -10.367 -21.672 1 89.38 182 LEU B C 1
ATOM 3927 O O . LEU B 1 182 ? -7.609 -11.539 -21.297 1 89.38 182 LEU B O 1
ATOM 3931 N N . ALA B 1 183 ? -7.488 -9.352 -20.875 1 95.81 183 ALA B N 1
ATOM 3932 C CA . ALA B 1 183 ? -7.07 -9.578 -19.5 1 95.81 183 ALA B CA 1
ATOM 3933 C C . ALA B 1 183 ? -7.844 -8.688 -18.531 1 95.81 183 ALA B C 1
ATOM 3935 O O . ALA B 1 183 ? -8.086 -7.512 -18.828 1 95.81 183 ALA B O 1
ATOM 3936 N N . THR B 1 184 ? -8.242 -9.25 -17.469 1 98.38 184 THR B N 1
ATOM 3937 C CA . THR B 1 184 ? -8.852 -8.508 -16.359 1 98.38 184 THR B CA 1
ATOM 3938 C C . THR B 1 184 ? -7.945 -8.539 -15.133 1 98.38 184 THR B C 1
ATOM 3940 O O . THR B 1 184 ? -7.461 -9.594 -14.734 1 98.38 184 THR B O 1
ATOM 3943 N N . PHE B 1 185 ? -7.691 -7.398 -14.57 1 98.75 185 PHE B N 1
ATOM 3944 C CA . PHE B 1 185 ? -6.852 -7.25 -13.383 1 98.75 185 PHE B CA 1
ATOM 3945 C C . PHE B 1 185 ? -7.703 -7.18 -12.125 1 98.75 185 PHE B C 1
ATOM 3947 O O . PHE B 1 185 ? -8.625 -6.367 -12.039 1 98.75 185 PHE B O 1
ATOM 3954 N N . LEU B 1 186 ? -7.371 -8.016 -11.148 1 98.75 186 LEU B N 1
ATOM 3955 C CA . LEU B 1 186 ? -8.102 -8.125 -9.891 1 98.75 186 LEU B CA 1
ATOM 3956 C C . LEU B 1 186 ? -7.164 -7.973 -8.703 1 98.75 186 LEU B C 1
ATOM 3958 O O . LEU B 1 186 ? -5.996 -8.367 -8.773 1 98.75 186 LEU B O 1
ATOM 3962 N N . THR B 1 187 ? -7.715 -7.41 -7.621 1 98.56 187 THR B N 1
ATOM 3963 C CA . THR B 1 187 ? -6.902 -7.312 -6.414 1 98.56 187 THR B CA 1
ATOM 3964 C C . THR B 1 187 ? -7.727 -7.664 -5.176 1 98.56 187 THR B C 1
ATOM 3966 O O . THR B 1 187 ? -8.945 -7.48 -5.164 1 98.56 187 THR B O 1
ATOM 3969 N N . CYS B 1 188 ? -6.996 -8.18 -4.172 1 97.75 188 CYS B N 1
ATOM 3970 C CA . CYS B 1 188 ? -7.598 -8.461 -2.875 1 97.75 188 CYS B CA 1
ATOM 3971 C C . CYS B 1 188 ? -6.969 -7.613 -1.779 1 97.75 188 CYS B C 1
ATOM 3973 O O . CYS B 1 188 ? -7.238 -7.82 -0.595 1 97.75 188 CYS B O 1
ATOM 3975 N N . ASN B 1 189 ? -6.055 -6.727 -2.098 1 96.06 189 ASN B N 1
ATOM 3976 C CA . ASN B 1 189 ? -5.406 -5.82 -1.158 1 96.06 189 ASN B CA 1
ATOM 3977 C C . ASN B 1 189 ? -5.121 -4.461 -1.793 1 96.06 189 ASN B C 1
ATOM 3979 O O . ASN B 1 189 ? -5.855 -4.023 -2.682 1 96.06 189 ASN B O 1
ATOM 3983 N N . SER B 1 190 ? -4.062 -3.762 -1.348 1 94.5 190 SER B N 1
ATOM 3984 C CA . SER B 1 190 ? -3.854 -2.398 -1.822 1 94.5 190 SER B CA 1
ATOM 3985 C C . SER B 1 190 ? -3.1 -2.383 -3.148 1 94.5 190 SER B C 1
ATOM 3987 O O . SER B 1 190 ? -3.072 -1.364 -3.842 1 94.5 190 SER B O 1
ATOM 3989 N N . ASP B 1 191 ? -2.406 -3.531 -3.453 1 97.88 191 ASP B N 1
ATOM 3990 C CA . ASP B 1 191 ? -1.749 -3.592 -4.754 1 97.88 191 ASP B CA 1
ATOM 3991 C C . ASP B 1 191 ? -2.762 -3.457 -5.887 1 97.88 191 ASP B C 1
ATOM 3993 O O . ASP B 1 191 ? -3.879 -3.971 -5.793 1 97.88 191 ASP B O 1
ATOM 3997 N N . HIS B 1 192 ? -2.389 -2.812 -6.91 1 98.69 192 HIS B N 1
ATOM 3998 C CA . HIS B 1 192 ? -3.268 -2.689 -8.07 1 98.69 192 HIS B CA 1
ATOM 3999 C C . HIS B 1 192 ? -3.812 -4.051 -8.492 1 98.69 192 HIS B C 1
ATOM 4001 O O . HIS B 1 192 ? -4.992 -4.172 -8.828 1 98.69 192 HIS B O 1
ATOM 4007 N N . HIS B 1 193 ? -2.963 -5.051 -8.492 1 98.81 193 HIS B N 1
ATOM 4008 C CA . HIS B 1 193 ? -3.461 -6.387 -8.805 1 98.81 193 HIS B CA 1
ATOM 4009 C C . HIS B 1 193 ? -2.646 -7.461 -8.086 1 98.81 193 HIS B C 1
ATOM 4011 O O . HIS B 1 193 ? -1.438 -7.305 -7.895 1 98.81 193 HIS B O 1
ATOM 4017 N N . THR B 1 194 ? -3.359 -8.508 -7.773 1 98.75 194 THR B N 1
ATOM 4018 C CA . THR B 1 194 ? -2.771 -9.734 -7.234 1 98.75 194 THR B CA 1
ATOM 4019 C C . THR B 1 194 ? -3.129 -10.93 -8.102 1 98.75 194 THR B C 1
ATOM 4021 O O . THR B 1 194 ? -2.557 -12.016 -7.945 1 98.75 194 THR B O 1
ATOM 4024 N N . LEU B 1 195 ? -4.066 -10.719 -9.055 1 98.75 195 LEU B N 1
ATOM 4025 C CA . LEU B 1 195 ? -4.535 -11.758 -9.969 1 98.75 195 LEU B CA 1
ATOM 4026 C C . LEU B 1 195 ? -4.926 -11.164 -11.32 1 98.75 195 LEU B C 1
ATOM 4028 O O . LEU B 1 195 ? -5.629 -10.148 -11.375 1 98.75 195 LEU B O 1
ATOM 4032 N N . ASN B 1 196 ? -4.41 -11.734 -12.336 1 98.38 196 ASN B N 1
ATOM 4033 C CA . ASN B 1 196 ? -4.875 -11.445 -13.688 1 98.38 196 ASN B CA 1
ATOM 4034 C C . ASN B 1 196 ? -5.559 -12.648 -14.32 1 98.38 196 ASN B C 1
ATOM 4036 O O . ASN B 1 196 ? -5.02 -13.758 -14.281 1 98.38 196 ASN B O 1
ATOM 4040 N N . ILE B 1 197 ? -6.711 -12.438 -14.867 1 98.12 197 ILE B N 1
ATOM 4041 C CA . ILE B 1 197 ? -7.414 -13.484 -15.609 1 98.12 197 ILE B CA 1
ATOM 4042 C C . ILE B 1 197 ? -7.422 -13.148 -17.094 1 98.12 197 ILE B C 1
ATOM 4044 O O . ILE B 1 197 ? -7.922 -12.094 -17.5 1 98.12 197 ILE B O 1
ATOM 4048 N N . LEU B 1 198 ? -6.895 -14.023 -17.859 1 96.12 198 LEU B N 1
ATOM 4049 C CA . LEU B 1 198 ? -6.844 -13.844 -19.312 1 96.12 198 LEU B CA 1
ATOM 4050 C C . LEU B 1 198 ? -7.809 -14.797 -20.016 1 96.12 198 LEU B C 1
ATOM 4052 O O . LEU B 1 198 ? -7.961 -15.945 -19.609 1 96.12 198 LEU B O 1
ATOM 4056 N N . GLN B 1 199 ? -8.43 -14.289 -21.047 1 94.5 199 GLN B N 1
ATOM 4057 C CA . GLN B 1 199 ? -9.18 -15.172 -21.938 1 94.5 199 GLN B CA 1
ATOM 4058 C C . GLN B 1 199 ? -8.242 -16.031 -22.781 1 94.5 199 GLN B C 1
ATOM 4060 O O . GLN B 1 199 ? -7.359 -15.5 -23.469 1 94.5 199 GLN B O 1
ATOM 4065 N N . SER B 1 200 ? -8.422 -17.312 -22.625 1 92.19 200 SER B N 1
ATOM 4066 C CA . SER B 1 200 ? -7.574 -18.234 -23.375 1 92.19 200 SER B CA 1
ATOM 4067 C C . SER B 1 200 ? -8.375 -19.453 -23.844 1 92.19 200 SER B C 1
ATOM 4069 O O . SER B 1 200 ? -9.469 -19.719 -23.344 1 92.19 200 SER B O 1
ATOM 4071 N N . LYS B 1 201 ? -7.797 -20.141 -24.797 1 88.62 201 LYS B N 1
ATOM 4072 C CA . LYS B 1 201 ? -8.461 -21.328 -25.344 1 88.62 201 LYS B CA 1
ATOM 4073 C C . LYS B 1 201 ? -8.336 -22.516 -24.391 1 88.62 201 LYS B C 1
ATOM 4075 O O . LYS B 1 201 ? -9.18 -23.406 -24.391 1 88.62 201 LYS B O 1
ATOM 4080 N N . ARG B 1 202 ? -7.309 -22.516 -23.594 1 85.5 202 ARG B N 1
ATOM 4081 C CA . ARG B 1 202 ? -7.07 -23.547 -22.578 1 85.5 202 ARG B CA 1
ATOM 4082 C C . ARG B 1 202 ? -6.535 -22.922 -21.281 1 85.5 202 ARG B C 1
ATOM 4084 O O . ARG B 1 202 ? -5.977 -21.828 -21.297 1 85.5 202 ARG B O 1
ATOM 4091 N N . PRO B 1 203 ? -6.742 -23.688 -20.234 1 87.94 203 PRO B N 1
ATOM 4092 C CA . PRO B 1 203 ? -6.129 -23.203 -19 1 87.94 203 PRO B CA 1
ATOM 4093 C C . PRO B 1 203 ? -4.605 -23.125 -19.094 1 87.94 203 PRO B C 1
ATOM 4095 O O . PRO B 1 203 ? -3.963 -24.062 -19.562 1 87.94 203 PRO B O 1
ATOM 4098 N N . VAL B 1 204 ? -4.074 -21.969 -18.781 1 88.25 204 VAL B N 1
ATOM 4099 C CA . VAL B 1 204 ? -2.629 -21.797 -18.875 1 88.25 204 VAL B CA 1
ATOM 4100 C C . VAL B 1 204 ? -2.152 -20.875 -17.75 1 88.25 204 VAL B C 1
ATOM 4102 O O . VAL B 1 204 ? -2.826 -19.891 -17.422 1 88.25 204 VAL B O 1
ATOM 4105 N N . MET B 1 205 ? -1.081 -21.25 -17.141 1 91.44 205 MET B N 1
ATOM 4106 C CA . MET B 1 205 ? -0.338 -20.328 -16.297 1 91.44 205 MET B CA 1
ATOM 4107 C C . MET B 1 205 ? 0.444 -19.328 -17.141 1 91.44 205 MET B C 1
ATOM 4109 O O . MET B 1 205 ? 1.478 -19.672 -17.719 1 91.44 205 MET B O 1
ATOM 4113 N N . HIS B 1 206 ? -0.049 -18.156 -17.234 1 91.75 206 HIS B N 1
ATOM 4114 C CA . HIS B 1 206 ? 0.605 -17.172 -18.078 1 91.75 206 HIS B CA 1
ATOM 4115 C C . HIS B 1 206 ? 1.896 -16.672 -17.453 1 91.75 206 HIS B C 1
ATOM 4117 O O . HIS B 1 206 ? 2.984 -16.875 -17.984 1 91.75 206 HIS B O 1
ATOM 4123 N N . HIS B 1 207 ? 1.825 -16.062 -16.328 1 96.5 207 HIS B N 1
ATOM 4124 C CA . HIS B 1 207 ? 3.041 -15.672 -15.617 1 96.5 207 HIS B CA 1
ATOM 4125 C C . HIS B 1 207 ? 2.797 -15.555 -14.117 1 96.5 207 HIS B C 1
ATOM 4127 O O . HIS B 1 207 ? 1.647 -15.492 -13.672 1 96.5 207 HIS B O 1
ATOM 4133 N N . ILE B 1 208 ? 3.877 -15.617 -13.359 1 98.31 208 ILE B N 1
ATOM 4134 C CA . ILE B 1 208 ? 3.938 -15.305 -11.938 1 98.31 208 ILE B CA 1
ATOM 4135 C C . ILE B 1 208 ? 4.91 -14.148 -11.703 1 98.31 208 ILE B C 1
ATOM 4137 O O . ILE B 1 208 ? 5.914 -14.023 -12.406 1 98.31 208 ILE B O 1
ATOM 4141 N N . ALA B 1 209 ? 4.559 -13.344 -10.75 1 98.81 209 ALA B N 1
ATOM 4142 C CA . ALA B 1 209 ? 5.309 -12.094 -10.641 1 98.81 209 ALA B CA 1
ATOM 4143 C C . ALA B 1 209 ? 5.863 -11.914 -9.227 1 98.81 209 ALA B C 1
ATOM 4145 O O . ALA B 1 209 ? 5.18 -12.211 -8.242 1 98.81 209 ALA B O 1
ATOM 4146 N N . PHE B 1 210 ? 7.07 -11.367 -9.148 1 98.88 210 PHE B N 1
ATOM 4147 C CA . PHE B 1 210 ? 7.75 -11.117 -7.883 1 98.88 210 PHE B CA 1
ATOM 4148 C C . PHE B 1 210 ? 8.164 -9.656 -7.777 1 98.88 210 PHE B C 1
ATOM 4150 O O . PHE B 1 210 ? 8.625 -9.062 -8.758 1 98.88 210 PHE B O 1
ATOM 4157 N N . GLU B 1 211 ? 8.023 -9.086 -6.613 1 98.75 211 GLU B N 1
ATOM 4158 C CA . GLU B 1 211 ? 8.234 -7.656 -6.406 1 98.75 211 GLU B CA 1
ATOM 4159 C C . GLU B 1 211 ? 9.703 -7.348 -6.148 1 98.75 211 GLU B C 1
ATOM 4161 O O . GLU B 1 211 ? 10.328 -7.965 -5.285 1 98.75 211 GLU B O 1
ATOM 4166 N N . LEU B 1 212 ? 10.203 -6.434 -6.922 1 98.31 212 LEU B N 1
ATOM 4167 C CA . LEU B 1 212 ? 11.516 -5.855 -6.664 1 98.31 212 LEU B CA 1
ATOM 4168 C C . LEU B 1 212 ? 11.391 -4.562 -5.859 1 98.31 212 LEU B C 1
ATOM 4170 O O . LEU B 1 212 ? 10.273 -4.09 -5.609 1 98.31 212 LEU B O 1
ATOM 4174 N N . ARG B 1 213 ? 12.484 -3.99 -5.465 1 95.38 213 ARG B N 1
ATOM 4175 C CA . ARG B 1 213 ? 12.5 -2.895 -4.5 1 95.38 213 ARG B CA 1
ATOM 4176 C C . ARG B 1 213 ? 12.516 -1.544 -5.211 1 95.38 213 ARG B C 1
ATOM 4178 O O . ARG B 1 213 ? 12.125 -0.528 -4.633 1 95.38 213 ARG B O 1
ATOM 4185 N N . SER B 1 214 ? 13.102 -1.496 -6.445 1 94.62 214 SER B N 1
ATOM 4186 C CA . SER B 1 214 ? 13.32 -0.245 -7.164 1 94.62 214 SER B CA 1
ATOM 4187 C C . SER B 1 214 ? 13.734 -0.503 -8.609 1 94.62 214 SER B C 1
ATOM 4189 O O . SER B 1 214 ? 13.922 -1.653 -9.008 1 94.62 214 SER B O 1
ATOM 4191 N N . PHE B 1 215 ? 13.812 0.598 -9.32 1 94 215 PHE B N 1
ATOM 4192 C CA . PHE B 1 215 ? 14.328 0.474 -10.672 1 94 215 PHE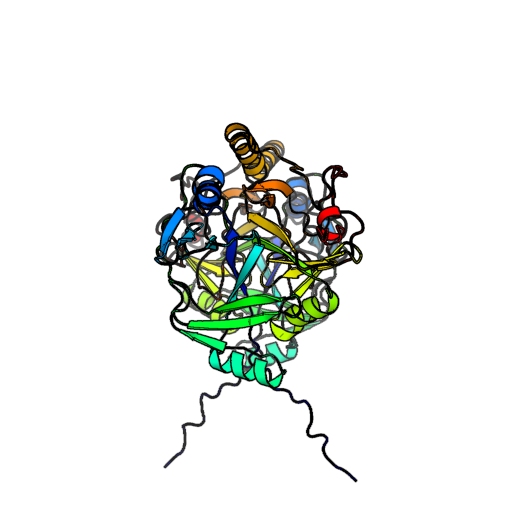 B CA 1
ATOM 4193 C C . PHE B 1 215 ? 15.773 -0.019 -10.664 1 94 215 PHE B C 1
ATOM 4195 O O . PHE B 1 215 ? 16.172 -0.79 -11.531 1 94 215 PHE B O 1
ATOM 4202 N N . GLU B 1 216 ? 16.562 0.406 -9.68 1 94.38 216 GLU B N 1
ATOM 4203 C CA . GLU B 1 216 ? 17.938 -0.062 -9.547 1 94.38 216 GLU B CA 1
ATOM 4204 C C . GLU B 1 216 ? 17.984 -1.572 -9.336 1 94.38 216 GLU B C 1
ATOM 4206 O O . GLU B 1 216 ? 18.906 -2.24 -9.812 1 94.38 216 GLU B O 1
ATOM 4211 N N . HIS B 1 217 ? 17.047 -2.049 -8.586 1 97.12 217 HIS B N 1
ATOM 4212 C CA . HIS B 1 217 ? 17 -3.488 -8.359 1 97.12 217 HIS B CA 1
ATOM 4213 C C . HIS B 1 217 ? 16.719 -4.242 -9.648 1 97.12 217 HIS B C 1
ATOM 4215 O O . HIS B 1 217 ? 17.172 -5.371 -9.828 1 97.12 217 HIS B O 1
ATOM 4221 N N . HIS B 1 218 ? 15.969 -3.654 -10.633 1 97.56 218 HIS B N 1
ATOM 4222 C CA . HIS B 1 218 ? 15.805 -4.25 -11.953 1 97.56 218 HIS B CA 1
ATOM 4223 C C . HIS B 1 218 ? 17.156 -4.398 -12.664 1 97.56 218 HIS B C 1
ATOM 4225 O O . HIS B 1 218 ? 17.438 -5.445 -13.25 1 97.56 218 HIS B O 1
ATOM 4231 N N . LYS B 1 219 ? 17.922 -3.318 -12.617 1 96.12 219 LYS B N 1
ATOM 4232 C CA . LYS B 1 219 ? 19.25 -3.357 -13.219 1 96.12 219 LYS B CA 1
ATOM 4233 C C . LYS B 1 219 ? 20.094 -4.48 -12.625 1 96.12 219 LYS B C 1
ATOM 4235 O O . LYS B 1 219 ? 20.656 -5.305 -13.352 1 96.12 219 LYS B O 1
ATOM 4240 N N . ASP B 1 220 ? 20.141 -4.539 -11.312 1 96.94 220 ASP B N 1
ATOM 4241 C CA . ASP B 1 220 ? 20.938 -5.562 -10.641 1 96.94 220 ASP B CA 1
ATOM 4242 C C . ASP B 1 220 ? 20.422 -6.965 -10.977 1 96.94 220 ASP B C 1
ATOM 4244 O O . ASP B 1 220 ? 21.219 -7.883 -11.172 1 96.94 220 ASP B O 1
ATOM 4248 N N . SER B 1 221 ? 19.109 -7.121 -10.984 1 97.94 221 SER B N 1
ATOM 4249 C CA . SER B 1 221 ? 18.516 -8.406 -11.312 1 97.94 221 SER B CA 1
ATOM 4250 C C . SER B 1 221 ? 18.844 -8.836 -12.734 1 97.94 221 SER B C 1
ATOM 4252 O O . SER B 1 221 ? 19.109 -10.016 -12.992 1 97.94 221 SER B O 1
ATOM 4254 N N . SER B 1 222 ? 18.812 -7.926 -13.664 1 96.31 222 SER B N 1
ATOM 4255 C CA . SER B 1 222 ? 19.156 -8.219 -15.055 1 96.31 222 SER B CA 1
ATOM 4256 C C . SER B 1 222 ? 20.609 -8.68 -15.18 1 96.31 222 SER B C 1
ATOM 4258 O O . SER B 1 222 ? 20.906 -9.617 -15.922 1 96.31 222 SER B O 1
ATOM 4260 N N . ASP B 1 223 ? 21.5 -8.016 -14.492 1 95.62 223 ASP B N 1
ATOM 4261 C CA . ASP B 1 223 ? 22.906 -8.438 -14.484 1 95.62 223 ASP B CA 1
ATOM 4262 C C . ASP B 1 223 ? 23.047 -9.859 -13.953 1 95.62 223 ASP B C 1
ATOM 4264 O O . ASP B 1 223 ? 23.797 -10.656 -14.508 1 95.62 223 ASP B O 1
ATOM 4268 N N . LYS B 1 224 ? 22.328 -10.164 -12.922 1 95.75 224 LYS B N 1
ATOM 4269 C CA . LYS B 1 224 ? 22.375 -11.5 -12.32 1 95.75 224 LYS B CA 1
ATOM 4270 C C . LYS B 1 224 ? 21.844 -12.555 -13.281 1 95.75 224 LYS B C 1
ATOM 4272 O O . LYS B 1 224 ? 22.438 -13.617 -13.438 1 95.75 224 LYS B O 1
ATOM 4277 N N . LEU B 1 225 ? 20.688 -12.281 -13.852 1 97.25 225 LEU B N 1
ATOM 4278 C CA . LEU B 1 225 ? 20.109 -13.203 -14.828 1 97.25 225 LEU B CA 1
ATOM 4279 C C . LEU B 1 225 ? 21.094 -13.492 -15.953 1 97.25 225 LEU B C 1
ATOM 4281 O O . LEU B 1 225 ? 21.25 -14.648 -16.359 1 97.25 225 LEU B O 1
ATOM 4285 N N . SER B 1 226 ? 21.734 -12.484 -16.422 1 94.38 226 SER B N 1
ATOM 4286 C CA . SER B 1 226 ? 22.734 -12.656 -17.469 1 94.38 226 SER B CA 1
ATOM 4287 C C . SER B 1 226 ? 23.859 -13.57 -17 1 94.38 226 SER B C 1
ATOM 4289 O O . SER B 1 226 ? 24.297 -14.453 -17.734 1 94.38 226 SER B O 1
ATOM 4291 N N . LYS B 1 227 ? 24.297 -13.344 -15.859 1 93.94 227 LYS B N 1
ATOM 4292 C CA . LYS B 1 227 ? 25.375 -14.156 -15.289 1 93.94 227 LYS B CA 1
ATOM 4293 C C . LYS B 1 227 ? 24.969 -15.625 -15.219 1 93.94 227 LYS B C 1
ATOM 4295 O O . LYS B 1 227 ? 25.812 -16.516 -15.398 1 93.94 227 LYS B O 1
ATOM 4300 N N . TYR B 1 228 ? 23.719 -15.828 -14.938 1 93.62 228 TYR B N 1
ATOM 4301 C CA . TYR B 1 228 ? 23.219 -17.203 -14.805 1 93.62 228 TYR B CA 1
ATOM 4302 C C . TYR B 1 228 ? 22.797 -17.75 -16.156 1 93.62 228 TYR B C 1
ATOM 4304 O O . TYR B 1 228 ? 22.297 -18.875 -16.234 1 93.62 228 TYR B O 1
ATOM 4312 N N . GLY B 1 229 ? 22.922 -16.953 -17.203 1 94.25 229 GLY B N 1
ATOM 4313 C CA . GLY B 1 229 ? 22.594 -17.406 -18.547 1 94.25 229 GLY B CA 1
ATOM 4314 C C . GLY B 1 229 ? 21.109 -17.391 -18.844 1 94.25 229 GLY B C 1
ATOM 4315 O O . GLY B 1 229 ? 20.625 -18.141 -19.688 1 94.25 229 GLY B O 1
ATOM 4316 N N . VAL B 1 230 ? 20.328 -16.656 -18.094 1 95.44 230 VAL B N 1
ATOM 4317 C CA . VAL B 1 230 ? 18.891 -16.531 -18.297 1 95.44 230 VAL B CA 1
ATOM 4318 C C . VAL B 1 230 ? 18.594 -15.266 -19.094 1 95.44 230 VAL B C 1
ATOM 4320 O O . VAL B 1 230 ? 18.75 -14.156 -18.578 1 95.44 230 VAL B O 1
ATOM 4323 N N . PRO B 1 231 ? 18.125 -15.367 -20.297 1 93.69 231 PRO B N 1
ATOM 4324 C CA . PRO B 1 231 ? 17.875 -14.172 -21.094 1 93.69 231 PRO B CA 1
ATOM 4325 C C . PRO B 1 231 ? 16.641 -13.398 -20.625 1 93.69 231 PRO B C 1
ATOM 4327 O O . PRO B 1 231 ? 15.648 -14 -20.219 1 93.69 231 PRO B O 1
ATOM 4330 N N . ILE B 1 232 ? 16.734 -12.086 -20.734 1 94 232 ILE B N 1
ATOM 4331 C CA . ILE B 1 232 ? 15.578 -11.211 -20.531 1 94 232 ILE B CA 1
ATOM 4332 C C . ILE B 1 232 ? 14.773 -11.102 -21.828 1 94 232 ILE B C 1
ATOM 4334 O O . ILE B 1 232 ? 15.312 -10.758 -22.875 1 94 232 ILE B O 1
ATOM 4338 N N . LEU B 1 233 ? 13.539 -11.312 -21.672 1 92.56 233 LEU B N 1
ATOM 4339 C CA . LEU B 1 233 ? 12.688 -11.367 -22.859 1 92.56 233 LEU B CA 1
ATOM 4340 C C . LEU B 1 233 ? 12.086 -10 -23.172 1 92.56 233 LEU B C 1
ATOM 4342 O O . LEU B 1 233 ? 11.805 -9.695 -24.328 1 92.56 233 LEU B O 1
ATOM 4346 N N . TRP B 1 234 ? 11.836 -9.242 -22.125 1 92.5 234 TRP B N 1
ATOM 4347 C CA . TRP B 1 234 ? 11.242 -7.914 -22.266 1 92.5 234 TRP B CA 1
ATOM 4348 C C . TRP B 1 234 ? 11.516 -7.059 -21.031 1 92.5 234 TRP B C 1
ATOM 4350 O O . TRP B 1 234 ? 11.523 -7.566 -19.906 1 92.5 234 TRP B O 1
ATOM 4360 N N . GLY B 1 235 ? 11.656 -5.77 -21.344 1 91.44 235 GLY B N 1
ATOM 4361 C CA . GLY B 1 235 ? 11.836 -4.809 -20.266 1 91.44 235 GLY B CA 1
ATOM 4362 C C . GLY B 1 235 ? 13.266 -4.707 -19.781 1 91.44 235 GLY B C 1
ATOM 4363 O O . GLY B 1 235 ? 14.188 -5.215 -20.422 1 91.44 235 GLY B O 1
ATOM 4364 N N . PRO B 1 236 ? 13.414 -4.004 -18.766 1 95 236 PRO B N 1
ATOM 4365 C CA . PRO B 1 236 ? 12.438 -3.309 -17.922 1 95 236 PRO B CA 1
ATOM 4366 C C . PRO B 1 236 ? 11.766 -2.141 -18.641 1 95 236 PRO B C 1
ATOM 4368 O O . PRO B 1 236 ? 12.43 -1.374 -19.328 1 95 236 PRO B O 1
ATOM 4371 N N . SER B 1 237 ? 10.484 -2.08 -18.547 1 94.81 237 SER B N 1
ATOM 4372 C CA . SER B 1 237 ? 9.648 -1.009 -19.078 1 94.81 237 SER B CA 1
ATOM 4373 C C . SER B 1 237 ? 8.359 -0.857 -18.281 1 94.81 237 SER B C 1
ATOM 4375 O O . SER B 1 237 ? 8.039 -1.71 -17.438 1 94.81 237 SER B O 1
ATOM 4377 N N . ARG B 1 238 ? 7.719 0.272 -18.406 1 96.06 238 ARG B N 1
ATOM 4378 C CA . ARG B 1 238 ? 6.52 0.543 -17.625 1 96.06 238 ARG B CA 1
ATOM 4379 C C . ARG B 1 238 ? 5.27 0.037 -18.328 1 96.06 238 ARG B C 1
ATOM 4381 O O . ARG B 1 238 ? 5.059 0.33 -19.516 1 96.06 238 ARG B O 1
ATOM 4388 N N . HIS B 1 239 ? 4.445 -0.681 -17.609 1 95.69 239 HIS B N 1
ATOM 4389 C CA . HIS B 1 239 ? 3.158 -1.158 -18.109 1 95.69 239 HIS B CA 1
ATOM 4390 C C . HIS B 1 239 ? 2.123 -0.038 -18.109 1 95.69 239 HIS B C 1
ATOM 4392 O O . HIS B 1 239 ? 2.27 0.955 -17.406 1 95.69 239 HIS B O 1
ATOM 4398 N N . THR B 1 240 ? 1.061 -0.192 -18.953 1 95 240 THR B N 1
ATOM 4399 C CA . THR B 1 240 ? -0.106 0.679 -18.859 1 95 240 THR B CA 1
ATOM 4400 C C . THR B 1 240 ? -0.909 0.378 -17.609 1 95 240 THR B C 1
ATOM 4402 O O . THR B 1 240 ? -0.761 1.062 -16.594 1 95 240 THR B O 1
ATOM 4405 N N . ALA B 1 241 ? -1.548 -0.883 -17.594 1 96.88 241 ALA B N 1
ATOM 4406 C CA . ALA B 1 241 ? -2.338 -1.271 -16.438 1 96.88 241 ALA B CA 1
ATOM 4407 C C . ALA B 1 241 ? -1.45 -1.472 -15.211 1 96.88 241 ALA B C 1
ATOM 4409 O O . ALA B 1 241 ? -0.518 -2.279 -15.234 1 96.88 241 ALA B O 1
ATOM 4410 N N . GLY B 1 242 ? -1.68 -0.652 -14.156 1 98.06 242 GLY B N 1
ATOM 4411 C CA . GLY B 1 242 ? -0.948 -0.768 -12.906 1 98.06 242 GLY B CA 1
ATOM 4412 C C . GLY B 1 242 ? 0.33 0.05 -12.883 1 98.06 242 GLY B C 1
ATOM 4413 O O . GLY B 1 242 ? 0.934 0.239 -11.82 1 98.06 242 GLY B O 1
ATOM 4414 N N . HIS B 1 243 ? 0.822 0.437 -14.078 1 98.06 243 HIS B N 1
ATOM 4415 C CA . HIS B 1 243 ? 1.966 1.313 -14.305 1 98.06 243 HIS B CA 1
ATOM 4416 C C . HIS B 1 243 ? 3.232 0.74 -13.68 1 98.06 243 HIS B C 1
ATOM 4418 O O . HIS B 1 243 ? 4.168 1.481 -13.367 1 98.06 243 HIS B O 1
ATOM 4424 N N . ASN B 1 244 ? 3.295 -0.488 -13.297 1 98.06 244 ASN B N 1
ATOM 4425 C CA . ASN B 1 244 ? 4.523 -1.055 -12.75 1 98.06 244 ASN B CA 1
ATOM 4426 C C . ASN B 1 244 ? 5.621 -1.136 -13.812 1 98.06 244 ASN B C 1
ATOM 4428 O O . ASN B 1 244 ? 5.34 -1.362 -14.984 1 98.06 244 ASN B O 1
ATOM 4432 N N . ILE B 1 245 ? 6.855 -0.966 -13.383 1 97.75 245 ILE B N 1
ATOM 4433 C CA . ILE B 1 245 ? 8.008 -1.388 -14.172 1 97.75 245 ILE B CA 1
ATOM 4434 C C . ILE B 1 245 ? 8.109 -2.912 -14.156 1 97.75 245 ILE B C 1
ATOM 4436 O O . ILE B 1 245 ? 7.98 -3.537 -13.102 1 97.75 245 ILE B O 1
ATOM 4440 N N . ALA B 1 246 ? 8.305 -3.445 -15.344 1 97.31 246 ALA B N 1
ATOM 4441 C CA . ALA B 1 246 ? 8.312 -4.906 -15.414 1 97.31 246 ALA B CA 1
ATOM 4442 C C . ALA B 1 246 ? 9.383 -5.402 -16.375 1 97.31 246 ALA B C 1
ATOM 4444 O O . ALA B 1 246 ? 9.734 -4.715 -17.344 1 97.31 246 ALA B O 1
ATOM 4445 N N . SER B 1 247 ? 9.914 -6.531 -16.047 1 96.81 247 SER B N 1
ATOM 4446 C CA . SER B 1 247 ? 10.727 -7.34 -16.938 1 96.81 247 SER B CA 1
ATOM 4447 C C . SER B 1 247 ? 10.32 -8.805 -16.891 1 96.81 247 SER B C 1
ATOM 4449 O O . SER B 1 247 ? 9.766 -9.273 -15.898 1 96.81 247 SER B O 1
ATOM 4451 N N . TYR B 1 248 ? 10.57 -9.492 -17.969 1 96.44 248 TYR B N 1
ATOM 4452 C CA . TYR B 1 248 ? 10.148 -10.883 -18.062 1 96.44 248 TYR B CA 1
ATOM 4453 C C . TYR B 1 248 ? 11.312 -11.781 -18.469 1 96.44 248 TYR B C 1
ATOM 4455 O O . TYR B 1 248 ? 12.141 -11.406 -19.297 1 96.44 248 TYR B O 1
ATOM 4463 N N . HIS B 1 249 ? 11.359 -12.93 -17.922 1 96.81 249 HIS B N 1
ATOM 4464 C CA . HIS B 1 249 ? 12.219 -14.039 -18.312 1 96.81 249 HIS B CA 1
ATOM 4465 C C . HIS B 1 249 ? 11.516 -15.383 -18.109 1 96.81 249 HIS B C 1
ATOM 4467 O O . HIS B 1 249 ? 10.352 -15.422 -17.703 1 96.81 249 HIS B O 1
ATOM 4473 N N . ARG B 1 250 ? 12.172 -16.438 -18.422 1 95.38 250 ARG B N 1
ATOM 4474 C CA . ARG B 1 250 ? 11.562 -17.75 -18.266 1 95.38 250 ARG B CA 1
ATOM 4475 C C . ARG B 1 250 ? 12.273 -18.562 -17.188 1 95.38 250 ARG B C 1
ATOM 4477 O O . ARG B 1 250 ? 13.5 -18.484 -17.047 1 95.38 250 ARG B O 1
ATOM 4484 N N . ASP B 1 251 ? 11.477 -19.328 -16.469 1 96.44 251 ASP B N 1
ATOM 4485 C CA . ASP B 1 251 ? 12.078 -20.328 -15.586 1 96.44 251 ASP B CA 1
ATOM 4486 C C . ASP B 1 251 ? 12.406 -21.609 -16.344 1 96.44 251 ASP B C 1
ATOM 4488 O O . ASP B 1 251 ? 12.188 -21.703 -17.547 1 96.44 251 ASP B O 1
ATOM 4492 N N . PRO B 1 252 ? 12.938 -22.656 -15.688 1 96.19 252 PRO B N 1
ATOM 4493 C CA . PRO B 1 252 ? 13.367 -23.875 -16.375 1 96.19 252 PRO B CA 1
ATOM 4494 C C . PRO B 1 252 ? 12.211 -24.594 -17.062 1 96.19 252 PRO B C 1
ATOM 4496 O O . PRO B 1 252 ? 12.43 -25.359 -18.016 1 96.19 252 PRO B O 1
ATOM 4499 N N . ASP B 1 253 ? 11 -24.391 -16.578 1 95 253 ASP B N 1
ATOM 4500 C CA . ASP B 1 253 ? 9.828 -25.047 -17.156 1 95 253 ASP B CA 1
ATOM 4501 C C . ASP B 1 253 ? 9.172 -24.141 -18.203 1 95 253 ASP B C 1
ATOM 4503 O O . ASP B 1 253 ? 8.055 -24.406 -18.641 1 95 253 ASP B O 1
ATOM 4507 N N . GLN B 1 254 ? 9.766 -23.016 -18.453 1 92.25 254 GLN B N 1
ATOM 4508 C CA . GLN B 1 254 ? 9.383 -22.094 -19.516 1 92.25 254 GLN B CA 1
ATOM 4509 C C . GLN B 1 254 ? 8.164 -21.281 -19.109 1 92.25 254 GLN B C 1
ATOM 4511 O O . GLN B 1 254 ? 7.48 -20.719 -19.969 1 92.25 254 GLN B O 1
ATOM 4516 N N . HIS B 1 255 ? 7.895 -21.234 -17.844 1 92.88 255 HIS B N 1
ATOM 4517 C CA . HIS B 1 255 ? 6.91 -20.25 -17.375 1 92.88 255 HIS B CA 1
ATOM 4518 C C . HIS B 1 255 ? 7.453 -18.828 -17.469 1 92.88 255 HIS B C 1
ATOM 4520 O O . HIS B 1 255 ? 8.633 -18.594 -17.188 1 92.88 255 HIS B O 1
ATOM 4526 N N . TYR B 1 256 ? 6.594 -17.891 -17.812 1 95.25 256 TYR B N 1
ATOM 4527 C CA . TYR B 1 256 ? 6.984 -16.5 -17.734 1 95.25 256 TYR B CA 1
ATOM 4528 C C . TYR B 1 256 ? 7.082 -16.031 -16.281 1 95.25 256 TYR B C 1
ATOM 4530 O O . TYR B 1 256 ? 6.16 -16.25 -15.492 1 95.25 256 TYR B O 1
ATOM 4538 N N . ILE B 1 257 ? 8.188 -15.43 -16.016 1 98 257 ILE B N 1
ATOM 4539 C CA . ILE B 1 257 ? 8.43 -14.812 -14.719 1 98 257 ILE B CA 1
ATOM 4540 C C . ILE B 1 257 ? 8.508 -13.297 -14.875 1 98 257 ILE B C 1
ATOM 4542 O O . ILE B 1 257 ? 9.328 -12.789 -15.648 1 98 257 ILE B O 1
ATOM 4546 N N . GLU B 1 258 ? 7.695 -12.641 -14.172 1 98.38 258 GLU B N 1
ATOM 4547 C CA . GLU B 1 258 ? 7.75 -11.18 -14.148 1 98.38 258 GLU B CA 1
ATOM 4548 C C . GLU B 1 258 ? 8.445 -10.672 -12.891 1 98.38 258 GLU B C 1
ATOM 4550 O O . GLU B 1 258 ? 8.133 -11.102 -11.781 1 98.38 258 GLU B O 1
ATOM 4555 N N . LEU B 1 259 ? 9.438 -9.852 -13.07 1 98.81 259 LEU B N 1
ATOM 4556 C CA . LEU B 1 259 ? 9.961 -9.008 -12 1 98.81 259 LEU B CA 1
ATOM 4557 C C . LEU B 1 259 ? 9.391 -7.598 -12.086 1 98.81 259 LEU B C 1
ATOM 4559 O O . LEU B 1 259 ? 9.453 -6.961 -13.141 1 98.81 259 LEU B O 1
ATOM 4563 N N . PHE B 1 260 ? 8.758 -7.109 -10.945 1 98.69 260 PHE B N 1
ATOM 4564 C CA . PHE B 1 260 ? 8.078 -5.824 -11.078 1 98.69 260 PHE B CA 1
ATOM 4565 C C . PHE B 1 260 ? 8.391 -4.922 -9.898 1 98.69 260 PHE B C 1
ATOM 4567 O O . PHE B 1 260 ? 8.805 -5.398 -8.836 1 98.69 260 PHE B O 1
ATOM 4574 N N . SER B 1 261 ? 8.25 -3.615 -10.062 1 98.06 261 SER B N 1
ATOM 4575 C CA . SER B 1 261 ? 8.281 -2.578 -9.031 1 98.06 261 SER B CA 1
ATOM 4576 C C . SER B 1 261 ? 7.336 -1.433 -9.375 1 98.06 261 SER B C 1
ATOM 4578 O O . SER B 1 261 ? 6.82 -1.361 -10.492 1 98.06 261 SER B O 1
ATOM 4580 N N . ASP B 1 262 ? 6.965 -0.578 -8.484 1 96.75 262 ASP B N 1
ATOM 4581 C CA . ASP B 1 262 ? 6.207 0.655 -8.664 1 96.75 262 ASP B CA 1
ATOM 4582 C C . ASP B 1 262 ? 4.754 0.357 -9.031 1 96.75 262 ASP B C 1
ATOM 4584 O O . ASP B 1 262 ? 4.121 1.118 -9.766 1 96.75 262 ASP B O 1
ATOM 4588 N N . LEU B 1 263 ? 4.262 -0.801 -8.625 1 98.38 263 LEU B N 1
ATOM 4589 C CA . LEU B 1 263 ? 2.863 -1.112 -8.883 1 98.38 263 LEU B CA 1
ATOM 4590 C C . LEU B 1 263 ? 1.946 -0.075 -8.242 1 98.38 263 LEU B C 1
ATOM 4592 O O . LEU B 1 263 ? 2.164 0.328 -7.102 1 98.38 263 LEU B O 1
ATOM 4596 N N . ASP B 1 264 ? 0.949 0.407 -8.984 1 98.38 264 ASP B N 1
ATOM 4597 C CA . ASP B 1 264 ? -0.014 1.358 -8.438 1 98.38 264 ASP B CA 1
ATOM 4598 C C . ASP B 1 264 ? -0.677 0.805 -7.176 1 98.38 264 ASP B C 1
ATOM 4600 O O . ASP B 1 264 ? -0.8 -0.411 -7.016 1 98.38 264 ASP B O 1
ATOM 4604 N N . ILE B 1 265 ? -1.03 1.71 -6.316 1 98.06 265 ILE B N 1
ATOM 4605 C CA . ILE B 1 265 ? -1.8 1.389 -5.117 1 98.06 265 ILE B CA 1
ATOM 4606 C C . ILE B 1 265 ? -3.27 1.735 -5.34 1 98.06 265 ILE B C 1
ATOM 4608 O O . ILE B 1 265 ? -3.604 2.883 -5.648 1 98.06 265 ILE B O 1
ATOM 4612 N N . TYR B 1 266 ? -4.168 0.751 -5.184 1 98 266 TYR B N 1
ATOM 4613 C CA . TYR B 1 266 ? -5.605 0.949 -5.352 1 98 266 TYR B CA 1
ATOM 4614 C C . TYR B 1 266 ? -6.262 1.335 -4.031 1 98 266 TYR B C 1
ATOM 4616 O O . TYR B 1 266 ? -5.957 0.754 -2.986 1 98 266 TYR B O 1
ATOM 4624 N N . ILE B 1 267 ? -7.082 2.338 -4.051 1 95.94 267 ILE B N 1
ATOM 4625 C CA . ILE B 1 267 ? -7.855 2.77 -2.891 1 95.94 267 ILE B CA 1
ATOM 4626 C C . ILE B 1 267 ? -9.328 2.432 -3.098 1 95.94 267 ILE B C 1
ATOM 4628 O O . ILE B 1 267 ? -10.062 3.199 -3.721 1 95.94 267 ILE B O 1
ATOM 4632 N N . PRO B 1 268 ? -9.75 1.359 -2.521 1 93.31 268 PRO B N 1
ATOM 4633 C CA . PRO B 1 268 ? -11.109 0.889 -2.787 1 93.31 268 PRO B CA 1
ATOM 4634 C C . PRO B 1 268 ? -12.18 1.917 -2.41 1 93.31 268 PRO B C 1
ATOM 4636 O O . PRO B 1 268 ? -13.188 2.045 -3.102 1 93.31 268 PRO B O 1
ATOM 4639 N N . GLU B 1 269 ? -11.969 2.688 -1.352 1 92 269 GLU B N 1
ATOM 4640 C CA . GLU B 1 269 ? -12.953 3.654 -0.872 1 92 269 GLU B CA 1
ATOM 4641 C C . GLU B 1 269 ? -13.188 4.758 -1.899 1 92 269 GLU B C 1
ATOM 4643 O O . GLU B 1 269 ? -14.266 5.352 -1.945 1 92 269 GLU B O 1
ATOM 4648 N N . LEU B 1 270 ? -12.172 4.969 -2.723 1 94.56 270 LEU B N 1
ATOM 4649 C CA . LEU B 1 270 ? -12.234 6.082 -3.662 1 94.56 270 LEU B CA 1
ATOM 4650 C C . LEU B 1 270 ? -12.43 5.578 -5.09 1 94.56 270 LEU B C 1
ATOM 4652 O O . LEU B 1 270 ? -12.781 6.352 -5.98 1 94.56 270 LEU B O 1
ATOM 4656 N N . ASP B 1 271 ? -12.18 4.297 -5.293 1 95.62 271 ASP B N 1
ATOM 4657 C CA . ASP B 1 271 ? -12.25 3.639 -6.594 1 95.62 271 ASP B CA 1
ATOM 4658 C C . ASP B 1 271 ? -11.305 4.293 -7.598 1 95.62 271 ASP B C 1
ATOM 4660 O O . ASP B 1 271 ? -11.68 4.531 -8.75 1 95.62 271 ASP B O 1
ATOM 4664 N N . TYR B 1 272 ? -10.102 4.715 -7.105 1 97.12 272 TYR B N 1
ATOM 4665 C CA . TYR B 1 272 ? -9.023 5.141 -7.992 1 97.12 272 TYR B CA 1
ATOM 4666 C C . TYR B 1 272 ? -7.66 4.832 -7.383 1 97.12 272 TYR B C 1
ATOM 4668 O O . TYR B 1 272 ? -7.574 4.41 -6.227 1 97.12 272 TYR B O 1
ATOM 4676 N N . MET B 1 273 ? -6.625 4.918 -8.188 1 98.12 273 MET B N 1
ATOM 4677 C CA . MET B 1 273 ? -5.254 4.645 -7.762 1 98.12 273 MET B CA 1
ATOM 4678 C C . MET B 1 273 ? -4.66 5.848 -7.035 1 98.12 273 MET B C 1
ATOM 4680 O O . MET B 1 273 ? -4.938 6.992 -7.391 1 98.12 273 MET B O 1
ATOM 4684 N N . ASP B 1 274 ? -3.875 5.566 -5.961 1 97.5 274 ASP B N 1
ATOM 4685 C CA . ASP B 1 274 ? -3.094 6.641 -5.355 1 97.5 274 ASP B CA 1
ATOM 4686 C C . ASP B 1 274 ? -2.352 7.449 -6.422 1 97.5 274 ASP B C 1
ATOM 4688 O O . ASP B 1 274 ? -1.576 6.891 -7.199 1 97.5 274 ASP B O 1
ATOM 4692 N N . PRO B 1 275 ? -2.549 8.719 -6.48 1 96.81 275 PRO B N 1
ATOM 4693 C CA . PRO B 1 275 ? -2.068 9.508 -7.617 1 96.81 275 PRO B CA 1
ATOM 4694 C C . PRO B 1 275 ? -0.546 9.516 -7.73 1 96.81 275 PRO B C 1
ATOM 4696 O O . PRO B 1 275 ? 0.153 9.57 -6.715 1 96.81 275 PRO B O 1
ATOM 4699 N N . ARG B 1 276 ? -0.082 9.453 -8.953 1 97.25 276 ARG B N 1
ATOM 4700 C CA . ARG B 1 276 ? 1.33 9.539 -9.312 1 97.25 276 ARG B CA 1
ATOM 4701 C C . ARG B 1 276 ? 1.537 10.484 -10.492 1 97.25 276 ARG B C 1
ATOM 4703 O O . ARG B 1 276 ? 0.64 10.656 -11.32 1 97.25 276 ARG B O 1
ATOM 4710 N N . PRO B 1 277 ? 2.766 11.07 -10.602 1 94.56 277 PRO B N 1
ATOM 4711 C CA . PRO B 1 277 ? 3.012 12.039 -11.672 1 94.56 277 PRO B CA 1
ATOM 4712 C C . PRO B 1 277 ? 2.953 11.406 -13.062 1 94.56 277 PRO B C 1
ATOM 4714 O O . PRO B 1 277 ? 2.727 12.109 -14.047 1 94.56 277 PRO B O 1
ATOM 4717 N N . TRP B 1 278 ? 3.137 10.109 -13.133 1 94.44 278 TRP B N 1
ATOM 4718 C CA . TRP B 1 278 ? 3.166 9.484 -14.453 1 94.44 278 TRP B CA 1
ATOM 4719 C C . TRP B 1 278 ? 1.772 9.023 -14.867 1 94.44 278 TRP B C 1
ATOM 4721 O O . TRP B 1 278 ? 1.592 8.477 -15.961 1 94.44 278 TRP B O 1
ATOM 4731 N N . HIS B 1 279 ? 0.786 9.258 -14.016 1 96.06 279 HIS B N 1
ATOM 4732 C CA . HIS B 1 279 ? -0.583 8.961 -14.422 1 96.06 279 HIS B CA 1
ATOM 4733 C C . HIS B 1 279 ? -1.055 9.914 -15.516 1 96.06 279 HIS B C 1
ATOM 4735 O O . HIS B 1 279 ? -0.964 11.133 -15.359 1 96.06 279 HIS B O 1
ATOM 4741 N N . GLU B 1 280 ? -1.585 9.367 -16.562 1 91.88 280 GLU B N 1
ATOM 4742 C CA . GLU B 1 280 ? -2.162 10.195 -17.609 1 91.88 280 GLU B CA 1
ATOM 4743 C C . GLU B 1 280 ? -3.484 10.812 -17.172 1 91.88 280 GLU B C 1
ATOM 4745 O O . GLU B 1 280 ? -3.775 11.961 -17.5 1 91.88 280 GLU B O 1
ATOM 4750 N N . ASN B 1 281 ? -4.25 10.008 -16.516 1 93.44 281 ASN B N 1
ATOM 4751 C CA . ASN B 1 281 ? -5.508 10.469 -15.938 1 93.44 281 ASN B CA 1
ATOM 4752 C C . ASN B 1 281 ? -5.375 10.734 -14.445 1 93.44 281 ASN B C 1
ATOM 4754 O O . ASN B 1 281 ? -4.816 9.906 -13.711 1 93.44 281 ASN B O 1
ATOM 4758 N N . LEU B 1 282 ? -5.879 11.875 -14.031 1 94.81 282 LEU B N 1
ATOM 4759 C CA . LEU B 1 282 ? -5.879 12.219 -12.609 1 94.81 282 LEU B CA 1
ATOM 4760 C C . LEU B 1 282 ? -7.285 12.586 -12.141 1 94.81 282 LEU B C 1
ATOM 4762 O O . LEU B 1 282 ? -7.871 13.555 -12.625 1 94.81 282 LEU B O 1
ATOM 4766 N N . PRO B 1 283 ? -7.898 11.914 -11.227 1 95.81 283 PRO B N 1
ATOM 4767 C CA . PRO B 1 283 ? -7.355 10.664 -10.695 1 95.81 283 PRO B CA 1
ATOM 4768 C C . PRO B 1 283 ? -7.402 9.523 -11.719 1 95.81 283 PRO B C 1
ATOM 4770 O O . PRO B 1 283 ? -8.219 9.555 -12.641 1 95.81 283 PRO B O 1
ATOM 4773 N N . GLN B 1 284 ? -6.484 8.609 -11.586 1 97.25 284 GLN B N 1
ATOM 4774 C CA . GLN B 1 284 ? -6.484 7.395 -12.398 1 97.25 284 GLN B CA 1
ATOM 4775 C C . GLN B 1 284 ? -7.496 6.379 -11.867 1 97.25 284 GLN B C 1
ATOM 4777 O O . GLN B 1 284 ? -7.258 5.734 -10.852 1 97.25 284 GLN B O 1
ATOM 4782 N N . ARG B 1 285 ? -8.609 6.215 -12.547 1 97.62 285 ARG B N 1
ATOM 4783 C CA . ARG B 1 285 ? -9.633 5.234 -12.203 1 97.62 285 ARG B CA 1
ATOM 4784 C C . ARG B 1 285 ? -9.477 3.969 -13.039 1 97.62 285 ARG B C 1
ATOM 4786 O O . ARG B 1 285 ? -8.844 3.988 -14.094 1 97.62 285 ARG B O 1
ATOM 4793 N N . PRO B 1 286 ? -10.055 2.855 -12.523 1 97.69 286 PRO B N 1
ATOM 4794 C CA . PRO B 1 286 ? -10.07 1.648 -13.352 1 97.69 286 PRO B CA 1
ATOM 4795 C C . PRO B 1 286 ? -10.609 1.908 -14.758 1 97.69 286 PRO B C 1
ATOM 4797 O O . PRO B 1 286 ? -11.57 2.662 -14.93 1 97.69 286 PRO B O 1
ATOM 4800 N N . LYS B 1 287 ? -9.93 1.319 -15.719 1 97.56 287 LYS B N 1
ATOM 4801 C CA . LYS B 1 287 ? -10.344 1.535 -17.109 1 97.56 287 LYS B CA 1
ATOM 4802 C C . LYS B 1 287 ? -9.859 0.402 -18 1 97.56 287 LYS B C 1
ATOM 4804 O O . LYS B 1 287 ? -9.242 -0.553 -17.531 1 97.56 287 LYS B O 1
ATOM 4809 N N . VAL B 1 288 ? -10.227 0.457 -19.234 1 97.44 288 VAL B N 1
ATOM 4810 C CA . VAL B 1 288 ? -9.758 -0.479 -20.25 1 97.44 288 VAL B CA 1
ATOM 4811 C C . VAL B 1 288 ? -8.586 0.135 -21.016 1 97.44 288 VAL B C 1
ATOM 4813 O O . VAL B 1 288 ? -8.719 1.215 -21.594 1 97.44 288 VAL B O 1
ATOM 4816 N N . TRP B 1 289 ? -7.535 -0.527 -20.953 1 96.06 289 TRP B N 1
ATOM 4817 C CA . TRP B 1 289 ? -6.363 -0.104 -21.719 1 96.06 289 TRP B CA 1
ATOM 4818 C C . TRP B 1 289 ? -6.297 -0.817 -23.062 1 96.06 289 TRP B C 1
ATOM 4820 O O . TRP B 1 289 ? -6.711 -1.975 -23.172 1 96.06 289 TRP B O 1
ATOM 4830 N N . GLU B 1 290 ? -5.621 -0.154 -23.984 1 91.44 290 GLU B N 1
ATOM 4831 C CA . GLU B 1 290 ? -5.535 -0.721 -25.328 1 91.44 290 GLU B CA 1
ATOM 4832 C C . GLU B 1 290 ? -4.113 -1.166 -25.641 1 91.44 290 GLU B C 1
ATOM 4834 O O . GLU B 1 290 ? -3.871 -1.786 -26.688 1 91.44 290 GLU B O 1
ATOM 4839 N N . SER B 1 291 ? -3.184 -0.83 -24.797 1 88.25 291 SER B N 1
ATOM 4840 C CA . SER B 1 291 ? -1.787 -1.213 -24.984 1 88.25 291 SER B CA 1
ATOM 4841 C C . SER B 1 291 ? -1.193 -1.787 -23.703 1 88.25 291 SER B C 1
ATOM 4843 O O . SER B 1 291 ? -1.716 -1.553 -22.609 1 88.25 291 SER B O 1
ATOM 4845 N N . LEU B 1 292 ? -0.106 -2.49 -23.875 1 88.12 292 LEU B N 1
ATOM 4846 C CA . LEU B 1 292 ? 0.547 -3.127 -22.734 1 88.12 292 LEU B CA 1
ATOM 4847 C C . LEU B 1 292 ? 1.655 -2.24 -22.172 1 88.12 292 LEU B C 1
ATOM 4849 O O . LEU B 1 292 ? 1.962 -2.299 -20.984 1 88.12 292 LEU B O 1
ATOM 4853 N N . SER B 1 293 ? 2.281 -1.497 -23.094 1 89.5 293 SER B N 1
ATOM 4854 C CA . SER B 1 293 ? 3.465 -0.73 -22.719 1 89.5 293 SER B CA 1
ATOM 4855 C C . SER B 1 293 ? 3.156 0.762 -22.656 1 89.5 293 SER B C 1
ATOM 4857 O O . SER B 1 293 ? 2.709 1.355 -23.641 1 89.5 293 SER B O 1
ATOM 4859 N N . TYR B 1 294 ? 3.475 1.363 -21.594 1 91.12 294 TYR B N 1
ATOM 4860 C CA . TYR B 1 294 ? 3.256 2.793 -21.391 1 91.12 294 TYR B CA 1
ATOM 4861 C C . TYR B 1 294 ? 4.34 3.609 -22.094 1 91.12 294 TYR B C 1
ATOM 4863 O O . TYR B 1 294 ? 4.066 4.688 -22.625 1 91.12 294 TYR B O 1
ATOM 4871 N N . TRP B 1 295 ? 5.594 3.084 -22.172 1 92.62 295 TRP B N 1
ATOM 4872 C CA . TRP B 1 295 ? 6.711 3.801 -22.781 1 92.62 295 TRP B CA 1
ATOM 4873 C C . TRP B 1 295 ? 6.797 3.512 -24.266 1 92.62 295 TRP B C 1
ATOM 4875 O O . TRP B 1 295 ? 7.688 4.016 -24.953 1 92.62 295 TRP B O 1
ATOM 4885 N N . GLY B 1 296 ? 5.914 2.656 -24.75 1 86.19 296 GLY B N 1
ATOM 4886 C CA . GLY B 1 296 ? 5.914 2.326 -26.172 1 86.19 296 GLY B CA 1
ATOM 4887 C C . GLY B 1 296 ? 6.945 1.272 -26.531 1 86.19 296 GLY B C 1
ATOM 4888 O O . GLY B 1 296 ? 7.238 1.067 -27.719 1 86.19 296 GLY B O 1
ATOM 4889 N N . THR B 1 297 ? 7.516 0.609 -25.547 1 82.94 297 THR B N 1
ATOM 4890 C CA . THR B 1 297 ? 8.469 -0.465 -25.797 1 82.94 297 THR B CA 1
ATOM 4891 C C . THR B 1 297 ? 7.773 -1.672 -26.422 1 82.94 297 THR B C 1
ATOM 4893 O O . THR B 1 297 ? 6.793 -2.18 -25.875 1 82.94 297 THR B O 1
ATOM 4896 N N . ASP B 1 298 ? 8.258 -2.176 -27.453 1 80.44 298 ASP B N 1
ATOM 4897 C CA . ASP B 1 298 ? 7.625 -3.27 -28.188 1 80.44 298 ASP B CA 1
ATOM 4898 C C . ASP B 1 298 ? 7.809 -4.598 -27.453 1 80.44 298 ASP B C 1
ATOM 4900 O O . ASP B 1 298 ? 8.891 -4.883 -26.938 1 80.44 298 ASP B O 1
ATOM 4904 N N . PHE B 1 299 ? 6.691 -5.324 -27.406 1 77.25 299 PHE B N 1
ATOM 4905 C CA . PHE B 1 299 ? 6.766 -6.695 -26.906 1 77.25 299 PHE B CA 1
ATOM 4906 C C . PHE B 1 299 ? 7.133 -7.66 -28.016 1 77.25 299 PHE B C 1
ATOM 4908 O O . PHE B 1 299 ? 6.34 -7.891 -28.938 1 77.25 299 PHE B O 1
ATOM 4915 N N . LYS B 1 300 ? 8.289 -7.902 -28.188 1 63.97 300 LYS B N 1
ATOM 4916 C CA . LYS B 1 300 ? 8.695 -8.805 -29.266 1 63.97 300 LYS B CA 1
ATOM 4917 C C . LYS B 1 300 ? 8.227 -10.227 -29 1 63.97 300 LYS B C 1
ATOM 4919 O O . LYS B 1 300 ? 7.953 -10.984 -29.938 1 63.97 300 LYS B O 1
ATOM 4924 N N . HIS B 1 301 ? 8.281 -10.625 -27.797 1 62.25 301 HIS B N 1
ATOM 4925 C CA . HIS B 1 301 ? 7.836 -11.969 -27.438 1 62.25 301 HIS B CA 1
ATOM 4926 C C . HIS B 1 301 ? 6.352 -11.984 -27.094 1 62.25 301 HIS B C 1
ATOM 4928 O O . HIS B 1 301 ? 5.812 -11 -26.578 1 62.25 301 HIS B O 1
ATOM 4934 N N . ASP B 1 302 ? 5.641 -12.805 -27.75 1 61.06 302 ASP B N 1
ATOM 4935 C CA . ASP B 1 302 ? 4.184 -12.773 -27.688 1 61.06 302 ASP B CA 1
ATOM 4936 C C . ASP B 1 302 ? 3.682 -13.195 -26.312 1 61.06 302 ASP B C 1
ATOM 4938 O O . ASP B 1 302 ? 3.344 -14.359 -26.094 1 61.06 302 ASP B O 1
ATOM 4942 N N . LEU B 1 303 ? 3.867 -12.422 -25.359 1 61.75 303 LEU B N 1
ATOM 4943 C CA . LEU B 1 303 ? 3.193 -12.648 -24.094 1 61.75 303 LEU B CA 1
ATOM 4944 C C . LEU B 1 303 ? 1.704 -12.898 -24.297 1 61.75 303 LEU B C 1
ATOM 4946 O O . LEU B 1 303 ? 1.064 -13.57 -23.484 1 61.75 303 LEU B O 1
ATOM 4950 N N . VAL B 1 304 ? 1.282 -12.438 -25.406 1 59.91 304 VAL B N 1
ATOM 4951 C CA . VAL B 1 304 ? -0.136 -12.539 -25.734 1 59.91 304 VAL B CA 1
ATOM 4952 C C . VAL B 1 304 ? -0.393 -13.82 -26.531 1 59.91 304 VAL B C 1
ATOM 4954 O O . VAL B 1 304 ? -1.428 -14.469 -26.344 1 59.91 304 VAL B O 1
ATOM 4957 N N . GLU B 1 305 ? 0.617 -14.125 -27.312 1 58.97 305 GLU B N 1
ATOM 4958 C CA . GLU B 1 305 ? 0.417 -15.273 -28.188 1 58.97 305 GLU B CA 1
ATOM 4959 C C . GLU B 1 305 ? 0.25 -16.562 -27.406 1 58.97 305 GLU B C 1
ATOM 4961 O O . GLU B 1 305 ? -0.436 -17.484 -27.844 1 58.97 305 GLU B O 1
ATOM 4966 N N . ILE B 1 306 ? 0.865 -16.578 -26.281 1 55.81 306 ILE B N 1
ATOM 4967 C CA . ILE B 1 306 ? 0.78 -17.797 -25.5 1 55.81 306 ILE B CA 1
ATOM 4968 C C . ILE B 1 306 ? -0.68 -18.094 -25.172 1 55.81 306 ILE B C 1
ATOM 4970 O O . ILE B 1 306 ? -1.074 -19.266 -25.062 1 55.81 306 ILE B O 1
ATOM 4974 N N . VAL B 1 307 ? -1.406 -17.062 -25.016 1 56.88 307 VAL B N 1
ATOM 4975 C CA . VAL B 1 307 ? -2.797 -17.281 -24.641 1 56.88 307 VAL B CA 1
ATOM 4976 C C . VAL B 1 307 ? -3.641 -17.547 -25.875 1 56.88 307 VAL B C 1
ATOM 4978 O O . VAL B 1 307 ? -4.77 -18.047 -25.766 1 56.88 307 VAL B O 1
ATOM 4981 N N . MET B 1 308 ? -3.084 -17.25 -27.016 1 56.16 308 MET B N 1
ATOM 4982 C CA . MET B 1 308 ? -3.834 -17.438 -28.25 1 56.16 308 MET B CA 1
ATOM 4983 C C . MET B 1 308 ? -3.514 -18.797 -28.891 1 56.16 308 MET B C 1
ATOM 4985 O O . MET B 1 308 ? -4.16 -19.203 -29.859 1 56.16 308 MET B O 1
ATOM 4989 N N . GLN B 1 309 ? -2.416 -19.422 -28.375 1 52.28 309 GLN B N 1
ATOM 4990 C CA . GLN B 1 309 ? -2.006 -20.656 -29.031 1 52.28 309 GLN B CA 1
ATOM 4991 C C . GLN B 1 309 ? -2.957 -21.812 -28.703 1 52.28 309 GLN B C 1
ATOM 4993 O O . GLN B 1 309 ? -3.369 -21.953 -27.547 1 52.28 309 GLN B O 1
ATOM 4998 N N . GLU B 1 310 ? -3.631 -22.406 -29.719 1 44.66 310 GLU B N 1
ATOM 4999 C CA . GLU B 1 310 ? -4.465 -23.594 -29.656 1 44.66 310 GLU B CA 1
ATOM 5000 C C . GLU B 1 310 ? -3.664 -24.812 -29.188 1 44.66 310 GLU B C 1
ATOM 5002 O O . GLU B 1 310 ? -2.439 -24.828 -29.312 1 44.66 310 GLU B O 1
ATOM 5007 N N . GLU B 1 311 ? -4.148 -25.734 -28.312 1 43.22 311 GLU B N 1
ATOM 5008 C CA . GLU B 1 311 ? -3.586 -27.031 -27.969 1 43.22 311 GLU B CA 1
ATOM 5009 C C . GLU B 1 311 ? -2.951 -27.688 -29.203 1 43.22 311 GLU B C 1
ATOM 5011 O O . GLU B 1 311 ? -3.588 -27.812 -30.25 1 43.22 311 GLU B O 1
ATOM 5016 N N . GLU B 1 312 ? -1.75 -27.484 -29.484 1 37.53 312 GLU B N 1
ATOM 5017 C CA . GLU B 1 312 ? -1.312 -28.469 -30.469 1 37.53 312 GLU B CA 1
ATOM 5018 C C . GLU B 1 312 ? -1.642 -29.891 -30.016 1 37.53 312 GLU B C 1
ATOM 5020 O O . GLU B 1 312 ? -1.163 -30.344 -28.969 1 37.53 312 GLU B O 1
ATOM 5025 N N . VAL B 1 313 ? -2.852 -30.391 -30.141 1 32.78 313 VAL B N 1
ATOM 5026 C CA . VAL B 1 313 ? -3.105 -31.828 -30.141 1 32.78 313 VAL B CA 1
ATOM 5027 C C . VAL B 1 313 ? -2.033 -32.531 -30.953 1 32.78 313 VAL B C 1
ATOM 5029 O O . VAL B 1 313 ? -1.957 -32.375 -32.188 1 32.78 313 VAL B O 1
ATOM 5032 N N . LYS B 1 314 ? -0.834 -32.688 -30.406 1 32.88 314 LYS B N 1
ATOM 5033 C CA . LYS B 1 314 ? -0.129 -33.781 -31.031 1 32.88 314 LYS B CA 1
ATOM 5034 C C . LYS B 1 314 ? -1.018 -35.031 -31.109 1 32.88 314 LYS B C 1
ATOM 5036 O O . LYS B 1 314 ? -1.388 -35.594 -30.094 1 32.88 314 LYS B O 1
ATOM 5041 N N . ILE B 1 315 ? -1.781 -35.156 -32.125 1 25.09 315 ILE B N 1
ATOM 5042 C CA . ILE B 1 315 ? -2.104 -36.5 -32.562 1 25.09 315 ILE B CA 1
ATOM 5043 C C . ILE B 1 315 ? -0.816 -37.25 -32.875 1 25.09 315 ILE B C 1
ATOM 5045 O O . ILE B 1 315 ? 0.083 -36.719 -33.531 1 25.09 315 ILE B O 1
#